Protein AF-0000000080484526 (afdb_homodimer)

Foldseek 3Di:
DADQVLLCVLCVVPDDDDDFDAQELVRVLVVCVVVLEQEDEDEPRHAADLVSLVSHNHQEYEYLAQDDVRHPQVSCVVSNHWYFYDNCLQLLLLLVVQVVLVVCLLVVVVLCVVQVVVVHDDPDSPDDHDQQAAAEEEEEACDSSNLSNLVVCVPSNYAAEYEDPPDDPVSCVVSNYHYDDPLVRLQRHLEYEYADEDDPVQFQCQALVSLQNHALAHEYEYLHEQRNHPVVRVLVSLVVSSYRAYEYQYHPDPPDDPPDSLVVRSRYHYHPSCSRDDPSSNSSSNVLSSVQVVQSSVVHHRPGTDHPPDD/DADQVLLCVLCVVPDDDDDFDAQELVRVLVVCVVVLEQEDEDEPRHAADLVSLVSHNHQEYEYLAQDDVRHPQVSCVVSNHWYFYDNCLQLLLLLVVQVVLVVCLLVVVVLCVVQVVVVHDDPDSPDDHDQQAAAEEEEEACDSSNLSNLVVCVPSNYAAEYEDPPDDPVSCVVSNYHYDDPLVRLQRHLEYEYADEDDPVQFQCQALVSLQNHALAHEYEYLHEQRNHPVVRVLVSLVVSSYRAYEYQYHPDPPDDPPDSLVVRSRYHYHPSCSRDDPSSNSSSNVLSSVQVVQSSVVHHRPGTDHPPDD

Organism: Haloferax mediterranei (strain ATCC 33500 / DSM 1411 / JCM 8866 / NBRC 14739 / NCIMB 2177 / R-4) (NCBI:txid523841)

Nearest PDB structures (foldseek):
  1wwk-assembly1_B  TM=8.571E-01  e=6.656E-30  Pyrococcus horikoshii OT3
  6bii-assembly1_B  TM=9.288E-01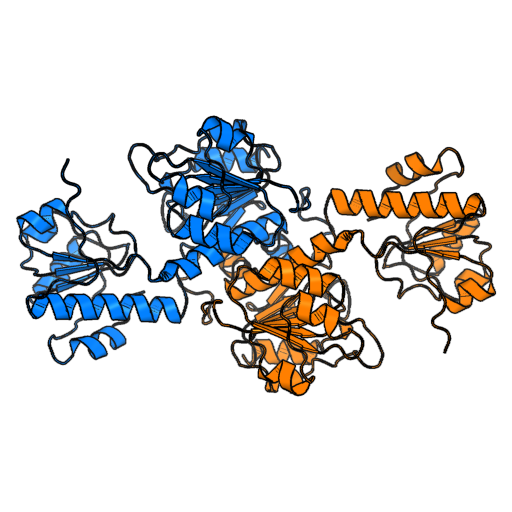  e=1.820E-28  Pyrococcus yayanosii CH1
  2dbq-assembly1_A  TM=9.060E-01  e=2.159E-28  Pyrococcus horikoshii
  2gcg-assembly1_B  TM=8.942E-01  e=5.460E-26  Homo sapiens
  5mh6-assembly1_A  TM=8.252E-01  e=7.643E-23  Haloferax mediterranei ATCC 33500

Sequence (622 aa):
MVDPAHQRRVLGDVAEVTVAELGSEAALVEACRDVDADAVVTDINTPVTADSLAELDLQVVARAAVGFDNIDVDAAAEHGVVVTNVPAYCTDEVATHSVALLLSCIRATPSYDRAVRAGDWPATPGRDLHRMMGRTLGFLSFGAIAQRTAELCSGFGLDFVAYDPYVGDDVLDEYGVERVSLDELYDRADYLSVNAPATPETRGMVDSDAFDALSDDAIVVNTGRGEVIDEDALVDALREGDIAAAGLDVFEKEPLAADSPLRELENAVLSPHAAWCSVEAKAEVNEQTASDIKRVFAGEEPTAKVEPEWDMVDPAHQRRVLGDVAEVTVAELGSEAALVEACRDVDADAVVTDINTPVTADSLAELDLQVVARAAVGFDNIDVDAAAEHGVVVTNVPAYCTDEVATHSVALLLSCIRATPSYDRAVRAGDWPATPGRDLHRMMGRTLGFLSFGAIAQRTAELCSGFGLDFVAYDPYVGDDVLDEYGVERVSLDELYDRADYLSVNAPATPETRGMVDSDAFDALSDDAIVVNTGRGEVIDEDALVDALREGDIAAAGLDVFEKEPLAADSPLRELENAVLSPHAAWCSVEAKAEVNEQTASDIKRVFAGEEPTAKVEPEWD

Structure (mmCIF, N/CA/C/O backbone):
data_AF-0000000080484526-model_v1
#
loop_
_entity.id
_entity.type
_entity.pdbx_description
1 polymer 'C-terminal binding protein'
#
loop_
_atom_site.group_PDB
_atom_site.id
_atom_site.type_symbol
_atom_site.label_atom_id
_atom_site.label_alt_id
_atom_site.label_comp_id
_atom_site.label_asym_id
_atom_site.label_entity_id
_atom_site.label_seq_id
_atom_site.pdbx_PDB_ins_code
_atom_site.Cartn_x
_atom_site.Cartn_y
_atom_site.Cartn_z
_atom_site.occupancy
_atom_site.B_iso_or_equiv
_atom_site.auth_seq_id
_atom_site.auth_comp_id
_atom_site.auth_asym_id
_atom_site.auth_atom_id
_atom_site.pdbx_PDB_model_num
ATOM 1 N N . MET A 1 1 ? -2.548 -24.138 -1.355 1 84.06 1 MET A N 1
ATOM 2 C CA . MET A 1 1 ? -3.057 -23.669 -2.641 1 84.06 1 MET A CA 1
ATOM 3 C C . MET A 1 1 ? -4.046 -24.667 -3.232 1 84.06 1 MET A C 1
ATOM 5 O O . MET A 1 1 ? -5.122 -24.282 -3.693 1 84.06 1 MET A O 1
ATOM 9 N N . VAL A 1 2 ? -3.729 -25.931 -3.155 1 90.98 2 VAL A N 1
ATOM 10 C CA . VAL A 1 2 ? -4.578 -26.974 -3.723 1 90.98 2 VAL A CA 1
ATOM 11 C C . VAL A 1 2 ? -5.705 -27.31 -2.749 1 90.98 2 VAL A C 1
ATOM 13 O O . VAL A 1 2 ? -5.465 -27.511 -1.557 1 90.98 2 VAL A O 1
ATOM 16 N N . ASP A 1 3 ? -6.942 -27.337 -3.23 1 93.4 3 ASP A N 1
ATOM 17 C CA . ASP A 1 3 ? -8.139 -27.621 -2.444 1 93.4 3 ASP A CA 1
ATOM 18 C C . ASP A 1 3 ? -8.761 -28.955 -2.852 1 93.4 3 ASP A C 1
ATOM 20 O O . ASP A 1 3 ? -9.487 -29.028 -3.845 1 93.4 3 ASP A O 1
ATOM 24 N N . PRO A 1 4 ? -8.525 -29.952 -2.035 1 94.85 4 PRO A N 1
ATOM 25 C CA . PRO A 1 4 ? -9.018 -31.282 -2.4 1 94.85 4 PRO A CA 1
ATOM 26 C C . PRO A 1 4 ? -10.534 -31.323 -2.574 1 94.85 4 PRO A C 1
ATOM 28 O O . PRO A 1 4 ? -11.042 -32.051 -3.43 1 94.85 4 PRO A O 1
ATOM 31 N N . ALA A 1 5 ? -11.202 -30.607 -1.734 1 95.39 5 ALA A N 1
ATOM 32 C CA . ALA A 1 5 ? -12.658 -30.591 -1.849 1 95.39 5 ALA A CA 1
ATOM 33 C C . ALA A 1 5 ? -13.095 -30.044 -3.204 1 95.39 5 ALA A C 1
ATOM 35 O O . ALA A 1 5 ? -14.031 -30.562 -3.818 1 95.39 5 ALA A O 1
ATOM 36 N N . HIS A 1 6 ? -12.442 -29.047 -3.586 1 95.39 6 HIS A N 1
ATOM 37 C CA . HIS A 1 6 ? -12.733 -28.485 -4.9 1 95.39 6 HIS A CA 1
ATOM 38 C C . HIS A 1 6 ? -12.399 -29.476 -6.01 1 95.39 6 HIS A C 1
ATOM 40 O O . HIS A 1 6 ? -13.174 -29.642 -6.954 1 95.39 6 HIS A O 1
ATOM 46 N N . GLN A 1 7 ? -11.282 -30.089 -5.909 1 96.31 7 GLN A N 1
ATOM 47 C CA . GLN A 1 7 ? -10.875 -31.087 -6.892 1 96.31 7 GLN A CA 1
ATOM 48 C C . GLN A 1 7 ? -11.903 -32.211 -6.993 1 96.31 7 GLN A C 1
ATOM 50 O O . GLN A 1 7 ? -12.278 -32.619 -8.095 1 96.31 7 GLN A O 1
ATOM 55 N N . ARG A 1 8 ? -12.374 -32.658 -5.889 1 97.02 8 ARG A N 1
ATOM 56 C CA . ARG A 1 8 ? -13.366 -33.727 -5.856 1 97.02 8 ARG A CA 1
ATOM 57 C C . ARG A 1 8 ? -14.673 -33.282 -6.504 1 97.02 8 ARG A C 1
ATOM 59 O O . ARG A 1 8 ? -15.325 -34.063 -7.2 1 97.02 8 ARG A O 1
ATOM 66 N N . ARG A 1 9 ? -15.005 -32.037 -6.209 1 96.32 9 ARG A N 1
ATOM 67 C CA . ARG A 1 9 ? -16.239 -31.501 -6.773 1 96.32 9 ARG A CA 1
ATOM 68 C C . ARG A 1 9 ? -16.185 -31.49 -8.297 1 96.32 9 ARG A C 1
ATOM 70 O O . ARG A 1 9 ? -17.158 -31.853 -8.961 1 96.32 9 ARG A O 1
ATOM 77 N N . VAL A 1 10 ? -15.061 -31.128 -8.849 1 96.04 10 VAL A N 1
ATOM 78 C CA . VAL A 1 10 ? -14.948 -30.951 -10.293 1 96.04 10 VAL A CA 1
ATOM 79 C C . VAL A 1 10 ? -14.634 -32.29 -10.955 1 96.04 10 VAL A C 1
ATOM 81 O O . VAL A 1 10 ? -15.162 -32.6 -12.026 1 96.04 10 VAL A O 1
ATOM 84 N N . LEU A 1 11 ? -13.854 -33.204 -10.323 1 96.68 11 LEU A N 1
ATOM 85 C CA . LEU A 1 11 ? -13.327 -34.407 -10.956 1 96.68 11 LEU A CA 1
ATOM 86 C C . LEU A 1 11 ? -14.13 -35.636 -10.543 1 96.68 11 LEU A C 1
ATOM 88 O O . LEU A 1 11 ? -13.925 -36.726 -11.081 1 96.68 11 LEU A O 1
ATOM 92 N N . GLY A 1 12 ? -15.005 -35.483 -9.6 1 93.1 12 GLY A N 1
ATOM 93 C CA . GLY A 1 12 ? -15.664 -36.606 -8.952 1 93.1 12 GLY A CA 1
ATOM 94 C C . GLY A 1 12 ? -16.355 -37.538 -9.93 1 93.1 12 GLY A C 1
ATOM 95 O O . GLY A 1 12 ? -16.506 -38.731 -9.658 1 93.1 12 GLY A O 1
ATOM 96 N N . ASP A 1 13 ? -16.765 -37.102 -11.022 1 93.64 13 ASP A N 1
ATOM 97 C CA . ASP A 1 13 ? -17.499 -37.933 -11.97 1 93.64 13 ASP A CA 1
ATOM 98 C C . ASP A 1 13 ? -16.546 -38.662 -12.915 1 93.64 13 ASP A C 1
ATOM 100 O O . ASP A 1 13 ? -16.944 -39.605 -13.601 1 93.64 13 ASP A O 1
ATOM 104 N N . VAL A 1 14 ? -15.225 -38.251 -12.871 1 95.67 14 VAL A N 1
ATOM 105 C CA . VAL A 1 14 ? -14.351 -38.825 -13.889 1 95.67 14 VAL A CA 1
ATOM 106 C C . VAL A 1 14 ? -13.116 -39.433 -13.227 1 95.67 14 VAL A C 1
ATOM 108 O O . VAL A 1 14 ? -12.382 -40.2 -13.856 1 95.67 14 VAL A O 1
ATOM 111 N N . ALA A 1 15 ? -12.936 -39.09 -11.97 1 95.66 15 ALA A N 1
ATOM 112 C CA . ALA A 1 15 ? -11.721 -39.581 -11.326 1 95.66 15 ALA A CA 1
ATOM 113 C C . ALA A 1 15 ? -11.906 -39.69 -9.815 1 95.66 15 ALA A C 1
ATOM 115 O O . ALA A 1 15 ? -12.737 -38.989 -9.233 1 95.66 15 ALA A O 1
ATOM 116 N N . GLU A 1 16 ? -11.161 -40.575 -9.231 1 96.83 16 GLU A N 1
ATOM 117 C CA . GLU A 1 16 ? -10.994 -40.609 -7.782 1 96.83 16 GLU A CA 1
ATOM 118 C C . GLU A 1 16 ? -9.851 -39.7 -7.337 1 96.83 16 GLU A C 1
ATOM 120 O O . GLU A 1 16 ? -8.771 -39.717 -7.929 1 96.83 16 GLU A O 1
ATOM 125 N N . VAL A 1 17 ? -10.149 -38.885 -6.343 1 97.18 17 VAL A N 1
ATOM 126 C CA . VAL A 1 17 ? -9.151 -37.927 -5.878 1 97.18 17 VAL A CA 1
ATOM 127 C C . VAL A 1 17 ? -8.575 -38.389 -4.542 1 97.18 17 VAL A C 1
ATOM 129 O O . VAL A 1 17 ? -9.315 -38.592 -3.576 1 97.18 17 VAL A O 1
ATOM 132 N N . THR A 1 18 ? -7.27 -38.604 -4.506 1 96.75 18 THR A N 1
ATOM 133 C CA . THR A 1 18 ? -6.53 -38.931 -3.292 1 96.75 18 THR A CA 1
ATOM 134 C C . THR A 1 18 ? -5.58 -37.798 -2.916 1 96.75 18 THR A C 1
ATOM 136 O O . THR A 1 18 ? -4.964 -37.182 -3.788 1 96.75 18 THR A O 1
ATOM 139 N N . VAL A 1 19 ? -5.514 -37.539 -1.622 1 95.74 19 VAL A N 1
ATOM 140 C CA . VAL A 1 19 ? -4.656 -36.47 -1.122 1 95.74 19 VAL A CA 1
ATOM 141 C C . VAL A 1 19 ? -3.434 -37.069 -0.429 1 95.74 19 VAL A C 1
ATOM 143 O O . VAL A 1 19 ? -3.55 -38.054 0.305 1 95.74 19 VAL A O 1
ATOM 146 N N . ALA A 1 20 ? -2.29 -36.57 -0.743 1 94.28 20 ALA A N 1
ATOM 147 C CA . ALA A 1 20 ? -1.046 -37.007 -0.114 1 94.28 20 ALA A CA 1
ATOM 148 C C . ALA A 1 20 ? -0.089 -35.835 0.081 1 94.28 20 ALA A C 1
ATOM 150 O O . ALA A 1 20 ? -0.192 -34.819 -0.611 1 94.28 20 ALA A O 1
ATOM 151 N N . GLU A 1 21 ? 0.703 -35.912 1.057 1 90.51 21 GLU A N 1
ATOM 152 C CA . GLU A 1 21 ? 1.778 -34.94 1.231 1 90.51 21 GLU A CA 1
ATOM 153 C C . GLU A 1 21 ? 2.899 -35.169 0.221 1 90.51 21 GLU A C 1
ATOM 155 O O . GLU A 1 21 ? 3.518 -36.235 0.204 1 90.51 21 GLU A O 1
ATOM 160 N N . LEU A 1 22 ? 2.882 -34.184 -0.525 1 90.46 22 LEU A N 1
ATOM 161 C CA . LEU A 1 22 ? 3.985 -34.217 -1.479 1 90.46 22 LEU A CA 1
ATOM 162 C C . LEU A 1 22 ? 5.14 -33.34 -1.007 1 90.46 22 LEU A C 1
ATOM 164 O O . LEU A 1 22 ? 5.144 -32.873 0.134 1 90.46 22 LEU A O 1
ATOM 168 N N . GLY A 1 23 ? 6.277 -33.09 -1.709 1 88.13 23 GLY A N 1
ATOM 169 C CA . GLY A 1 23 ? 7.379 -32.229 -1.313 1 88.13 23 GLY A CA 1
ATOM 170 C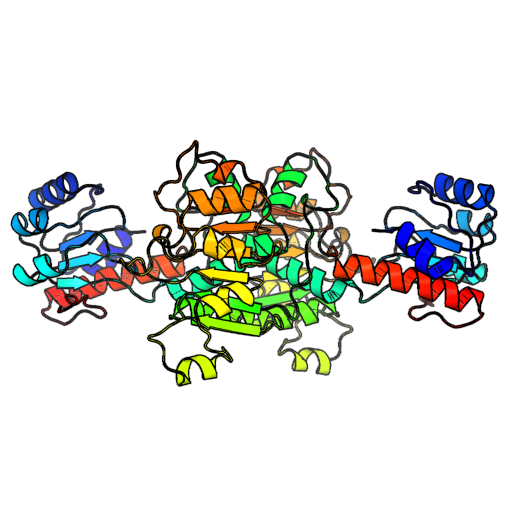 C . GLY A 1 23 ? 8.737 -32.777 -1.709 1 88.13 23 GLY A C 1
ATOM 171 O O . GLY A 1 23 ? 9.762 -32.128 -1.491 1 88.13 23 GLY A O 1
ATOM 172 N N . SER A 1 24 ? 8.581 -33.92 -2.143 1 92.57 24 SER A N 1
ATOM 173 C CA . SER A 1 24 ? 9.801 -34.528 -2.663 1 92.57 24 SER A CA 1
ATOM 174 C C . SER A 1 24 ? 9.496 -35.487 -3.809 1 92.57 24 SER A C 1
ATOM 176 O O . SER A 1 24 ? 8.355 -35.926 -3.97 1 92.57 24 SER A O 1
ATOM 178 N N . GLU A 1 25 ? 10.516 -35.721 -4.501 1 95.16 25 GLU A N 1
ATOM 179 C CA . GLU A 1 25 ? 10.373 -36.676 -5.595 1 95.16 25 GLU A CA 1
ATOM 180 C C . GLU A 1 25 ? 9.952 -38.049 -5.077 1 95.16 25 GLU A C 1
ATOM 182 O O . GLU A 1 25 ? 9.073 -38.693 -5.654 1 95.16 25 GLU A O 1
ATOM 187 N N . ALA A 1 26 ? 10.598 -38.471 -4.037 1 96.24 26 ALA A N 1
ATOM 188 C CA . ALA A 1 26 ? 10.299 -39.774 -3.448 1 96.24 26 ALA A CA 1
ATOM 189 C C . ALA A 1 26 ? 8.848 -39.845 -2.981 1 96.24 26 ALA A C 1
ATOM 191 O O . ALA A 1 26 ? 8.168 -40.85 -3.201 1 96.24 26 ALA A O 1
ATOM 192 N N . ALA A 1 27 ? 8.427 -38.815 -2.34 1 96.42 27 ALA A N 1
ATOM 193 C CA . ALA A 1 27 ? 7.052 -38.773 -1.85 1 96.42 27 ALA A CA 1
ATOM 194 C C . ALA A 1 27 ? 6.056 -38.786 -3.006 1 96.42 27 ALA A C 1
ATOM 196 O O . ALA A 1 27 ? 5 -39.416 -2.917 1 96.42 27 ALA A O 1
ATOM 197 N N . LEU A 1 28 ? 6.399 -38.064 -4.045 1 97.08 28 LEU A N 1
ATOM 198 C CA . LEU A 1 28 ? 5.56 -38.031 -5.238 1 97.08 28 LEU A CA 1
ATOM 199 C C . LEU A 1 28 ? 5.398 -39.428 -5.828 1 97.08 28 LEU A C 1
ATOM 201 O O . LEU A 1 28 ? 4.277 -39.873 -6.083 1 97.08 28 LEU A O 1
ATOM 205 N N . VAL A 1 29 ? 6.491 -40.131 -6.028 1 97.75 29 VAL A N 1
ATOM 206 C CA . VAL A 1 29 ? 6.492 -41.453 -6.646 1 97.75 29 VAL A CA 1
ATOM 207 C C . VAL A 1 29 ? 5.717 -42.434 -5.771 1 97.75 29 VAL A C 1
ATOM 209 O O . VAL A 1 29 ? 4.882 -43.193 -6.268 1 97.75 29 VAL A O 1
ATOM 212 N N . GLU A 1 30 ? 6.028 -42.386 -4.509 1 97.69 30 GLU A N 1
ATOM 213 C CA . GLU A 1 30 ? 5.359 -43.288 -3.576 1 97.69 30 GLU A CA 1
ATOM 214 C C . GLU A 1 30 ? 3.849 -43.066 -3.581 1 97.69 30 GLU A C 1
ATOM 216 O O . GLU A 1 30 ? 3.076 -44.02 -3.688 1 97.69 30 GLU A O 1
ATOM 221 N N . ALA A 1 31 ? 3.43 -41.836 -3.501 1 96.94 31 ALA A N 1
ATOM 222 C CA . ALA A 1 31 ? 2.009 -41.503 -3.45 1 96.94 31 ALA A CA 1
ATOM 223 C C . ALA A 1 31 ? 1.299 -41.93 -4.731 1 96.94 31 ALA A C 1
ATOM 225 O O . ALA A 1 31 ? 0.176 -42.439 -4.686 1 96.94 31 ALA A O 1
ATOM 226 N N . CYS A 1 32 ? 1.87 -41.703 -5.854 1 97.39 32 CYS A N 1
ATOM 227 C CA . CYS A 1 32 ? 1.268 -42.03 -7.142 1 97.39 32 CYS A CA 1
ATOM 228 C C . CYS A 1 32 ? 1.181 -43.539 -7.336 1 97.39 32 CYS A C 1
ATOM 230 O O . CYS A 1 32 ? 0.184 -44.046 -7.854 1 97.39 32 CYS A O 1
ATOM 232 N N . ARG A 1 33 ? 2.181 -44.253 -6.929 1 97.05 33 ARG A N 1
ATOM 233 C CA . ARG A 1 33 ? 2.192 -45.705 -7.069 1 97.05 33 ARG A CA 1
ATOM 234 C C . ARG A 1 33 ? 1.138 -46.349 -6.175 1 97.05 33 ARG A C 1
ATOM 236 O O . ARG A 1 33 ? 0.507 -47.335 -6.562 1 97.05 33 ARG A O 1
ATOM 243 N N . ASP A 1 34 ? 1.03 -45.802 -5.048 1 96.94 34 ASP A N 1
ATOM 244 C CA . ASP A 1 34 ? 0.105 -46.353 -4.062 1 96.94 34 ASP A CA 1
ATOM 245 C C . ASP A 1 34 ? -1.311 -46.437 -4.625 1 96.94 34 ASP A C 1
ATOM 247 O O . ASP A 1 34 ? -2.086 -47.316 -4.242 1 96.94 34 ASP A O 1
ATOM 251 N N . VAL A 1 35 ? -1.651 -45.528 -5.53 1 96.66 35 VAL A N 1
ATOM 252 C CA . VAL A 1 35 ? -3.035 -45.492 -5.992 1 96.66 35 VAL A CA 1
ATOM 253 C C . VAL A 1 35 ? -3.081 -45.688 -7.505 1 96.66 35 VAL A C 1
ATOM 255 O O . VAL A 1 35 ? -4.129 -45.508 -8.129 1 96.66 35 VAL A O 1
ATOM 258 N N . ASP A 1 36 ? -1.918 -46.006 -8.13 1 96.75 36 ASP A N 1
ATOM 259 C CA . ASP A 1 36 ? -1.832 -46.132 -9.582 1 96.75 36 ASP A CA 1
ATOM 260 C C . ASP A 1 36 ? -2.402 -44.897 -10.275 1 96.75 36 ASP A C 1
ATOM 262 O O . ASP A 1 36 ? -3.308 -45.006 -11.104 1 96.75 36 ASP A O 1
ATOM 266 N N . ALA A 1 37 ? -1.843 -43.733 -9.928 1 97.68 37 ALA A N 1
ATOM 267 C CA . ALA A 1 37 ? -2.369 -42.432 -10.333 1 97.68 37 ALA A CA 1
ATOM 268 C C . ALA A 1 37 ? -2.215 -42.222 -11.837 1 97.68 37 ALA A C 1
ATOM 270 O O . ALA A 1 37 ? -1.19 -42.587 -12.419 1 97.68 37 ALA A O 1
ATOM 271 N N . ASP A 1 38 ? -3.183 -41.65 -12.488 1 98.04 38 ASP A N 1
ATOM 272 C CA . ASP A 1 38 ? -3.135 -41.237 -13.887 1 98.04 38 ASP A CA 1
ATOM 273 C C . ASP A 1 38 ? -2.757 -39.763 -14.012 1 98.04 38 ASP A C 1
ATOM 275 O O . ASP A 1 38 ? -2.32 -39.317 -15.074 1 98.04 38 ASP A O 1
ATOM 279 N N . ALA A 1 39 ? -3.043 -39.035 -12.912 1 98.13 39 ALA A N 1
ATOM 280 C CA . ALA A 1 39 ? -2.795 -37.596 -12.881 1 98.13 39 ALA A CA 1
ATOM 281 C C . ALA A 1 39 ? -2.27 -37.159 -11.516 1 98.13 39 ALA A C 1
ATOM 283 O O . ALA A 1 39 ? -2.547 -37.803 -10.502 1 98.13 39 ALA A O 1
ATOM 284 N N . VAL A 1 40 ? -1.546 -36.079 -11.544 1 97.45 40 VAL A N 1
ATOM 285 C CA . VAL A 1 40 ? -1.103 -35.492 -10.283 1 97.45 40 VAL A CA 1
ATOM 286 C C . VAL A 1 40 ? -1.267 -33.975 -10.333 1 97.45 40 VAL A C 1
ATOM 288 O O . VAL A 1 40 ? -1.003 -33.35 -11.363 1 97.45 40 VAL A O 1
ATOM 291 N N . VAL A 1 41 ? -1.828 -33.403 -9.308 1 96.74 41 VAL A N 1
ATOM 292 C CA . VAL A 1 41 ? -1.833 -31.964 -9.064 1 96.74 41 VAL A CA 1
ATOM 293 C C . VAL A 1 41 ? -0.715 -31.601 -8.089 1 96.74 41 VAL A C 1
ATOM 295 O O . VAL A 1 41 ? -0.678 -32.102 -6.963 1 96.74 41 VAL A O 1
ATOM 298 N N . THR A 1 42 ? 0.18 -30.798 -8.564 1 93.11 42 THR A N 1
ATOM 299 C CA . THR A 1 42 ? 1.322 -30.488 -7.711 1 93.11 42 THR A CA 1
ATOM 300 C C . THR A 1 42 ? 1.392 -28.991 -7.424 1 93.11 42 THR A C 1
ATOM 302 O O . THR A 1 42 ? 0.787 -28.188 -8.136 1 93.11 42 THR A O 1
ATOM 305 N N . ASP A 1 43 ? 2.104 -28.693 -6.344 1 85.6 43 ASP A N 1
ATOM 306 C CA . ASP A 1 43 ? 2.413 -27.311 -5.99 1 85.6 43 ASP A CA 1
ATOM 307 C C . ASP A 1 43 ? 3.876 -26.984 -6.277 1 85.6 43 ASP A C 1
ATOM 309 O O . ASP A 1 43 ? 4.552 -27.72 -6.999 1 85.6 43 ASP A O 1
ATOM 313 N N . ILE A 1 44 ? 4.362 -25.841 -5.727 1 79.51 44 ILE A N 1
ATOM 314 C CA . ILE A 1 44 ? 5.683 -25.315 -6.054 1 79.51 44 ILE A CA 1
ATOM 315 C C . ILE A 1 44 ? 6.756 -26.147 -5.355 1 79.51 44 ILE A C 1
ATOM 317 O O . ILE A 1 44 ? 7.902 -26.198 -5.808 1 79.51 44 ILE A O 1
ATOM 321 N N . ASN A 1 45 ? 6.429 -26.935 -4.425 1 81.72 45 ASN A N 1
ATOM 322 C CA . ASN A 1 45 ? 7.414 -27.584 -3.566 1 81.72 45 ASN A CA 1
ATOM 323 C C . ASN A 1 45 ? 7.684 -29.019 -4.008 1 81.72 45 ASN A C 1
ATOM 325 O O . ASN A 1 45 ? 8.54 -29.698 -3.437 1 81.72 45 ASN A O 1
ATOM 329 N N . THR A 1 46 ? 7.026 -29.529 -5.02 1 90.73 46 THR A N 1
ATOM 330 C CA . THR A 1 46 ? 7.144 -30.924 -5.431 1 90.73 46 THR A CA 1
ATOM 331 C C . THR A 1 46 ? 7.886 -31.035 -6.759 1 90.73 46 THR A C 1
ATOM 333 O O . THR A 1 46 ? 7.342 -30.694 -7.811 1 90.73 46 THR A O 1
ATOM 336 N N . PRO A 1 47 ? 9.07 -31.53 -6.707 1 93.72 47 PRO A N 1
ATOM 337 C CA . PRO A 1 47 ? 9.781 -31.729 -7.972 1 93.72 47 PRO A CA 1
ATOM 338 C C . PRO A 1 47 ? 9.197 -32.87 -8.803 1 93.72 47 PRO A C 1
ATOM 340 O O . PRO A 1 47 ? 8.893 -33.938 -8.265 1 93.72 47 PRO A O 1
ATOM 343 N N . VAL A 1 48 ? 8.969 -32.694 -10.037 1 96.86 48 VAL A N 1
ATOM 344 C CA . VAL A 1 48 ? 8.593 -33.701 -11.023 1 96.86 48 VAL A CA 1
ATOM 345 C C . VAL A 1 48 ? 9.709 -33.859 -12.052 1 96.86 48 VAL A C 1
ATOM 347 O O . VAL A 1 48 ? 9.707 -33.188 -13.087 1 96.86 48 VAL A O 1
ATOM 350 N N . THR A 1 49 ? 10.57 -34.808 -11.781 1 96.95 49 THR A N 1
ATOM 351 C CA . THR A 1 49 ? 11.817 -34.946 -12.525 1 96.95 49 THR A CA 1
ATOM 352 C C . THR A 1 49 ? 11.685 -36.011 -13.609 1 96.95 49 THR A C 1
ATOM 354 O O . THR A 1 49 ? 10.683 -36.728 -13.664 1 96.95 49 THR A O 1
ATOM 357 N N . ALA A 1 50 ? 12.718 -36.062 -14.435 1 97.26 50 ALA A N 1
ATOM 358 C CA . ALA A 1 50 ? 12.778 -37.122 -15.438 1 97.26 50 ALA A CA 1
ATOM 359 C C . ALA A 1 50 ? 12.695 -38.5 -14.786 1 97.26 50 ALA A C 1
ATOM 361 O O . ALA A 1 50 ? 12.022 -39.397 -15.3 1 97.26 50 ALA A O 1
ATOM 362 N N . ASP A 1 51 ? 13.326 -38.613 -13.641 1 97.37 51 ASP A N 1
ATOM 363 C CA . ASP A 1 51 ? 13.355 -39.891 -12.936 1 97.37 51 ASP A CA 1
ATOM 364 C C . ASP A 1 51 ? 11.962 -40.282 -12.45 1 97.37 51 ASP A C 1
ATOM 366 O O . ASP A 1 51 ? 11.549 -41.435 -12.595 1 97.37 51 ASP A O 1
ATOM 370 N N . SER A 1 52 ? 11.282 -39.326 -11.861 1 97.43 52 SER A N 1
ATOM 371 C CA . SER A 1 52 ? 9.938 -39.636 -11.383 1 97.43 52 SER A CA 1
ATOM 372 C C . SER A 1 52 ? 8.999 -39.955 -12.542 1 97.43 52 SER A C 1
ATOM 374 O O . SER A 1 52 ? 8.154 -40.846 -12.436 1 97.43 52 SER A O 1
ATOM 376 N N . LEU A 1 53 ? 9.132 -39.269 -13.643 1 97.49 53 LEU A N 1
ATOM 377 C CA . LEU A 1 53 ? 8.281 -39.469 -14.81 1 97.49 53 LEU A CA 1
ATOM 378 C C . LEU A 1 53 ? 8.535 -40.834 -15.441 1 97.49 53 LEU A C 1
ATOM 380 O O . LEU A 1 53 ? 7.62 -41.445 -15.998 1 97.49 53 LEU A O 1
ATOM 384 N N . ALA A 1 54 ? 9.756 -41.298 -15.334 1 96.43 54 ALA A N 1
ATOM 385 C CA . ALA A 1 54 ? 10.12 -42.604 -15.878 1 96.43 54 ALA A CA 1
ATOM 386 C C . ALA A 1 54 ? 9.517 -43.732 -15.047 1 96.43 54 ALA A C 1
ATOM 388 O O . ALA A 1 54 ? 9.278 -44.829 -15.558 1 96.43 54 ALA A O 1
ATOM 389 N N . GLU A 1 55 ? 9.311 -43.423 -13.836 1 96.01 55 GLU A N 1
ATOM 390 C CA . GLU A 1 55 ? 8.824 -44.446 -12.916 1 96.01 55 GLU A CA 1
ATOM 391 C C . GLU A 1 55 ? 7.299 -44.479 -12.883 1 96.01 55 GLU A C 1
ATOM 393 O O . GLU A 1 55 ? 6.703 -45.452 -12.417 1 96.01 55 GLU A O 1
ATOM 398 N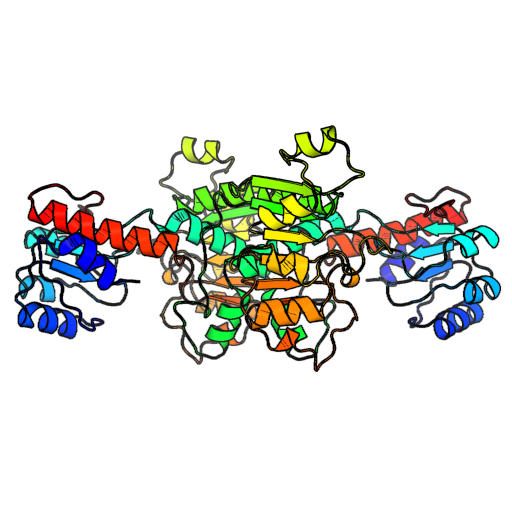 N . LEU A 1 56 ? 6.702 -43.436 -13.347 1 97.09 56 LEU A N 1
ATOM 399 C CA . LEU A 1 56 ? 5.257 -43.289 -13.204 1 97.09 56 LEU A CA 1
ATOM 400 C C . LEU A 1 56 ? 4.569 -43.349 -14.564 1 97.09 56 LEU A C 1
ATOM 402 O O . LEU A 1 56 ? 5.176 -43.027 -15.587 1 97.09 56 LEU A O 1
ATOM 406 N N . ASP A 1 57 ? 3.341 -43.851 -14.59 1 96.38 57 ASP A N 1
ATOM 407 C CA . ASP A 1 57 ? 2.515 -43.881 -15.793 1 96.38 57 ASP A CA 1
ATOM 408 C C . ASP A 1 57 ? 1.407 -42.832 -15.724 1 96.38 57 ASP A C 1
ATOM 410 O O . ASP A 1 57 ? 0.23 -43.173 -15.585 1 96.38 57 ASP A O 1
ATOM 414 N N . LEU A 1 58 ? 1.807 -41.593 -15.819 1 97.86 58 LEU A N 1
ATOM 415 C CA . LEU A 1 58 ? 0.88 -40.472 -15.705 1 97.86 58 LEU A CA 1
ATOM 416 C C . LEU A 1 58 ? 0.419 -40.006 -17.082 1 97.86 58 LEU A C 1
ATOM 418 O O . LEU A 1 58 ? 1.174 -40.083 -18.053 1 97.86 58 LEU A O 1
ATOM 422 N N . GLN A 1 59 ? -0.719 -39.522 -17.146 1 97.99 59 GLN A N 1
ATOM 423 C CA . GLN A 1 59 ? -1.233 -38.871 -18.347 1 97.99 59 GLN A CA 1
ATOM 424 C C . GLN A 1 59 ? -1.059 -37.357 -18.269 1 97.99 59 GLN A C 1
ATOM 426 O O . GLN A 1 59 ? -0.9 -36.692 -19.295 1 97.99 59 GLN A O 1
ATOM 431 N N . VAL A 1 60 ? -1.15 -36.846 -17.053 1 98.24 60 VAL A N 1
ATOM 432 C CA . VAL A 1 60 ? -1.128 -35.393 -16.921 1 98.24 60 VAL A CA 1
ATOM 433 C C . VAL A 1 60 ? -0.508 -35.005 -15.581 1 98.24 60 VAL A C 1
ATOM 435 O O . VAL A 1 60 ? -0.757 -35.655 -14.563 1 98.24 60 VAL A O 1
ATOM 438 N N . VAL A 1 61 ? 0.371 -34.027 -15.594 1 97.93 61 VAL A N 1
ATOM 439 C CA . VAL A 1 61 ? 0.855 -33.287 -14.433 1 97.93 61 VAL A CA 1
ATOM 440 C C . VAL A 1 61 ? 0.299 -31.865 -14.459 1 97.93 61 VAL A C 1
ATOM 442 O O . VAL A 1 61 ? 0.657 -31.068 -15.329 1 97.93 61 VAL A O 1
ATOM 445 N N . ALA A 1 62 ? -0.568 -31.596 -13.514 1 96.91 62 ALA A N 1
ATOM 446 C CA . ALA A 1 62 ? -1.168 -30.267 -13.429 1 96.91 62 ALA A CA 1
ATOM 447 C C . ALA A 1 62 ? -0.511 -29.438 -12.329 1 96.91 62 ALA A C 1
ATOM 449 O O . ALA A 1 62 ? -0.603 -29.779 -11.148 1 96.91 62 ALA A O 1
ATOM 450 N N . ARG A 1 63 ? 0.136 -28.411 -12.747 1 95.12 63 ARG A N 1
ATOM 451 C CA . ARG A 1 63 ? 0.777 -27.481 -11.823 1 95.12 63 ARG A CA 1
ATOM 452 C C . ARG A 1 63 ? -0.193 -26.388 -11.385 1 95.12 63 ARG A C 1
ATOM 454 O O . ARG A 1 63 ? -0.618 -25.565 -12.199 1 95.12 63 ARG A O 1
ATOM 461 N N . ALA A 1 64 ? -0.477 -26.375 -10.096 1 93.64 64 ALA A N 1
ATOM 462 C CA . ALA A 1 64 ? -1.397 -25.376 -9.558 1 93.64 64 ALA A CA 1
ATOM 463 C C . ALA A 1 64 ? -0.678 -24.057 -9.289 1 93.64 64 ALA A C 1
ATOM 465 O O . ALA A 1 64 ? -0.644 -23.582 -8.151 1 93.64 64 ALA A O 1
ATOM 466 N N . ALA A 1 65 ? -0.113 -23.423 -10.298 1 92.34 65 ALA A N 1
ATOM 467 C CA . ALA A 1 65 ? 0.613 -22.158 -10.224 1 92.34 65 ALA A CA 1
ATOM 468 C C . ALA A 1 65 ? 0.882 -21.597 -11.618 1 92.34 65 ALA A C 1
ATOM 470 O O . ALA A 1 65 ? 0.616 -22.261 -12.622 1 92.34 65 ALA A O 1
ATOM 471 N N . VAL A 1 66 ? 1.376 -20.396 -11.595 1 89.4 66 VAL A N 1
ATOM 472 C CA . VAL A 1 66 ? 1.808 -19.787 -12.848 1 89.4 66 VAL A CA 1
ATOM 473 C C . VAL A 1 66 ? 3.098 -20.448 -13.328 1 89.4 66 VAL A C 1
ATOM 475 O O . VAL A 1 66 ? 3.19 -20.881 -14.479 1 89.4 66 VAL A O 1
ATOM 478 N N . GLY A 1 67 ? 4.1 -20.545 -12.452 1 86.88 67 GLY A N 1
ATOM 479 C CA . GLY A 1 67 ? 5.391 -21.123 -12.791 1 86.88 67 GLY A CA 1
ATOM 480 C C . GLY A 1 67 ? 5.39 -22.639 -12.77 1 86.88 67 GLY A C 1
ATOM 481 O O . GLY A 1 67 ? 4.54 -23.256 -12.126 1 86.88 67 GLY A O 1
ATOM 482 N N . PHE A 1 68 ? 6.301 -23.265 -13.434 1 90.29 68 PHE A N 1
ATOM 483 C CA . PHE A 1 68 ? 6.414 -24.717 -13.496 1 90.29 68 PHE A CA 1
ATOM 484 C C . PHE A 1 68 ? 7.875 -25.148 -13.487 1 90.29 68 PHE A C 1
ATOM 486 O O . PHE A 1 68 ? 8.235 -26.157 -14.098 1 90.29 68 PHE A O 1
ATOM 493 N N . ASP A 1 69 ? 8.659 -24.4 -12.772 1 85.57 69 ASP A N 1
ATOM 494 C CA . ASP A 1 69 ? 10.109 -24.569 -12.745 1 85.57 69 ASP A CA 1
ATOM 495 C C . ASP A 1 69 ? 10.493 -25.922 -12.151 1 85.57 69 ASP A C 1
ATOM 497 O O . ASP A 1 69 ? 11.563 -26.457 -12.451 1 85.57 69 ASP A O 1
ATOM 501 N N . ASN A 1 70 ? 9.656 -26.531 -11.434 1 88.56 70 ASN A N 1
ATOM 502 C CA . ASN A 1 70 ? 9.957 -27.779 -10.739 1 88.56 70 ASN A CA 1
ATOM 503 C C . ASN A 1 70 ? 9.585 -28.994 -11.583 1 88.56 70 ASN A C 1
ATOM 505 O O . ASN A 1 70 ? 9.675 -30.131 -11.116 1 88.56 70 ASN A O 1
ATOM 509 N N . ILE A 1 71 ? 9.165 -28.834 -12.833 1 94.78 71 ILE A N 1
ATOM 510 C CA . ILE A 1 71 ? 8.73 -29.925 -13.698 1 94.78 71 ILE A CA 1
ATOM 511 C C . ILE A 1 71 ? 9.664 -30.034 -14.901 1 94.78 71 ILE A C 1
ATOM 513 O O . ILE A 1 71 ? 9.94 -29.037 -15.573 1 94.78 71 ILE A O 1
ATOM 517 N N . ASP A 1 72 ? 10.165 -31.164 -15.149 1 95.53 72 ASP A N 1
ATOM 518 C CA . ASP A 1 72 ? 10.928 -31.431 -16.364 1 95.53 72 ASP A CA 1
ATOM 519 C C . ASP A 1 72 ? 10.002 -31.62 -17.563 1 95.53 72 ASP A C 1
ATOM 521 O O . ASP A 1 72 ? 9.643 -32.748 -17.907 1 95.53 72 ASP A O 1
ATOM 525 N N . VAL A 1 73 ? 9.748 -30.564 -18.171 1 96.42 73 VAL A N 1
ATOM 526 C CA . VAL A 1 73 ? 8.747 -30.53 -19.232 1 96.42 73 VAL A CA 1
ATOM 527 C C . VAL A 1 73 ? 9.218 -31.375 -20.414 1 96.42 73 VAL A C 1
ATOM 529 O O . VAL A 1 73 ? 8.413 -32.042 -21.069 1 96.42 73 VAL A O 1
ATOM 532 N N . ASP A 1 74 ? 10.507 -31.381 -20.766 1 95.73 74 ASP A N 1
ATOM 533 C CA . ASP A 1 74 ? 11.054 -32.191 -21.85 1 95.73 74 ASP A CA 1
ATOM 534 C C . ASP A 1 74 ? 10.851 -33.68 -21.579 1 95.73 74 ASP A C 1
ATOM 536 O O . ASP A 1 74 ? 10.404 -34.421 -22.457 1 95.73 74 ASP A O 1
ATOM 540 N N . ALA A 1 75 ? 11.182 -34.063 -20.406 1 96.62 75 ALA A N 1
ATOM 541 C CA . ALA A 1 75 ? 11.006 -35.463 -20.027 1 96.62 75 ALA A CA 1
ATOM 542 C C . ALA A 1 75 ? 9.534 -35.861 -20.063 1 96.62 75 ALA A C 1
ATOM 544 O O . ALA A 1 75 ? 9.197 -36.984 -20.445 1 96.62 75 ALA A O 1
ATOM 545 N N . ALA A 1 76 ? 8.654 -34.98 -19.651 1 97.57 76 ALA A N 1
ATOM 546 C CA . ALA A 1 76 ? 7.218 -35.243 -19.696 1 97.57 76 ALA A CA 1
ATOM 547 C C . ALA A 1 76 ? 6.757 -35.52 -21.124 1 97.57 76 ALA A C 1
ATOM 549 O O . ALA A 1 76 ? 6.02 -36.478 -21.37 1 97.57 76 ALA A O 1
ATOM 550 N N . ALA A 1 77 ? 7.186 -34.72 -22.013 1 95.86 77 ALA A N 1
ATOM 551 C CA . ALA A 1 77 ? 6.831 -34.883 -23.42 1 95.86 77 ALA A CA 1
ATOM 552 C C . ALA A 1 77 ? 7.317 -36.226 -23.957 1 95.86 77 ALA A C 1
ATOM 554 O O . ALA A 1 77 ? 6.607 -36.893 -24.713 1 95.86 77 ALA A O 1
ATOM 555 N N . GLU A 1 78 ? 8.518 -36.603 -23.578 1 95.78 78 GLU A N 1
ATOM 556 C CA . GLU A 1 78 ? 9.105 -37.866 -24.016 1 95.78 78 GLU A CA 1
ATOM 557 C C . GLU A 1 78 ? 8.277 -39.055 -23.537 1 95.78 78 GLU A C 1
ATOM 559 O O . GLU A 1 78 ? 8.218 -40.088 -24.207 1 95.78 78 GLU A O 1
ATOM 564 N N . HIS A 1 79 ? 7.676 -38.878 -22.429 1 96.48 79 HIS A N 1
ATOM 565 C CA . HIS A 1 79 ? 6.904 -39.972 -21.851 1 96.48 79 HIS A CA 1
ATOM 566 C C . HIS A 1 79 ? 5.424 -39.845 -22.198 1 96.48 79 HIS A C 1
ATOM 568 O O . HIS A 1 79 ? 4.594 -40.597 -21.683 1 96.48 79 HIS A O 1
ATOM 574 N N . GLY A 1 80 ? 5.083 -38.821 -22.999 1 95.75 80 GLY A N 1
ATOM 575 C CA . GLY A 1 80 ? 3.704 -38.622 -23.416 1 95.75 80 GLY A CA 1
ATOM 576 C C . GLY A 1 80 ? 2.826 -38.048 -22.32 1 95.75 80 GLY A C 1
ATOM 577 O O . GLY A 1 80 ? 1.607 -38.228 -22.336 1 95.75 80 GLY A O 1
ATOM 578 N N . VAL A 1 81 ? 3.435 -37.418 -21.353 1 97.68 81 VAL A N 1
ATOM 579 C CA . VAL A 1 81 ? 2.706 -36.818 -20.24 1 97.68 81 VAL A CA 1
ATOM 580 C C . VAL A 1 81 ? 2.399 -35.355 -20.552 1 97.68 81 VAL A C 1
ATOM 582 O O . VAL A 1 81 ? 3.3 -34.584 -20.889 1 97.68 81 VAL A O 1
ATOM 585 N N . VAL A 1 82 ? 1.152 -34.932 -20.446 1 97.82 82 VAL A N 1
ATOM 586 C CA . VAL A 1 82 ? 0.751 -33.544 -20.648 1 97.82 82 VAL A CA 1
ATOM 587 C C . VAL A 1 82 ? 1.052 -32.73 -19.392 1 97.82 82 VAL A C 1
ATOM 589 O O . VAL A 1 82 ? 0.75 -33.164 -18.277 1 97.82 82 VAL A O 1
ATOM 592 N N . VAL A 1 83 ? 1.715 -31.623 -19.533 1 97.93 83 VAL A N 1
ATOM 593 C CA . VAL A 1 83 ? 1.943 -30.7 -18.426 1 97.93 83 VAL A CA 1
ATOM 594 C C . VAL A 1 83 ? 1.07 -29.459 -18.599 1 97.93 83 VAL A C 1
ATOM 596 O O . VAL A 1 83 ? 1.006 -28.885 -19.689 1 97.93 83 VAL A O 1
ATOM 599 N N . THR A 1 84 ? 0.332 -29.144 -17.563 1 97.32 84 THR A N 1
ATOM 600 C CA . THR A 1 84 ? -0.474 -27.928 -17.578 1 97.32 84 THR A CA 1
ATOM 601 C C . THR A 1 84 ? -0.124 -27.032 -16.394 1 97.32 84 THR A C 1
ATOM 603 O O . THR A 1 84 ? 0.403 -27.505 -15.385 1 97.32 84 THR A O 1
ATOM 606 N N . ASN A 1 85 ? -0.278 -25.779 -16.555 1 96.07 85 ASN A N 1
ATOM 607 C CA . ASN A 1 85 ? -0.215 -24.803 -15.473 1 96.07 85 ASN A CA 1
ATOM 608 C C . ASN A 1 85 ? -1.402 -23.845 -15.513 1 96.07 85 ASN A C 1
ATOM 610 O O . ASN A 1 85 ? -2.399 -24.112 -16.186 1 96.07 85 ASN A O 1
ATOM 614 N N . VAL A 1 86 ? -1.416 -22.827 -14.653 1 94.93 86 VAL A N 1
ATOM 615 C CA . VAL A 1 86 ? -2.483 -21.833 -14.606 1 94.93 86 VAL A CA 1
ATOM 616 C C . VAL A 1 86 ? -1.887 -20.43 -14.702 1 94.93 86 VAL A C 1
ATOM 618 O O . VAL A 1 86 ? -1.663 -19.773 -13.682 1 94.93 86 VAL A O 1
ATOM 621 N N . PRO A 1 87 ? -1.689 -19.825 -15.825 1 92.22 87 PRO A N 1
ATOM 622 C CA . PRO A 1 87 ? -0.819 -18.667 -16.039 1 92.22 87 PRO A CA 1
ATOM 623 C C . PRO A 1 87 ? -1.441 -17.362 -15.547 1 92.22 87 PRO A C 1
ATOM 625 O O . PRO A 1 87 ? -0.722 -16.405 -15.247 1 92.22 87 PRO A O 1
ATOM 628 N N . ALA A 1 88 ? -2.785 -17.215 -15.398 1 93.82 88 ALA A N 1
ATOM 629 C CA . ALA A 1 88 ? -3.36 -15.877 -15.281 1 93.82 88 ALA A CA 1
ATOM 630 C C . ALA A 1 88 ? -4.22 -15.757 -14.026 1 93.82 88 ALA A C 1
ATOM 632 O O . ALA A 1 88 ? -4.83 -14.714 -13.782 1 93.82 88 ALA A O 1
ATOM 633 N N . TYR A 1 89 ? -4.198 -16.789 -13.174 1 94.27 89 TYR A N 1
ATOM 634 C CA . TYR A 1 89 ? -5.215 -16.869 -12.131 1 94.27 89 TYR A CA 1
ATOM 635 C C . TYR A 1 89 ? -4.993 -15.798 -11.07 1 94.27 89 TYR A C 1
ATOM 637 O O . TYR A 1 89 ? -5.913 -15.453 -10.325 1 94.27 89 TYR A O 1
ATOM 645 N N . CYS A 1 90 ? -3.747 -15.226 -11.028 1 96.27 90 CYS A N 1
ATOM 646 C CA . CYS A 1 90 ? -3.465 -14.346 -9.9 1 96.27 90 CYS A CA 1
ATOM 647 C C . CYS A 1 90 ? -2.747 -13.082 -10.359 1 96.27 90 CYS A C 1
ATOM 649 O O . CYS A 1 90 ? -2.075 -12.421 -9.566 1 96.27 90 CYS A O 1
ATOM 651 N N . THR A 1 91 ? -2.877 -12.751 -11.631 1 97.14 91 THR A N 1
ATOM 652 C CA . THR A 1 91 ? -2.194 -11.582 -12.173 1 97.14 91 THR A CA 1
ATOM 653 C C . THR A 1 91 ? -2.575 -10.324 -11.398 1 97.14 91 THR A C 1
ATOM 655 O O . THR A 1 91 ? -1.705 -9.55 -10.994 1 97.14 91 THR A O 1
ATOM 658 N N . ASP A 1 92 ? -3.849 -10.156 -11.121 1 97.58 92 ASP A N 1
ATOM 659 C CA . ASP A 1 92 ? -4.318 -8.973 -10.405 1 97.58 92 ASP A CA 1
ATOM 660 C C . ASP A 1 92 ? -3.801 -8.96 -8.968 1 97.58 92 ASP A C 1
ATOM 662 O O . ASP A 1 92 ? -3.403 -7.912 -8.455 1 97.58 92 ASP A O 1
ATOM 666 N N . GLU A 1 93 ? -3.817 -10.158 -8.344 1 97.89 93 GLU A N 1
ATOM 667 C CA . GLU A 1 93 ? -3.352 -10.256 -6.964 1 97.89 93 GLU A CA 1
ATOM 668 C C . GLU A 1 93 ? -1.875 -9.889 -6.851 1 97.89 93 GLU A C 1
ATOM 670 O O . GLU A 1 93 ? -1.491 -9.098 -5.988 1 97.89 93 GLU A O 1
ATOM 675 N N . VAL A 1 94 ? -1.1 -10.415 -7.731 1 98.2 94 VAL A N 1
ATOM 676 C CA . VAL A 1 94 ? 0.34 -10.197 -7.644 1 98.2 94 VAL A CA 1
ATOM 677 C C . VAL A 1 94 ? 0.663 -8.738 -7.956 1 98.2 94 VAL A C 1
ATOM 679 O O . VAL A 1 94 ? 1.518 -8.132 -7.306 1 98.2 94 VAL A O 1
ATOM 682 N N . ALA A 1 95 ? -0.011 -8.135 -8.931 1 98.69 95 ALA A N 1
ATOM 683 C CA . ALA A 1 95 ? 0.19 -6.724 -9.252 1 98.69 95 ALA A CA 1
ATOM 684 C C . ALA A 1 95 ? -0.193 -5.834 -8.074 1 98.69 95 ALA A C 1
ATOM 686 O O . ALA A 1 95 ? 0.55 -4.919 -7.712 1 98.69 95 ALA A O 1
ATOM 687 N N . THR A 1 96 ? -1.332 -6.114 -7.473 1 98.82 96 THR A N 1
ATOM 688 C CA . THR A 1 96 ? -1.785 -5.344 -6.32 1 98.82 96 THR A CA 1
ATOM 689 C C . THR A 1 96 ? -0.802 -5.477 -5.161 1 98.82 96 THR A C 1
ATOM 691 O O . THR A 1 96 ? -0.498 -4.493 -4.482 1 98.82 96 THR A O 1
ATOM 694 N N . HIS A 1 97 ? -0.293 -6.673 -4.996 1 98.8 97 HIS A N 1
ATOM 695 C CA . HIS A 1 97 ? 0.68 -6.914 -3.937 1 98.8 97 HIS A CA 1
ATOM 696 C C . HIS A 1 97 ? 1.988 -6.179 -4.213 1 98.8 97 HIS A C 1
ATOM 698 O O . HIS A 1 97 ? 2.628 -5.674 -3.288 1 98.8 97 HIS A O 1
ATOM 704 N N . SER A 1 98 ? 2.368 -6.095 -5.448 1 98.88 98 SER A N 1
ATOM 705 C CA . SER A 1 98 ? 3.554 -5.332 -5.822 1 98.88 98 SER A CA 1
ATOM 706 C C . SER A 1 98 ? 3.41 -3.863 -5.439 1 98.88 98 SER A C 1
ATOM 708 O O . SER A 1 98 ? 4.324 -3.275 -4.859 1 98.88 98 SER A O 1
ATOM 710 N N . VAL A 1 99 ? 2.263 -3.292 -5.717 1 98.92 99 VAL A N 1
ATOM 711 C CA . VAL A 1 99 ? 2.013 -1.896 -5.374 1 98.92 99 VAL A CA 1
ATOM 712 C C . VAL A 1 99 ? 1.939 -1.741 -3.857 1 98.92 99 VAL A C 1
ATOM 714 O O . VAL A 1 99 ? 2.424 -0.752 -3.303 1 98.92 99 VAL A O 1
ATOM 717 N N . ALA A 1 100 ? 1.347 -2.73 -3.176 1 98.91 100 ALA A N 1
ATOM 718 C CA . ALA A 1 100 ? 1.263 -2.699 -1.718 1 98.91 100 ALA A CA 1
ATOM 719 C C . ALA A 1 100 ? 2.653 -2.673 -1.089 1 98.91 100 ALA A C 1
ATOM 721 O O . ALA A 1 100 ? 2.909 -1.898 -0.165 1 98.91 100 ALA A O 1
ATOM 722 N N . LEU A 1 101 ? 3.517 -3.522 -1.609 1 98.93 101 LEU A N 1
ATOM 723 C CA . LEU A 1 101 ? 4.886 -3.541 -1.106 1 98.93 101 LEU A CA 1
ATOM 724 C C . LEU A 1 101 ? 5.593 -2.222 -1.401 1 98.93 101 LEU A C 1
ATOM 726 O O . LEU A 1 101 ? 6.301 -1.688 -0.545 1 98.93 101 LEU A O 1
ATOM 730 N N . LEU A 1 102 ? 5.422 -1.723 -2.601 1 98.91 102 LEU A N 1
ATOM 731 C CA . LEU A 1 102 ? 6.027 -0.452 -2.984 1 98.91 102 LEU A CA 1
ATOM 732 C C . LEU A 1 102 ? 5.593 0.664 -2.039 1 98.91 102 LEU A C 1
ATOM 734 O O . LEU A 1 102 ? 6.434 1.359 -1.465 1 98.91 102 LEU A O 1
ATOM 738 N N . LEU A 1 103 ? 4.298 0.767 -1.824 1 98.9 103 LEU A N 1
ATOM 739 C CA . LEU A 1 103 ? 3.773 1.837 -0.982 1 98.9 103 LEU A CA 1
ATOM 740 C C . LEU A 1 103 ? 4.138 1.606 0.48 1 98.9 103 LEU A C 1
ATOM 742 O O . LEU A 1 103 ? 4.359 2.562 1.227 1 98.9 103 LEU A O 1
ATOM 746 N N . SER A 1 104 ? 4.206 0.327 0.915 1 98.85 104 SER A N 1
ATOM 747 C CA . SER A 1 104 ? 4.679 0.006 2.257 1 98.85 104 SER A CA 1
ATOM 748 C C . SER A 1 104 ? 6.087 0.543 2.49 1 98.85 104 SER A C 1
ATOM 750 O O . SER A 1 104 ? 6.41 0.998 3.59 1 98.85 104 SER A O 1
ATOM 752 N N . CYS A 1 105 ? 6.898 0.48 1.475 1 98.77 105 CYS A N 1
ATOM 753 C CA . CYS A 1 105 ? 8.261 0.993 1.566 1 98.77 105 CYS A CA 1
ATOM 754 C C . CYS A 1 105 ? 8.275 2.516 1.508 1 98.77 105 CYS A C 1
ATOM 756 O O . CYS A 1 105 ? 8.981 3.164 2.283 1 98.77 105 CYS A O 1
ATOM 758 N N . ILE A 1 106 ? 7.503 3.082 0.605 1 98.62 106 ILE A N 1
ATOM 759 C CA . ILE A 1 106 ? 7.501 4.525 0.388 1 98.62 106 ILE A CA 1
ATOM 760 C C . ILE A 1 106 ? 7.005 5.235 1.645 1 98.62 106 ILE A C 1
ATOM 762 O O . ILE A 1 106 ? 7.574 6.248 2.059 1 98.62 106 ILE A O 1
ATOM 766 N N . ARG A 1 107 ? 5.978 4.595 2.267 1 98.64 107 ARG A N 1
ATOM 767 C CA . ARG A 1 107 ? 5.325 5.275 3.381 1 98.64 107 ARG A CA 1
ATOM 768 C C . ARG A 1 107 ? 5.679 4.614 4.709 1 98.64 107 ARG A C 1
ATOM 770 O O . ARG A 1 107 ? 5.24 5.065 5.769 1 98.64 107 ARG A O 1
ATOM 777 N N . ALA A 1 108 ? 6.42 3.535 4.669 1 98.44 108 ALA A N 1
ATOM 778 C CA . ALA A 1 108 ? 6.999 2.86 5.828 1 98.44 108 ALA A CA 1
ATOM 779 C C . ALA A 1 108 ? 5.909 2.343 6.763 1 98.44 108 ALA A C 1
ATOM 781 O O . ALA A 1 108 ? 6.059 2.389 7.986 1 98.44 108 ALA A O 1
ATOM 782 N N . THR A 1 109 ? 4.807 1.864 6.232 1 98.55 109 THR A N 1
ATOM 783 C CA . THR A 1 109 ? 3.664 1.468 7.047 1 98.55 109 THR A CA 1
ATOM 784 C C . THR A 1 109 ? 4.031 0.304 7.963 1 98.55 109 THR A C 1
ATOM 786 O O . THR A 1 109 ? 3.683 0.304 9.146 1 98.55 109 THR A O 1
ATOM 789 N N . PRO A 1 110 ? 4.791 -0.753 7.489 1 98.55 110 PRO A N 1
ATOM 790 C CA . PRO A 1 110 ? 5.137 -1.825 8.424 1 98.55 110 PRO A CA 1
ATOM 791 C C . PRO A 1 110 ? 6.046 -1.351 9.556 1 98.55 110 PRO A C 1
ATOM 793 O O . PRO A 1 110 ? 5.907 -1.804 10.695 1 98.55 110 PRO A O 1
ATOM 796 N N . SER A 1 111 ? 6.998 -0.458 9.254 1 97.94 111 SER A N 1
ATOM 797 C CA . SER A 1 111 ? 7.885 0.092 10.274 1 97.94 111 SER A CA 1
ATOM 798 C C . SER A 1 111 ? 7.103 0.88 11.32 1 97.94 111 SER A C 1
ATOM 800 O O . SER A 1 111 ? 7.319 0.711 12.521 1 97.94 111 SER A O 1
ATOM 802 N N . TYR A 1 112 ? 6.23 1.756 10.884 1 98.34 112 TYR A N 1
ATOM 803 C CA . TYR A 1 112 ? 5.387 2.522 11.796 1 98.34 112 TYR A CA 1
ATOM 804 C C . TYR A 1 112 ? 4.507 1.599 12.631 1 98.34 112 TYR A C 1
ATOM 806 O O . TYR A 1 112 ? 4.359 1.798 13.839 1 98.34 112 TYR A O 1
ATOM 814 N N . ASP A 1 113 ? 3.934 0.578 11.966 1 98.52 113 ASP A N 1
ATOM 815 C CA . ASP A 1 113 ? 3.056 -0.36 12.659 1 98.52 113 ASP A CA 1
ATOM 816 C C . ASP A 1 113 ? 3.794 -1.066 13.795 1 98.52 113 ASP A C 1
ATOM 818 O O . ASP A 1 113 ? 3.281 -1.159 14.912 1 98.52 113 ASP A O 1
ATOM 822 N N . ARG A 1 114 ? 4.966 -1.528 13.499 1 97.13 114 ARG A N 1
ATOM 823 C CA . ARG A 1 114 ? 5.776 -2.18 14.523 1 97.13 114 ARG A CA 1
ATOM 824 C C . ARG A 1 114 ? 6.078 -1.223 15.672 1 97.13 114 ARG A C 1
ATOM 826 O O . ARG A 1 114 ? 5.984 -1.601 16.842 1 97.13 114 ARG A O 1
ATOM 833 N N . ALA A 1 115 ? 6.443 -0.001 15.36 1 96.92 115 ALA A N 1
ATOM 834 C CA . ALA A 1 115 ? 6.815 0.979 16.377 1 96.92 115 ALA A CA 1
ATOM 835 C C . ALA A 1 115 ? 5.63 1.309 17.281 1 96.92 115 ALA A C 1
ATOM 837 O O . ALA A 1 115 ? 5.755 1.3 18.507 1 96.92 115 ALA A O 1
ATOM 838 N N . VAL A 1 116 ? 4.461 1.583 16.705 1 97.85 116 VAL A N 1
ATOM 839 C CA . VAL A 1 116 ? 3.271 1.947 17.468 1 97.85 116 VAL A CA 1
ATOM 840 C C . VAL A 1 116 ? 2.854 0.782 18.362 1 97.85 116 VAL A C 1
ATOM 842 O O . VAL A 1 116 ? 2.504 0.98 19.528 1 97.85 116 VAL A O 1
ATOM 845 N N . ARG A 1 117 ? 2.888 -0.435 17.832 1 97.24 117 ARG A N 1
ATOM 846 C CA . ARG A 1 117 ? 2.562 -1.621 18.617 1 97.24 117 ARG A CA 1
ATOM 847 C C . ARG A 1 117 ? 3.507 -1.768 19.804 1 97.24 117 ARG A C 1
ATOM 849 O O . ARG A 1 117 ? 3.102 -2.226 20.874 1 97.24 117 ARG A O 1
ATOM 856 N N . ALA A 1 118 ? 4.732 -1.369 19.638 1 95.51 118 ALA A N 1
ATOM 857 C CA . ALA A 1 118 ? 5.751 -1.495 20.676 1 95.51 118 ALA A CA 1
ATOM 858 C C . ALA A 1 118 ? 5.662 -0.344 21.675 1 95.51 118 ALA A C 1
ATOM 860 O O . ALA A 1 118 ? 6.429 -0.29 22.639 1 95.51 118 ALA A O 1
ATOM 861 N N . GLY A 1 119 ? 4.803 0.636 21.439 1 95.67 119 GLY A N 1
ATOM 862 C CA . GLY A 1 119 ? 4.594 1.729 22.376 1 95.67 119 GLY A CA 1
ATOM 863 C C . GLY A 1 119 ? 5.324 2.999 21.982 1 95.67 119 GLY A C 1
ATOM 864 O O . GLY A 1 119 ? 5.352 3.967 22.745 1 95.67 119 GLY A O 1
ATOM 865 N N . ASP A 1 120 ? 5.921 3.003 20.805 1 95.22 120 ASP A N 1
ATOM 866 C CA . ASP A 1 120 ? 6.627 4.18 20.309 1 95.22 120 ASP A CA 1
ATOM 867 C C . ASP A 1 120 ? 5.725 5.025 19.412 1 95.22 120 ASP A C 1
ATOM 869 O O . ASP A 1 120 ? 4.66 4.569 18.988 1 95.22 120 ASP A O 1
ATOM 873 N N . TRP A 1 121 ? 6.152 6.272 19.202 1 95.06 121 TRP A N 1
ATOM 874 C CA . TRP A 1 121 ? 5.429 7.217 18.358 1 95.06 121 TRP A CA 1
ATOM 875 C C . TRP A 1 121 ? 6.395 8.072 17.545 1 95.06 121 TRP A C 1
ATOM 877 O O . TRP A 1 121 ? 6.467 9.288 17.734 1 95.06 121 TRP A O 1
ATOM 887 N N . PRO A 1 122 ? 7.082 7.513 16.611 1 92.94 122 PRO A N 1
ATOM 888 C CA . PRO A 1 122 ? 8.133 8.241 15.896 1 92.94 122 PRO A CA 1
ATOM 889 C C . PRO A 1 122 ? 7.576 9.222 14.867 1 92.94 122 PRO A C 1
ATOM 891 O O . PRO A 1 122 ? 6.571 8.932 14.213 1 92.94 122 PRO A O 1
ATOM 894 N N . ALA A 1 123 ? 8.238 10.308 14.693 1 86.5 123 ALA A N 1
ATOM 895 C CA . ALA A 1 123 ? 7.874 11.276 13.662 1 86.5 123 ALA A CA 1
ATOM 896 C C . ALA A 1 123 ? 8.254 10.768 12.274 1 86.5 123 ALA A C 1
ATOM 898 O O . ALA A 1 123 ? 7.581 11.075 11.288 1 86.5 123 ALA A O 1
ATOM 899 N N . THR A 1 124 ? 9.377 10.04 12.25 1 91.31 124 THR A N 1
ATOM 900 C CA . THR A 1 124 ? 9.874 9.434 11.02 1 91.31 124 THR A CA 1
ATOM 901 C C . THR A 1 124 ? 10.249 7.973 11.25 1 91.31 124 THR A C 1
ATOM 903 O O . THR A 1 124 ? 10.435 7.547 12.392 1 91.31 124 THR A O 1
ATOM 906 N N . PRO A 1 125 ? 10.373 7.189 10.196 1 90.88 125 PRO A N 1
ATOM 907 C CA . PRO A 1 125 ? 10.757 5.784 10.352 1 90.88 125 PRO A CA 1
ATOM 908 C C . PRO A 1 125 ? 12.27 5.589 10.41 1 90.88 125 PRO A C 1
ATOM 910 O O . PRO A 1 125 ? 12.759 4.468 10.245 1 90.88 125 PRO A O 1
ATOM 913 N N . GLY A 1 126 ? 13.069 6.552 10.586 1 90.53 126 GLY A N 1
ATOM 914 C CA . GLY A 1 126 ? 14.516 6.423 10.654 1 90.53 126 GLY A CA 1
ATOM 915 C C . GLY A 1 126 ? 15.203 6.71 9.332 1 90.53 126 GLY A C 1
ATOM 916 O O . GLY A 1 126 ? 16.41 6.498 9.195 1 90.53 126 GLY A O 1
ATOM 917 N N . ARG A 1 127 ? 14.472 7.105 8.348 1 92.71 127 ARG A N 1
ATOM 918 C CA . ARG A 1 127 ? 14.97 7.526 7.042 1 92.71 127 ARG A CA 1
ATOM 919 C C . ARG A 1 127 ? 14.065 8.589 6.428 1 92.71 127 ARG A C 1
ATOM 921 O O . ARG A 1 127 ? 12.941 8.797 6.889 1 92.71 127 ARG A O 1
ATOM 928 N N . ASP A 1 128 ? 14.555 9.172 5.429 1 94.88 128 ASP A N 1
ATOM 929 C CA . ASP A 1 128 ? 13.758 10.168 4.72 1 94.88 128 ASP A CA 1
ATOM 930 C C . ASP A 1 128 ? 12.669 9.505 3.88 1 94.88 128 ASP A C 1
ATOM 932 O O . ASP A 1 128 ? 12.901 8.462 3.265 1 94.88 128 ASP A O 1
ATOM 936 N N . LEU A 1 129 ? 11.508 10.038 3.989 1 97.41 129 LEU A N 1
ATOM 937 C CA . LEU A 1 129 ? 10.426 9.703 3.069 1 97.41 129 LEU A CA 1
ATOM 938 C C . LEU A 1 129 ? 10.264 10.784 2.005 1 97.41 129 LEU A C 1
ATOM 940 O O . LEU A 1 129 ? 10.387 11.975 2.3 1 97.41 129 LEU A O 1
ATOM 944 N N . HIS A 1 130 ? 9.983 10.371 0.8 1 97.84 130 HIS A N 1
ATOM 945 C CA . HIS A 1 130 ? 9.879 11.339 -0.286 1 97.84 130 HIS A CA 1
ATOM 946 C C . HIS A 1 130 ? 8.519 11.253 -0.972 1 97.84 130 HIS A C 1
ATOM 948 O O . HIS A 1 130 ? 7.894 10.191 -0.991 1 97.84 130 HIS A O 1
ATOM 954 N N . ARG A 1 131 ? 8.08 12.412 -1.473 1 97.8 131 ARG A N 1
ATOM 955 C CA . ARG A 1 131 ? 6.869 12.489 -2.284 1 97.8 131 ARG A CA 1
ATOM 956 C C . ARG A 1 131 ? 7.004 11.652 -3.551 1 97.8 131 ARG A C 1
ATOM 958 O O . ARG A 1 131 ? 8.061 11.642 -4.185 1 97.8 131 ARG A O 1
ATOM 965 N N . MET A 1 132 ? 5.968 10.937 -3.922 1 96.56 132 MET A N 1
ATOM 966 C CA . MET A 1 132 ? 5.96 9.976 -5.021 1 96.56 132 MET A CA 1
ATOM 967 C C . MET A 1 132 ? 5.795 10.684 -6.361 1 96.56 132 MET A C 1
ATOM 969 O O . MET A 1 132 ? 6.401 10.286 -7.357 1 96.56 132 MET A O 1
ATOM 973 N N . MET A 1 133 ? 4.963 11.72 -6.379 1 95.6 133 MET A N 1
ATOM 974 C CA . MET A 1 133 ? 4.599 12.398 -7.62 1 95.6 133 MET A CA 1
ATOM 975 C C . MET A 1 133 ? 5.842 12.867 -8.369 1 95.6 133 MET A C 1
ATOM 977 O O . MET A 1 133 ? 6.733 13.481 -7.779 1 95.6 133 MET A O 1
ATOM 981 N N . GLY A 1 134 ? 5.908 12.493 -9.655 1 96.69 134 GLY A N 1
ATOM 982 C CA . GLY A 1 134 ? 6.99 12.95 -10.513 1 96.69 134 GLY A CA 1
ATOM 983 C C . GLY A 1 134 ? 8.177 12.007 -10.53 1 96.69 134 GLY A C 1
ATOM 984 O O . GLY A 1 134 ? 9.126 12.208 -11.291 1 96.69 134 GLY A O 1
ATOM 985 N N . ARG A 1 135 ? 8.139 10.998 -9.749 1 98.23 135 ARG A N 1
ATOM 986 C CA . ARG A 1 135 ? 9.228 10.027 -9.705 1 98.23 135 ARG A CA 1
ATOM 987 C C . ARG A 1 135 ? 9.063 8.971 -10.793 1 98.23 135 ARG A C 1
ATOM 989 O O . ARG A 1 135 ? 8.058 8.958 -11.505 1 98.23 135 ARG A O 1
ATOM 996 N N . THR A 1 136 ? 10.088 8.101 -10.953 1 98.87 136 THR A N 1
ATOM 997 C CA . THR A 1 136 ? 10.119 7.138 -12.048 1 98.87 136 THR A CA 1
ATOM 998 C C . THR A 1 136 ? 10.018 5.711 -11.516 1 98.87 136 THR A C 1
ATOM 1000 O O . THR A 1 136 ? 10.788 5.314 -10.638 1 98.87 136 THR A O 1
ATOM 1003 N N . LEU A 1 137 ? 9.055 5 -12.013 1 98.9 137 LEU A N 1
ATOM 1004 C CA . LEU A 1 137 ? 8.946 3.566 -11.771 1 98.9 137 LEU A CA 1
ATOM 1005 C C . LEU A 1 137 ? 9.509 2.772 -12.946 1 98.9 137 LEU A C 1
ATOM 1007 O O . LEU A 1 137 ? 9.032 2.904 -14.075 1 98.9 137 LEU A O 1
ATOM 1011 N N . GLY A 1 138 ? 10.562 2.014 -12.679 1 98.93 138 GLY A N 1
ATOM 1012 C CA . GLY A 1 138 ? 11.177 1.161 -13.684 1 98.93 138 GLY A CA 1
ATOM 1013 C C . GLY A 1 138 ? 10.779 -0.297 -13.553 1 98.93 138 GLY A C 1
ATOM 1014 O O . GLY A 1 138 ? 10.691 -0.825 -12.442 1 98.93 138 GLY A O 1
ATOM 1015 N N . PHE A 1 139 ? 10.539 -0.934 -14.689 1 98.91 139 PHE A N 1
ATOM 1016 C CA . PHE A 1 139 ? 10.173 -2.345 -14.73 1 98.91 139 PHE A CA 1
ATOM 1017 C C . PHE A 1 139 ? 11.291 -3.176 -15.349 1 98.91 139 PHE A C 1
ATOM 1019 O O . PHE A 1 139 ? 11.686 -2.941 -16.493 1 98.91 139 PHE A O 1
ATOM 1026 N N . LEU A 1 140 ? 11.827 -4.078 -14.584 1 98.79 140 LEU A N 1
ATOM 1027 C CA . LEU A 1 140 ? 12.7 -5.105 -15.143 1 98.79 140 LEU A CA 1
ATOM 1028 C C . LEU A 1 140 ? 11.885 -6.276 -15.683 1 98.79 140 LEU A C 1
ATOM 1030 O O . LEU A 1 140 ? 11.537 -7.193 -14.936 1 98.79 140 LEU A O 1
ATOM 1034 N N . SER A 1 141 ? 11.648 -6.285 -16.973 1 98.02 141 SER A N 1
ATOM 1035 C CA . SER A 1 141 ? 10.698 -7.127 -17.694 1 98.02 141 SER A CA 1
ATOM 1036 C C . SER A 1 141 ? 9.281 -6.574 -17.593 1 98.02 141 SER A C 1
ATOM 1038 O O . SER A 1 141 ? 8.878 -6.072 -16.541 1 98.02 141 SER A O 1
ATOM 1040 N N . PHE A 1 142 ? 8.537 -6.652 -18.704 1 98.24 142 PHE A N 1
ATOM 1041 C CA . PHE A 1 142 ? 7.236 -5.998 -18.785 1 98.24 142 PHE A CA 1
ATOM 1042 C C . PHE A 1 142 ? 6.173 -6.969 -19.285 1 98.24 142 PHE A C 1
ATOM 1044 O O . PHE A 1 142 ? 5.477 -6.686 -20.262 1 98.24 142 PHE A O 1
ATOM 1051 N N . GLY A 1 143 ? 6.078 -8.088 -18.529 1 96.51 143 GLY A N 1
ATOM 1052 C CA . GLY A 1 143 ? 5.043 -9.076 -18.789 1 96.51 143 GLY A CA 1
ATOM 1053 C C . GLY A 1 143 ? 3.7 -8.706 -18.187 1 96.51 143 GLY A C 1
ATOM 1054 O O . GLY A 1 143 ? 3.462 -7.543 -17.856 1 96.51 143 GLY A O 1
ATOM 1055 N N . ALA A 1 144 ? 2.784 -9.618 -18.043 1 95.98 144 ALA A N 1
ATOM 1056 C CA . ALA A 1 144 ? 1.391 -9.413 -17.655 1 95.98 144 ALA A CA 1
ATOM 1057 C C . ALA A 1 144 ? 1.295 -8.729 -16.295 1 95.98 144 ALA A C 1
ATOM 1059 O O . ALA A 1 144 ? 0.506 -7.799 -16.114 1 95.98 144 ALA A O 1
ATOM 1060 N N . ILE A 1 145 ? 2.093 -9.2 -15.339 1 97.23 145 ILE A N 1
ATOM 1061 C CA . ILE A 1 145 ? 2.04 -8.649 -13.989 1 97.23 145 ILE A CA 1
ATOM 1062 C C . ILE A 1 145 ? 2.55 -7.21 -13.999 1 97.23 145 ILE A C 1
ATOM 1064 O O . ILE A 1 145 ? 1.95 -6.328 -13.38 1 97.23 145 ILE A O 1
ATOM 1068 N N . ALA A 1 146 ? 3.664 -6.926 -14.67 1 98.49 146 ALA A N 1
ATOM 1069 C CA . ALA A 1 146 ? 4.205 -5.574 -14.79 1 98.49 146 ALA A CA 1
ATOM 1070 C C . ALA A 1 146 ? 3.212 -4.645 -15.482 1 98.49 146 ALA A C 1
ATOM 1072 O O . ALA A 1 146 ? 3.037 -3.496 -15.07 1 98.49 146 ALA A O 1
ATOM 1073 N N . GLN A 1 147 ? 2.614 -5.119 -16.544 1 98.41 147 GLN A N 1
ATOM 1074 C CA . GLN A 1 147 ? 1.611 -4.339 -17.261 1 98.41 147 GLN A CA 1
ATOM 1075 C C . GLN A 1 147 ? 0.45 -3.962 -16.345 1 98.41 147 GLN A C 1
ATOM 1077 O O . GLN A 1 147 ? 0.039 -2.8 -16.301 1 98.41 147 GLN A O 1
ATOM 1082 N N . ARG A 1 148 ? -0.041 -4.964 -15.618 1 98.2 148 ARG A N 1
ATOM 1083 C CA . ARG A 1 148 ? -1.129 -4.686 -14.685 1 98.2 148 ARG A CA 1
ATOM 1084 C C . ARG A 1 148 ? -0.677 -3.731 -13.585 1 98.2 148 ARG A C 1
ATOM 1086 O O . ARG A 1 148 ? -1.432 -2.848 -13.174 1 98.2 148 ARG A O 1
ATOM 1093 N N . THR A 1 149 ? 0.56 -3.861 -13.122 1 98.74 149 THR A N 1
ATOM 1094 C CA . THR A 1 149 ? 1.11 -2.952 -12.124 1 98.74 149 THR A CA 1
ATOM 1095 C C . THR A 1 149 ? 1.154 -1.523 -12.659 1 98.74 149 THR A C 1
ATOM 1097 O O . THR A 1 149 ? 0.819 -0.576 -11.944 1 98.74 149 THR A O 1
ATOM 1100 N N . ALA A 1 150 ? 1.555 -1.365 -13.914 1 98.72 150 ALA A N 1
ATOM 1101 C CA . ALA A 1 150 ? 1.564 -0.048 -14.544 1 98.72 150 ALA A CA 1
ATOM 1102 C C . ALA A 1 150 ? 0.165 0.561 -14.563 1 98.72 150 ALA A C 1
ATOM 1104 O O . ALA A 1 150 ? -0.005 1.75 -14.284 1 98.72 150 ALA A O 1
ATOM 1105 N N . GLU A 1 151 ? -0.809 -0.235 -14.836 1 98.24 151 GLU A N 1
ATOM 1106 C CA . GLU A 1 151 ? -2.192 0.232 -14.824 1 98.24 151 GLU A CA 1
ATOM 1107 C C . GLU A 1 151 ? -2.601 0.709 -13.433 1 98.24 151 GLU A C 1
ATOM 1109 O O . GLU A 1 151 ? -3.209 1.771 -13.29 1 98.24 151 GLU A O 1
ATOM 1114 N N . LEU A 1 152 ? -2.276 -0.085 -12.491 1 98.53 152 LEU A N 1
ATOM 1115 C CA . LEU A 1 152 ? -2.619 0.254 -11.114 1 98.53 152 LEU A CA 1
ATOM 1116 C C . LEU A 1 152 ? -1.978 1.575 -10.704 1 98.53 152 LEU A C 1
ATOM 1118 O O . LEU A 1 152 ? -2.566 2.346 -9.942 1 98.53 152 LEU A O 1
ATOM 1122 N N . CYS A 1 153 ? -0.804 1.887 -11.216 1 98.31 153 CYS A N 1
ATOM 1123 C CA . CYS A 1 153 ? -0.039 3.054 -10.79 1 98.31 153 CYS A CA 1
ATOM 1124 C C . CYS A 1 153 ? -0.321 4.25 -11.692 1 98.31 153 CYS A C 1
ATOM 1126 O O . CYS A 1 153 ? 0.273 5.316 -11.521 1 98.31 153 CYS A O 1
ATOM 1128 N N . SER A 1 154 ? -1.219 4.116 -12.633 1 97.59 154 SER A N 1
ATOM 1129 C CA . SER A 1 154 ? -1.413 5.135 -13.66 1 97.59 154 SER A CA 1
ATOM 1130 C C . SER A 1 154 ? -1.875 6.454 -13.049 1 97.59 154 SER A C 1
ATOM 1132 O O . SER A 1 154 ? -1.613 7.525 -13.601 1 97.59 154 SER A O 1
ATOM 1134 N N . GLY A 1 155 ? -2.481 6.458 -11.882 1 96.75 155 GLY A N 1
ATOM 1135 C CA . GLY A 1 155 ? -3 7.664 -11.256 1 96.75 155 GLY A CA 1
ATOM 1136 C C . GLY A 1 155 ? -1.999 8.337 -10.337 1 96.75 155 GLY A C 1
ATOM 1137 O O . GLY A 1 155 ? -2.251 9.433 -9.832 1 96.75 155 GLY A O 1
ATOM 1138 N N . PHE A 1 156 ? -0.812 7.792 -10.144 1 97.92 156 PHE A N 1
ATOM 1139 C CA . PHE A 1 156 ? 0.113 8.248 -9.114 1 97.92 156 PHE A CA 1
ATOM 1140 C C . PHE A 1 156 ? 1.008 9.361 -9.646 1 97.92 156 PHE A C 1
ATOM 1142 O O . PHE A 1 156 ? 1.779 9.959 -8.891 1 97.92 156 PHE A O 1
ATOM 1149 N N . GLY A 1 157 ? 0.921 9.683 -10.936 1 97.04 157 GLY A N 1
ATOM 1150 C CA . GLY A 1 157 ? 1.738 10.74 -11.511 1 97.04 157 GLY A CA 1
ATOM 1151 C C . GLY A 1 157 ? 3.195 10.35 -11.668 1 97.04 157 GLY A C 1
ATOM 1152 O O . GLY A 1 157 ? 4.088 11.18 -11.485 1 97.04 157 GLY A O 1
ATOM 1153 N N . LEU A 1 158 ? 3.45 9.089 -11.956 1 98.22 158 LEU A N 1
ATOM 1154 C CA . LEU A 1 158 ? 4.794 8.551 -12.138 1 98.22 158 LEU A CA 1
ATOM 1155 C C . LEU A 1 158 ? 5.165 8.502 -13.616 1 98.22 158 LEU A C 1
ATOM 1157 O O . LEU A 1 158 ? 4.288 8.398 -14.478 1 98.22 158 LEU A O 1
ATOM 1161 N N . ASP A 1 159 ? 6.442 8.602 -13.878 1 98.53 159 ASP A N 1
ATOM 1162 C CA . ASP A 1 159 ? 6.977 8.176 -15.168 1 98.53 159 ASP A CA 1
ATOM 1163 C C . ASP A 1 159 ? 7.288 6.681 -15.167 1 98.53 159 ASP A C 1
ATOM 1165 O O . ASP A 1 159 ? 7.706 6.129 -14.147 1 98.53 159 ASP A O 1
ATOM 1169 N N . PHE A 1 160 ? 7.077 6.062 -16.367 1 98.79 160 PHE A N 1
ATOM 1170 C CA . PHE A 1 160 ? 7.319 4.627 -16.466 1 98.79 160 PHE A CA 1
ATOM 1171 C C . PHE A 1 160 ? 8.42 4.332 -17.478 1 98.79 160 PHE A C 1
ATOM 1173 O O . PHE A 1 160 ? 8.386 4.833 -18.604 1 98.79 160 PHE A O 1
ATOM 1180 N N . VAL A 1 161 ? 9.405 3.553 -17.102 1 98.86 161 VAL A N 1
ATOM 1181 C CA . VAL A 1 161 ? 10.422 3.025 -18.006 1 98.86 161 VAL A CA 1
ATOM 1182 C C . VAL A 1 161 ? 10.53 1.511 -17.834 1 98.86 161 VAL A C 1
ATOM 1184 O O . VAL A 1 161 ? 10.177 0.973 -16.782 1 98.86 161 VAL A O 1
ATOM 1187 N N . ALA A 1 162 ? 10.972 0.819 -18.86 1 98.79 162 ALA A N 1
ATOM 1188 C CA . ALA A 1 162 ? 11.1 -0.632 -18.758 1 98.79 162 ALA A CA 1
ATOM 1189 C C . ALA A 1 162 ? 12.269 -1.14 -19.598 1 98.79 162 ALA A C 1
ATOM 1191 O O . ALA A 1 162 ? 12.58 -0.573 -20.648 1 98.79 162 ALA A O 1
ATOM 1192 N N . TYR A 1 163 ? 12.914 -2.105 -19.113 1 98.53 163 TYR A N 1
ATOM 1193 C CA . TYR A 1 163 ? 13.821 -2.951 -19.88 1 98.53 163 TYR A CA 1
ATOM 1194 C C . TYR A 1 163 ? 13.213 -4.329 -20.117 1 98.53 163 TYR A C 1
ATOM 1196 O O . TYR A 1 163 ? 13.043 -5.109 -19.178 1 98.53 163 TYR A O 1
ATOM 1204 N N . ASP A 1 164 ? 12.879 -4.613 -21.266 1 96.19 164 ASP A N 1
ATOM 1205 C CA . ASP A 1 164 ? 12.394 -5.904 -21.744 1 96.19 164 ASP A CA 1
ATOM 1206 C C . ASP A 1 164 ? 12.715 -6.098 -23.224 1 96.19 164 ASP A C 1
ATOM 1208 O O . ASP A 1 164 ? 12.061 -5.511 -24.088 1 96.19 164 ASP A O 1
ATOM 1212 N N . PRO A 1 165 ? 13.686 -6.922 -23.536 1 92.59 165 PRO A N 1
ATOM 1213 C CA . PRO A 1 165 ? 14.098 -7.096 -24.931 1 92.59 165 PRO A CA 1
ATOM 1214 C C . PRO A 1 165 ? 13.053 -7.833 -25.766 1 92.59 165 PRO A C 1
ATOM 1216 O O . PRO A 1 165 ? 13.149 -7.861 -26.996 1 92.59 165 PRO A O 1
ATOM 1219 N N . TYR A 1 166 ? 12.013 -8.352 -25.197 1 92.72 166 TYR A N 1
ATOM 1220 C CA . TYR A 1 166 ? 11.138 -9.258 -25.932 1 92.72 166 TYR A CA 1
ATOM 1221 C C . TYR A 1 166 ? 9.755 -8.646 -26.122 1 92.72 166 TYR A C 1
ATOM 1223 O O . TYR A 1 166 ? 8.937 -9.168 -26.884 1 92.72 166 TYR A O 1
ATOM 1231 N N . VAL A 1 167 ? 9.448 -7.62 -25.41 1 94.54 167 VAL A N 1
ATOM 1232 C CA . VAL A 1 167 ? 8.131 -7 -25.509 1 94.54 167 VAL A CA 1
ATOM 1233 C C . VAL A 1 167 ? 8.124 -5.978 -26.644 1 94.54 167 VAL A C 1
ATOM 1235 O O . VAL A 1 167 ? 9.099 -5.247 -26.835 1 94.54 167 VAL A O 1
ATOM 1238 N N . GLY A 1 168 ? 7.098 -5.931 -27.397 1 94.4 168 GLY A N 1
ATOM 1239 C CA . GLY A 1 168 ? 6.981 -4.996 -28.504 1 94.4 168 GLY A CA 1
ATOM 1240 C C . GLY A 1 168 ? 6.711 -3.572 -28.056 1 94.4 168 GLY A C 1
ATOM 1241 O O . GLY A 1 168 ? 6.136 -3.35 -26.989 1 94.4 168 GLY A O 1
ATOM 1242 N N . ASP A 1 169 ? 7.056 -2.646 -28.914 1 94.49 169 ASP A N 1
ATOM 1243 C CA . ASP A 1 169 ? 6.867 -1.231 -28.605 1 94.49 169 ASP A CA 1
ATOM 1244 C C . ASP A 1 169 ? 5.383 -0.884 -28.509 1 94.49 169 ASP A C 1
ATOM 1246 O O . ASP A 1 169 ? 4.994 -0.011 -27.73 1 94.49 169 ASP A O 1
ATOM 1250 N N . ASP A 1 170 ? 4.653 -1.556 -29.219 1 96.56 170 ASP A N 1
ATOM 1251 C CA . ASP A 1 170 ? 3.214 -1.31 -29.209 1 96.56 170 ASP A CA 1
ATOM 1252 C C . ASP A 1 170 ? 2.623 -1.566 -27.825 1 96.56 170 ASP A C 1
ATOM 1254 O O . ASP A 1 170 ? 1.749 -0.824 -27.37 1 96.56 170 ASP A O 1
ATOM 1258 N N . VAL A 1 171 ? 3.082 -2.601 -27.216 1 96.5 171 VAL A N 1
ATOM 1259 C CA . VAL A 1 171 ? 2.615 -2.93 -25.873 1 96.5 171 VAL A CA 1
ATOM 1260 C C . VAL A 1 171 ? 3.062 -1.851 -24.891 1 96.5 171 VAL A C 1
ATOM 1262 O O . VAL A 1 171 ? 2.268 -1.379 -24.073 1 96.5 171 VAL A O 1
ATOM 1265 N N . LEU A 1 172 ? 4.286 -1.426 -25.008 1 97.64 172 LEU A N 1
ATOM 1266 C CA . LEU A 1 172 ? 4.814 -0.4 -24.116 1 97.64 172 LEU A CA 1
ATOM 1267 C C . LEU A 1 172 ? 4.059 0.913 -24.291 1 97.64 172 LEU A C 1
ATOM 1269 O O . LEU A 1 172 ? 3.698 1.562 -23.307 1 97.64 172 LEU A O 1
ATOM 1273 N N . ASP A 1 173 ? 3.76 1.294 -25.478 1 97.01 173 ASP A N 1
ATOM 1274 C CA . ASP A 1 173 ? 3.058 2.535 -25.791 1 97.01 173 ASP A CA 1
ATOM 1275 C C . ASP A 1 173 ? 1.661 2.545 -25.174 1 97.01 173 ASP A C 1
ATOM 1277 O O . ASP A 1 173 ? 1.176 3.593 -24.74 1 97.01 173 ASP A O 1
ATOM 1281 N N . GLU A 1 174 ? 1.1 1.418 -25.198 1 97.06 174 GLU A N 1
ATOM 1282 C CA . GLU A 1 174 ? -0.243 1.293 -24.64 1 97.06 174 GLU A CA 1
ATOM 1283 C C . GLU A 1 174 ? -0.27 1.696 -23.168 1 97.06 174 GLU A C 1
ATOM 1285 O O . GLU A 1 174 ? -1.276 2.213 -22.679 1 97.06 174 GLU A O 1
ATOM 1290 N N . TYR A 1 175 ? 0.842 1.522 -22.517 1 97.14 175 TYR A N 1
ATOM 1291 C CA . TYR A 1 175 ? 0.897 1.796 -21.085 1 97.14 175 TYR A CA 1
ATOM 1292 C C . TYR A 1 175 ? 1.678 3.074 -20.804 1 97.14 175 TYR A C 1
ATOM 1294 O O . TYR A 1 175 ? 1.925 3.416 -19.645 1 97.14 175 TYR A O 1
ATOM 1302 N N . GLY A 1 176 ? 2.126 3.728 -21.836 1 97.51 176 GLY A N 1
ATOM 1303 C CA . GLY A 1 176 ? 2.928 4.928 -21.657 1 97.51 176 GLY A CA 1
ATOM 1304 C C . GLY A 1 176 ? 4.288 4.65 -21.045 1 97.51 176 GLY A C 1
ATOM 1305 O O . GLY A 1 176 ? 4.789 5.443 -20.245 1 97.51 176 GLY A O 1
ATOM 1306 N N . VAL A 1 177 ? 4.853 3.528 -21.373 1 98.56 177 VAL A N 1
ATOM 1307 C CA . VAL A 1 177 ? 6.132 3.104 -20.811 1 98.56 177 VAL A CA 1
ATOM 1308 C C . VAL A 1 177 ? 7.239 3.292 -21.846 1 98.56 177 VAL A C 1
ATOM 1310 O O . VAL A 1 177 ? 7.081 2.912 -23.009 1 98.56 177 VAL A O 1
ATOM 1313 N N . GLU A 1 178 ? 8.301 3.886 -21.508 1 98.4 178 GLU A N 1
ATOM 1314 C CA . GLU A 1 178 ? 9.45 4.081 -22.387 1 98.4 178 GLU A CA 1
ATOM 1315 C C . GLU A 1 178 ? 10.432 2.918 -22.277 1 98.4 178 GLU A C 1
ATOM 1317 O O . GLU A 1 178 ? 10.813 2.522 -21.174 1 98.4 178 GLU A O 1
ATOM 1322 N N . ARG A 1 179 ? 10.797 2.333 -23.392 1 98.2 179 ARG A N 1
ATOM 1323 C CA . ARG A 1 179 ? 11.857 1.33 -23.389 1 98.2 179 ARG A CA 1
ATOM 1324 C C . ARG A 1 179 ? 13.213 1.966 -23.105 1 98.2 179 ARG A C 1
ATOM 1326 O O . ARG A 1 179 ? 13.554 2.999 -23.685 1 98.2 179 ARG A O 1
ATOM 1333 N N . VAL A 1 180 ? 13.922 1.331 -22.29 1 98.43 180 VAL A N 1
ATOM 1334 C CA . VAL A 1 180 ? 15.267 1.813 -21.994 1 98.43 180 VAL A CA 1
ATOM 1335 C C . VAL A 1 180 ? 16.236 0.635 -21.931 1 98.43 180 VAL A C 1
ATOM 1337 O O . VAL A 1 180 ? 15.815 -0.523 -21.909 1 98.43 180 VAL A O 1
ATOM 1340 N N . SER A 1 181 ? 17.573 0.902 -21.972 1 98.23 181 SER A N 1
ATOM 1341 C CA . SER A 1 181 ? 18.582 -0.122 -21.72 1 98.23 181 SER A CA 1
ATOM 1342 C C . SER A 1 181 ? 18.628 -0.5 -20.243 1 98.23 181 SER A C 1
ATOM 1344 O O . SER A 1 181 ? 18.052 0.191 -19.401 1 98.23 181 SER A O 1
ATOM 1346 N N . LEU A 1 182 ? 19.255 -1.545 -19.976 1 98.05 182 LEU A N 1
ATOM 1347 C CA . LEU A 1 182 ? 19.379 -1.988 -18.592 1 98.05 182 LEU A CA 1
ATOM 1348 C C . LEU A 1 182 ? 20.094 -0.939 -17.748 1 98.05 182 LEU A C 1
ATOM 1350 O O . LEU A 1 182 ? 19.663 -0.632 -16.634 1 98.05 182 LEU A O 1
ATOM 1354 N N . ASP A 1 183 ? 21.15 -0.361 -18.266 1 98.07 183 ASP A N 1
ATOM 1355 C CA . ASP A 1 183 ? 21.898 0.674 -17.559 1 98.07 183 ASP A CA 1
ATOM 1356 C C . ASP A 1 183 ? 21.027 1.9 -17.297 1 98.07 183 ASP A C 1
ATOM 1358 O O . ASP A 1 183 ? 21.059 2.469 -16.203 1 98.07 183 ASP A O 1
ATOM 1362 N N . GLU A 1 184 ? 20.306 2.271 -18.27 1 98.52 184 GLU A N 1
ATOM 1363 C CA . GLU A 1 184 ? 19.425 3.426 -18.127 1 98.52 184 GLU A CA 1
ATOM 1364 C C . GLU A 1 184 ? 18.322 3.156 -17.109 1 98.52 184 GLU A C 1
ATOM 1366 O O . GLU A 1 184 ? 17.902 4.061 -16.385 1 98.52 184 GLU A O 1
ATOM 1371 N N . LEU A 1 185 ? 17.835 1.935 -17.092 1 98.78 185 LEU A N 1
ATOM 1372 C CA . LEU A 1 185 ? 16.819 1.557 -16.116 1 98.78 185 LEU A CA 1
ATOM 1373 C C . LEU A 1 185 ? 17.305 1.823 -14.695 1 98.78 185 LEU A C 1
ATOM 1375 O O . LEU A 1 185 ? 16.609 2.467 -13.907 1 98.78 185 LEU A O 1
ATOM 1379 N N . TYR A 1 186 ? 18.503 1.359 -14.385 1 98.63 186 TYR A N 1
ATOM 1380 C CA . TYR A 1 186 ? 19.051 1.526 -13.044 1 98.63 186 TYR A CA 1
ATOM 1381 C C . TYR A 1 186 ? 19.337 2.994 -12.75 1 98.63 186 TYR A C 1
ATOM 1383 O O . TYR A 1 186 ? 19.142 3.458 -11.624 1 98.63 186 TYR A O 1
ATOM 1391 N N . ASP A 1 187 ? 19.699 3.744 -13.741 1 98.18 187 ASP A N 1
ATOM 1392 C CA . ASP A 1 187 ? 20.067 5.147 -13.576 1 98.18 187 ASP A CA 1
ATOM 1393 C C . ASP A 1 187 ? 18.834 6.014 -13.334 1 98.18 187 ASP A C 1
ATOM 1395 O O . ASP A 1 187 ? 18.896 6.999 -12.596 1 98.18 187 ASP A O 1
ATOM 1399 N N . ARG A 1 188 ? 17.726 5.679 -13.883 1 98.35 188 ARG A N 1
ATOM 1400 C CA . ARG A 1 188 ? 16.57 6.569 -13.906 1 98.35 188 ARG A CA 1
ATOM 1401 C C . ARG A 1 188 ? 15.534 6.147 -12.87 1 98.35 188 ARG A C 1
ATOM 1403 O O . ARG A 1 188 ? 14.707 6.957 -12.446 1 98.35 188 ARG A O 1
ATOM 1410 N N . ALA A 1 189 ? 15.555 4.917 -12.495 1 98.77 189 ALA A N 1
ATOM 1411 C CA . ALA A 1 189 ? 14.487 4.399 -11.645 1 98.77 189 ALA A CA 1
ATOM 1412 C C . ALA A 1 189 ? 14.626 4.911 -10.214 1 98.77 189 ALA A C 1
ATOM 1414 O O . ALA A 1 189 ? 15.659 4.705 -9.573 1 98.77 189 ALA A O 1
ATOM 1415 N N . ASP A 1 190 ? 13.62 5.597 -9.712 1 98.84 190 ASP A N 1
ATOM 1416 C CA . ASP A 1 190 ? 13.473 5.845 -8.281 1 98.84 190 ASP A CA 1
ATOM 1417 C C . ASP A 1 190 ? 12.895 4.624 -7.569 1 98.84 190 ASP A C 1
ATOM 1419 O O . ASP A 1 190 ? 13.189 4.386 -6.396 1 98.84 190 ASP A O 1
ATOM 1423 N N . TYR A 1 191 ? 12.042 3.919 -8.273 1 98.92 191 TYR A N 1
ATOM 1424 C CA . TYR A 1 191 ? 11.44 2.652 -7.871 1 98.92 191 TYR A CA 1
ATOM 1425 C C . TYR A 1 191 ? 11.692 1.573 -8.917 1 98.92 191 TYR A C 1
ATOM 1427 O O . TYR A 1 191 ? 11.462 1.79 -10.109 1 98.92 191 TYR A O 1
ATOM 1435 N N . LEU A 1 192 ? 12.186 0.43 -8.526 1 98.95 192 LEU A N 1
ATOM 1436 C CA . LEU A 1 192 ? 12.458 -0.675 -9.44 1 98.95 192 LEU A CA 1
ATOM 1437 C C . LEU A 1 192 ? 11.564 -1.871 -9.127 1 98.95 192 LEU A C 1
ATOM 1439 O O . LEU A 1 192 ? 11.619 -2.42 -8.024 1 98.95 192 LEU A O 1
ATOM 1443 N N . SER A 1 193 ? 10.728 -2.229 -10.005 1 98.92 193 SER A N 1
ATOM 1444 C CA . SER A 1 193 ? 9.921 -3.442 -9.918 1 98.92 193 SER A CA 1
ATOM 1445 C C . SER A 1 193 ? 10.57 -4.594 -10.679 1 98.92 193 SER A C 1
ATOM 1447 O O . SER A 1 193 ? 10.718 -4.531 -11.902 1 98.92 193 SER A O 1
ATOM 1449 N N . VAL A 1 194 ? 10.901 -5.648 -10.003 1 98.82 194 VAL A N 1
ATOM 1450 C CA . VAL A 1 194 ? 11.558 -6.81 -10.592 1 98.82 194 VAL A CA 1
ATOM 1451 C C . VAL A 1 194 ? 10.517 -7.868 -10.947 1 98.82 194 VAL A C 1
ATOM 1453 O O . VAL A 1 194 ? 9.879 -8.443 -10.062 1 98.82 194 VAL A O 1
ATOM 1456 N N . ASN A 1 195 ? 10.357 -8.151 -12.206 1 97.32 195 ASN A N 1
ATOM 1457 C CA . ASN A 1 195 ? 9.329 -9.055 -12.712 1 97.32 195 ASN A CA 1
ATOM 1458 C C . ASN A 1 195 ? 9.913 -10.086 -13.673 1 97.32 195 ASN A C 1
ATOM 1460 O O . ASN A 1 195 ? 9.172 -10.849 -14.296 1 97.32 195 ASN A O 1
ATOM 1464 N N . ALA A 1 196 ? 11.18 -10.153 -13.76 1 95.44 196 ALA A N 1
ATOM 1465 C CA . ALA A 1 196 ? 11.846 -11.029 -14.72 1 95.44 196 ALA A CA 1
ATOM 1466 C C . ALA A 1 196 ? 11.795 -12.484 -14.263 1 95.44 196 ALA A C 1
ATOM 1468 O O . ALA A 1 196 ? 11.898 -12.769 -13.067 1 95.44 196 ALA A O 1
ATOM 1469 N N . PRO A 1 197 ? 11.667 -13.396 -15.187 1 91.12 197 PRO A N 1
ATOM 1470 C CA . PRO A 1 197 ? 11.832 -14.809 -14.838 1 91.12 197 PRO A CA 1
ATOM 1471 C C . PRO A 1 197 ? 13.271 -15.16 -14.464 1 91.12 197 PRO A C 1
ATOM 1473 O O . PRO A 1 197 ? 14.195 -14.403 -14.774 1 91.12 197 PRO A O 1
ATOM 1476 N N . ALA A 1 198 ? 13.381 -16.241 -13.813 1 90.68 198 ALA A N 1
ATOM 1477 C CA . ALA A 1 198 ? 14.72 -16.726 -13.492 1 90.68 198 ALA A CA 1
ATOM 1478 C C . ALA A 1 198 ? 15.291 -17.56 -14.636 1 90.68 198 ALA A C 1
ATOM 1480 O O . ALA A 1 198 ? 14.838 -18.68 -14.882 1 90.68 198 ALA A O 1
ATOM 1481 N N . THR A 1 199 ? 16.178 -17.047 -15.36 1 90.28 199 THR A N 1
ATOM 1482 C CA . THR A 1 199 ? 16.923 -17.69 -16.437 1 90.28 199 THR A CA 1
ATOM 1483 C C . THR A 1 199 ? 18.426 -17.529 -16.226 1 90.28 199 THR A C 1
ATOM 1485 O O . THR A 1 199 ? 18.858 -16.773 -15.353 1 90.28 199 THR A O 1
ATOM 1488 N N . PRO A 1 200 ? 19.17 -18.249 -16.907 1 91.06 200 PRO A N 1
ATOM 1489 C CA . PRO A 1 200 ? 20.613 -18.036 -16.775 1 91.06 200 PRO A CA 1
ATOM 1490 C C . PRO A 1 200 ? 21.019 -16.584 -17.02 1 91.06 200 PRO A C 1
ATOM 1492 O O . PRO A 1 200 ? 21.989 -16.103 -16.428 1 91.06 200 PRO A O 1
ATOM 1495 N N . GLU A 1 201 ? 20.266 -15.874 -17.796 1 92.9 201 GLU A N 1
ATOM 1496 C CA . GLU A 1 201 ? 20.582 -14.497 -18.163 1 92.9 201 GLU A CA 1
ATOM 1497 C C . GLU A 1 201 ? 20.105 -13.518 -17.094 1 92.9 201 GLU A C 1
ATOM 1499 O O . GLU A 1 201 ? 20.635 -12.411 -16.977 1 92.9 201 GLU A O 1
ATOM 1504 N N . THR A 1 202 ? 19.145 -13.895 -16.293 1 95.61 202 THR A N 1
ATOM 1505 C CA . THR A 1 202 ? 18.544 -12.92 -15.39 1 95.61 202 THR A CA 1
ATOM 1506 C C . THR A 1 202 ? 18.96 -13.191 -13.947 1 95.61 202 THR A C 1
ATOM 1508 O O . THR A 1 202 ? 18.796 -12.333 -13.077 1 95.61 202 THR A O 1
ATOM 1511 N N . ARG A 1 203 ? 19.483 -14.396 -13.707 1 96.46 203 ARG A N 1
ATOM 1512 C CA . ARG A 1 203 ? 19.898 -14.737 -12.35 1 96.46 203 ARG A CA 1
ATOM 1513 C C . ARG A 1 203 ? 21 -13.802 -11.864 1 96.46 203 ARG A C 1
ATOM 1515 O O . ARG A 1 203 ? 22.039 -13.668 -12.514 1 96.46 203 ARG A O 1
ATOM 1522 N N . GLY A 1 204 ? 20.717 -13.102 -10.775 1 97.53 204 GLY A N 1
ATOM 1523 C CA . GLY A 1 204 ? 21.699 -12.239 -10.139 1 97.53 204 GLY A CA 1
ATOM 1524 C C . GLY A 1 204 ? 21.939 -10.948 -10.899 1 97.53 204 GLY A C 1
ATOM 1525 O O . GLY A 1 204 ? 22.951 -10.276 -10.687 1 97.53 204 GLY A O 1
ATOM 1526 N N . MET A 1 205 ? 21.078 -10.632 -11.748 1 96.99 205 MET A N 1
ATOM 1527 C CA . MET A 1 205 ? 21.345 -9.47 -12.592 1 96.99 205 MET A CA 1
ATOM 1528 C C . MET A 1 205 ? 21.178 -8.175 -11.804 1 96.99 205 MET A C 1
ATOM 1530 O O . MET A 1 205 ? 21.721 -7.137 -12.186 1 96.99 205 MET A O 1
ATOM 1534 N N . VAL A 1 206 ? 20.39 -8.167 -10.784 1 98.7 206 VAL A N 1
ATOM 1535 C CA . VAL A 1 206 ? 20.359 -7.044 -9.852 1 98.7 206 VAL A CA 1
ATOM 1536 C C . VAL A 1 206 ? 21.392 -7.26 -8.748 1 98.7 206 VAL A C 1
ATOM 1538 O O . VAL A 1 206 ? 21.077 -7.818 -7.695 1 98.7 206 VAL A O 1
ATOM 1541 N N . ASP A 1 207 ? 22.545 -6.876 -9.032 1 98.42 207 ASP A N 1
ATOM 1542 C CA . ASP A 1 207 ? 23.701 -7.136 -8.179 1 98.42 207 ASP A CA 1
ATOM 1543 C C . ASP A 1 207 ? 24.27 -5.836 -7.615 1 98.42 207 ASP A C 1
ATOM 1545 O O . ASP A 1 207 ? 23.59 -4.808 -7.602 1 98.42 207 ASP A O 1
ATOM 1549 N N . SER A 1 208 ? 25.465 -5.89 -7.096 1 98.48 208 SER A N 1
ATOM 1550 C CA . SER A 1 208 ? 26.1 -4.736 -6.468 1 98.48 208 SER A CA 1
ATOM 1551 C C . SER A 1 208 ? 26.229 -3.575 -7.448 1 98.48 208 SER A C 1
ATOM 1553 O O . SER A 1 208 ? 26.062 -2.414 -7.068 1 98.48 208 SER A O 1
ATOM 1555 N N . ASP A 1 209 ? 26.534 -3.888 -8.705 1 98.34 209 ASP A N 1
ATOM 1556 C CA . ASP A 1 209 ? 26.647 -2.841 -9.715 1 98.34 209 ASP A CA 1
ATOM 1557 C C . ASP A 1 209 ? 25.308 -2.139 -9.93 1 98.34 209 ASP A C 1
ATOM 1559 O O . ASP A 1 209 ? 25.261 -0.918 -10.092 1 98.34 209 ASP A O 1
ATOM 1563 N N . ALA A 1 210 ? 24.28 -2.926 -9.985 1 98.63 210 ALA A N 1
ATOM 1564 C CA . ALA A 1 210 ? 22.941 -2.356 -10.11 1 98.63 210 ALA A CA 1
ATOM 1565 C C . ALA A 1 210 ? 22.627 -1.429 -8.94 1 98.63 210 ALA A C 1
ATOM 1567 O O . ALA A 1 210 ? 22.153 -0.308 -9.138 1 98.63 210 ALA A O 1
ATOM 1568 N N . PHE A 1 211 ? 22.92 -1.831 -7.697 1 98.69 211 PHE A N 1
ATOM 1569 C CA . PHE A 1 211 ? 22.615 -1.055 -6.5 1 98.69 211 PHE A CA 1
ATOM 1570 C C . PHE A 1 211 ? 23.465 0.208 -6.442 1 98.69 211 PHE A C 1
ATOM 1572 O O . PHE A 1 211 ? 23.017 1.242 -5.941 1 98.69 211 PHE A O 1
ATOM 1579 N N . ASP A 1 212 ? 24.647 0.141 -7.003 1 98.03 212 ASP A N 1
ATOM 1580 C CA . ASP A 1 212 ? 25.515 1.312 -7.068 1 98.03 212 ASP A CA 1
ATOM 1581 C C . ASP A 1 212 ? 24.975 2.342 -8.058 1 98.03 212 ASP A C 1
ATOM 1583 O O . ASP A 1 212 ? 25.21 3.542 -7.903 1 98.03 212 ASP A O 1
ATOM 1587 N N . ALA A 1 213 ? 24.326 1.85 -9.049 1 98.5 213 ALA A N 1
ATOM 1588 C CA . ALA A 1 213 ? 23.8 2.73 -10.09 1 98.5 213 ALA A CA 1
ATOM 1589 C C . ALA A 1 213 ? 22.495 3.385 -9.647 1 98.5 213 ALA A C 1
ATOM 1591 O O . ALA A 1 213 ? 22.175 4.496 -10.074 1 98.5 213 ALA A O 1
ATOM 1592 N N . LEU A 1 214 ? 21.713 2.788 -8.783 1 98.52 214 LEU A N 1
ATOM 1593 C CA . LEU A 1 214 ? 20.478 3.35 -8.248 1 98.52 214 LEU A CA 1
ATOM 1594 C C . LEU A 1 214 ? 20.774 4.5 -7.291 1 98.52 214 LEU A C 1
ATOM 1596 O O . LEU A 1 214 ? 21.874 4.587 -6.74 1 98.52 214 LEU A O 1
ATOM 1600 N N . SER A 1 215 ? 19.85 5.362 -7.158 1 97.67 215 SER A N 1
ATOM 1601 C CA . SER A 1 215 ? 20.005 6.427 -6.172 1 97.67 215 SER A CA 1
ATOM 1602 C C . SER A 1 215 ? 19.901 5.884 -4.751 1 97.67 215 SER A C 1
ATOM 1604 O O . SER A 1 215 ? 19.288 4.84 -4.523 1 97.67 215 SER A O 1
ATOM 1606 N N . ASP A 1 216 ? 20.4 6.603 -3.821 1 97.29 216 ASP A N 1
ATOM 1607 C CA . ASP A 1 216 ? 20.353 6.21 -2.416 1 97.29 216 ASP A CA 1
ATOM 1608 C C . ASP A 1 216 ? 18.918 6.201 -1.895 1 97.29 216 ASP A C 1
ATOM 1610 O O . ASP A 1 216 ? 18.622 5.56 -0.884 1 97.29 216 ASP A O 1
ATOM 1614 N N . ASP A 1 217 ? 18.026 6.86 -2.601 1 96.81 217 ASP A N 1
ATOM 1615 C CA . ASP A 1 217 ? 16.636 6.911 -2.157 1 96.81 217 ASP A CA 1
ATOM 1616 C C . ASP A 1 217 ? 15.781 5.897 -2.913 1 96.81 217 ASP A C 1
ATOM 1618 O O . ASP A 1 217 ? 14.558 5.87 -2.757 1 96.81 217 ASP A O 1
ATOM 1622 N N . ALA A 1 218 ? 16.369 5.077 -3.723 1 98.65 218 ALA A N 1
ATOM 1623 C CA . ALA A 1 218 ? 15.631 4.129 -4.554 1 98.65 218 ALA A CA 1
ATOM 1624 C C . ALA A 1 218 ? 14.996 3.033 -3.704 1 98.65 218 ALA A C 1
ATOM 1626 O O . ALA A 1 218 ? 15.497 2.706 -2.626 1 98.65 218 ALA A O 1
ATOM 1627 N N . ILE A 1 219 ? 13.905 2.512 -4.18 1 98.9 219 ILE A N 1
ATOM 1628 C CA . ILE A 1 219 ? 13.2 1.389 -3.572 1 98.9 219 ILE A CA 1
ATOM 1629 C C . ILE A 1 219 ? 13.074 0.251 -4.583 1 98.9 219 ILE A C 1
ATOM 1631 O O . ILE A 1 219 ? 12.747 0.481 -5.749 1 98.9 219 ILE A O 1
ATOM 1635 N N . VAL A 1 220 ? 13.362 -0.962 -4.145 1 98.93 220 VAL A N 1
ATOM 1636 C CA . VAL A 1 220 ? 13.302 -2.132 -5.014 1 98.93 220 VAL A CA 1
ATOM 1637 C C . VAL A 1 220 ? 12.216 -3.086 -4.523 1 98.93 220 VAL A C 1
ATOM 1639 O O . VAL A 1 220 ? 12.152 -3.405 -3.334 1 98.93 220 VAL A O 1
ATOM 1642 N N . VAL A 1 221 ? 11.341 -3.502 -5.408 1 98.94 221 VAL A N 1
ATOM 1643 C CA . VAL A 1 221 ? 10.284 -4.458 -5.097 1 98.94 221 VAL A CA 1
ATOM 1644 C C . VAL A 1 221 ? 10.444 -5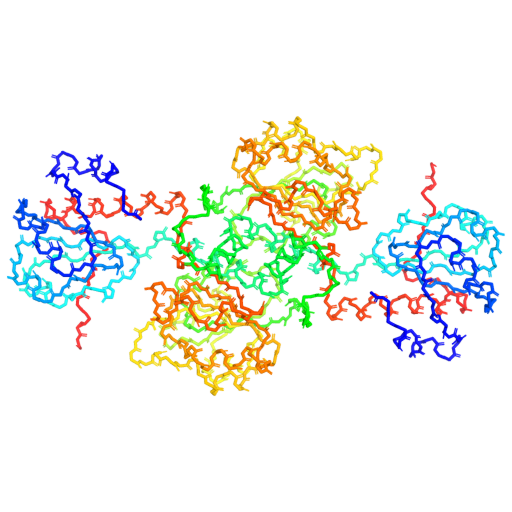.706 -5.962 1 98.94 221 VAL A C 1
ATOM 1646 O O . VAL A 1 221 ? 10.642 -5.606 -7.175 1 98.94 221 VAL A O 1
ATOM 1649 N N . ASN A 1 222 ? 10.362 -6.876 -5.338 1 98.85 222 ASN A N 1
ATOM 1650 C CA . ASN A 1 222 ? 10.477 -8.125 -6.084 1 98.85 222 ASN A CA 1
ATOM 1651 C C . ASN A 1 222 ? 9.311 -9.064 -5.789 1 98.85 222 ASN A C 1
ATOM 1653 O O . ASN A 1 222 ? 9.199 -9.594 -4.683 1 98.85 222 ASN A O 1
ATOM 1657 N N . THR A 1 223 ? 8.462 -9.259 -6.745 1 97.95 223 THR A N 1
ATOM 1658 C CA . THR A 1 223 ? 7.386 -10.241 -6.687 1 97.95 223 THR A CA 1
ATOM 1659 C C . THR A 1 223 ? 7.536 -11.274 -7.8 1 97.95 223 THR A C 1
ATOM 1661 O O . THR A 1 223 ? 6.582 -11.981 -8.131 1 97.95 223 THR A O 1
ATOM 1664 N N . GLY A 1 224 ? 8.657 -11.226 -8.463 1 95.41 224 GLY A N 1
ATOM 1665 C CA . GLY A 1 224 ? 8.976 -12.202 -9.493 1 95.41 224 GLY A CA 1
ATOM 1666 C C . GLY A 1 224 ? 9.655 -13.444 -8.948 1 95.41 224 GLY A C 1
ATOM 1667 O O . GLY A 1 224 ? 9.028 -14.247 -8.253 1 95.41 224 GLY A O 1
ATOM 1668 N N . ARG A 1 225 ? 10.993 -13.503 -9.192 1 95.05 225 ARG A N 1
ATOM 1669 C CA . ARG A 1 225 ? 11.803 -14.613 -8.7 1 95.05 225 ARG A CA 1
ATOM 1670 C C . ARG A 1 225 ? 12.947 -14.112 -7.825 1 95.05 225 ARG A C 1
ATOM 1672 O O . ARG A 1 225 ? 13.63 -13.149 -8.18 1 95.05 225 ARG A O 1
ATOM 1679 N N . GLY A 1 226 ? 13.146 -14.801 -6.702 1 96.8 226 GLY A N 1
ATOM 1680 C CA . GLY A 1 226 ? 14.17 -14.371 -5.763 1 96.8 226 GLY A CA 1
ATOM 1681 C C . GLY A 1 226 ? 15.566 -14.375 -6.358 1 96.8 226 GLY A C 1
ATOM 1682 O O . GLY A 1 226 ? 16.392 -13.525 -6.022 1 96.8 226 GLY A O 1
ATOM 1683 N N . GLU A 1 227 ? 15.799 -15.246 -7.359 1 95.87 227 GLU A N 1
ATOM 1684 C CA . GLU A 1 227 ? 17.127 -15.481 -7.916 1 95.87 227 GLU A CA 1
ATOM 1685 C C . GLU A 1 227 ? 17.559 -14.33 -8.82 1 95.87 227 GLU A C 1
ATOM 1687 O O . GLU A 1 227 ? 18.736 -14.214 -9.167 1 95.87 227 GLU A O 1
ATOM 1692 N N . VAL A 1 228 ? 16.684 -13.496 -9.136 1 98.07 228 VAL A N 1
ATOM 1693 C CA . VAL A 1 228 ? 17.007 -12.39 -10.03 1 98.07 228 VAL A CA 1
ATOM 1694 C C . VAL A 1 228 ? 17.828 -11.342 -9.281 1 98.07 228 VAL A C 1
ATOM 1696 O O . VAL A 1 228 ? 18.649 -10.643 -9.88 1 98.07 228 VAL A O 1
ATOM 1699 N N . ILE A 1 229 ? 17.656 -11.246 -7.996 1 98.78 229 ILE A N 1
ATOM 1700 C CA . ILE A 1 229 ? 18.409 -10.326 -7.151 1 98.78 229 ILE A CA 1
ATOM 1701 C C . ILE A 1 229 ? 19.519 -11.083 -6.425 1 98.78 229 ILE A C 1
ATOM 1703 O O . ILE A 1 229 ? 19.284 -12.158 -5.868 1 98.78 229 ILE A O 1
ATOM 1707 N N . ASP A 1 230 ? 20.704 -10.607 -6.495 1 98.67 230 ASP A N 1
ATOM 1708 C CA . ASP A 1 230 ? 21.75 -11.075 -5.591 1 98.67 230 ASP A CA 1
ATOM 1709 C C . ASP A 1 230 ? 21.452 -10.669 -4.149 1 98.67 230 ASP A C 1
ATOM 1711 O O . ASP A 1 230 ? 21.638 -9.509 -3.775 1 98.67 230 ASP A O 1
ATOM 1715 N N . GLU A 1 231 ? 21.052 -11.633 -3.411 1 98.35 231 GLU A N 1
ATOM 1716 C CA . GLU A 1 231 ? 20.505 -11.341 -2.089 1 98.35 231 GLU A CA 1
ATOM 1717 C C . GLU A 1 231 ? 21.574 -10.769 -1.163 1 98.35 231 GLU A C 1
ATOM 1719 O O . GLU A 1 231 ? 21.293 -9.88 -0.357 1 98.35 231 GLU A O 1
ATOM 1724 N N . ASP A 1 232 ? 22.78 -11.304 -1.236 1 98.33 232 ASP A N 1
ATOM 1725 C CA . ASP A 1 232 ? 23.863 -10.754 -0.426 1 98.33 232 ASP A CA 1
ATOM 1726 C C . ASP A 1 232 ? 24.126 -9.292 -0.78 1 98.33 232 ASP A C 1
ATOM 1728 O O . ASP A 1 232 ? 24.335 -8.462 0.107 1 98.33 232 ASP A O 1
ATOM 1732 N N . ALA A 1 233 ? 24.173 -8.984 -2.023 1 98.75 233 ALA A N 1
ATOM 1733 C CA . ALA A 1 233 ? 24.351 -7.606 -2.471 1 98.75 233 ALA A CA 1
ATOM 1734 C C . ALA A 1 233 ? 23.21 -6.718 -1.98 1 98.75 233 ALA A C 1
ATOM 1736 O O . ALA A 1 233 ? 23.43 -5.562 -1.613 1 98.75 233 ALA A O 1
ATOM 1737 N N . LEU A 1 234 ? 22.057 -7.228 -2.036 1 98.83 234 LEU A N 1
ATOM 1738 C CA . LEU A 1 234 ? 20.896 -6.49 -1.552 1 98.83 234 LEU A CA 1
ATOM 1739 C C . LEU A 1 234 ? 21.044 -6.154 -0.072 1 98.83 234 LEU A C 1
ATOM 1741 O O . LEU A 1 234 ? 20.786 -5.021 0.341 1 98.83 234 LEU A O 1
ATOM 1745 N N . VAL A 1 235 ? 21.402 -7.154 0.723 1 98.75 235 VAL A N 1
ATOM 1746 C CA . VAL A 1 235 ? 21.595 -6.961 2.157 1 98.75 235 VAL A CA 1
ATOM 1747 C C . VAL A 1 235 ? 22.611 -5.846 2.396 1 98.75 235 VAL A C 1
ATOM 1749 O O . VAL A 1 235 ? 22.374 -4.944 3.203 1 98.75 235 VAL A O 1
ATOM 1752 N N . ASP A 1 236 ? 23.687 -5.904 1.7 1 98.73 236 ASP A N 1
ATOM 1753 C CA . ASP A 1 236 ? 24.719 -4.881 1.839 1 98.73 236 ASP A CA 1
ATOM 1754 C C . ASP A 1 236 ? 24.18 -3.502 1.463 1 98.73 236 ASP A C 1
ATOM 1756 O O . ASP A 1 236 ? 24.424 -2.521 2.167 1 98.73 236 ASP A O 1
ATOM 1760 N N . ALA A 1 237 ? 23.479 -3.402 0.373 1 98.76 237 ALA A N 1
ATOM 1761 C CA . ALA A 1 237 ? 22.932 -2.138 -0.111 1 98.76 237 ALA A CA 1
ATOM 1762 C C . ALA A 1 237 ? 21.967 -1.533 0.905 1 98.76 237 ALA A C 1
ATOM 1764 O O . ALA A 1 237 ? 21.97 -0.32 1.127 1 98.76 237 ALA A O 1
ATOM 1765 N N . LEU A 1 238 ? 21.158 -2.34 1.522 1 98.51 238 LEU A N 1
ATOM 1766 C CA . LEU A 1 238 ? 20.204 -1.887 2.528 1 98.51 238 LEU A CA 1
ATOM 1767 C C . LEU A 1 238 ? 20.924 -1.429 3.792 1 98.51 238 LEU A C 1
ATOM 1769 O O . LEU A 1 238 ? 20.559 -0.412 4.386 1 98.51 238 LEU A O 1
ATOM 1773 N N . ARG A 1 239 ? 21.923 -2.158 4.19 1 97.76 239 ARG A N 1
ATOM 1774 C CA . ARG A 1 239 ? 22.678 -1.849 5.4 1 97.76 239 ARG A CA 1
ATOM 1775 C C . ARG A 1 239 ? 23.441 -0.537 5.249 1 97.76 239 ARG A C 1
ATOM 1777 O O . ARG A 1 239 ? 23.496 0.266 6.183 1 97.76 239 ARG A O 1
ATOM 1784 N N . GLU A 1 240 ? 23.985 -0.342 4.075 1 97.28 240 GLU A N 1
ATOM 1785 C CA . GLU A 1 240 ? 24.871 0.795 3.847 1 97.28 240 GLU A CA 1
ATOM 1786 C C . GLU A 1 240 ? 24.087 2.024 3.395 1 97.28 240 GLU A C 1
ATOM 1788 O O . GLU A 1 240 ? 24.633 3.127 3.334 1 97.28 240 GLU A O 1
ATOM 1793 N N . GLY A 1 241 ? 22.892 1.796 3.052 1 96.92 241 GLY A N 1
ATOM 1794 C CA . GLY A 1 241 ? 22.069 2.916 2.627 1 96.92 241 GLY A CA 1
ATOM 1795 C C . GLY A 1 241 ? 22.267 3.283 1.168 1 96.92 241 GLY A C 1
ATOM 1796 O O . GLY A 1 241 ? 22.12 4.446 0.79 1 96.92 241 GLY A O 1
ATOM 1797 N N . ASP A 1 242 ? 22.691 2.311 0.387 1 97.57 242 ASP A N 1
ATOM 1798 C CA . ASP A 1 242 ? 22.843 2.529 -1.048 1 97.57 242 ASP A CA 1
ATOM 1799 C C . ASP A 1 242 ? 21.485 2.579 -1.743 1 97.57 242 ASP A C 1
ATOM 1801 O O . ASP A 1 242 ? 21.371 3.091 -2.859 1 97.57 242 ASP A O 1
ATOM 1805 N N . ILE A 1 243 ? 20.484 2.022 -1.136 1 98.48 243 ILE A N 1
ATOM 1806 C CA . ILE A 1 243 ? 19.077 2.197 -1.483 1 98.48 243 ILE A CA 1
ATOM 1807 C C . ILE A 1 243 ? 18.261 2.443 -0.216 1 98.48 243 ILE A C 1
ATOM 1809 O O . ILE A 1 243 ? 18.725 2.169 0.893 1 98.48 243 ILE A O 1
ATOM 1813 N N . ALA A 1 244 ? 17.108 2.932 -0.394 1 98.44 244 ALA A N 1
ATOM 1814 C CA . ALA A 1 244 ? 16.319 3.365 0.756 1 98.44 244 ALA A CA 1
ATOM 1815 C C . ALA A 1 244 ? 15.594 2.187 1.399 1 98.44 244 ALA A C 1
ATOM 1817 O O . ALA A 1 244 ? 15.464 2.123 2.624 1 98.44 244 ALA A O 1
ATOM 1818 N N . ALA A 1 245 ? 15.068 1.275 0.568 1 98.81 245 ALA A N 1
ATOM 1819 C CA . ALA A 1 245 ? 14.249 0.183 1.089 1 98.81 245 ALA A CA 1
ATOM 1820 C C . ALA A 1 245 ? 14.027 -0.891 0.028 1 98.81 245 ALA A C 1
ATOM 1822 O O . ALA A 1 245 ? 14.323 -0.679 -1.15 1 98.81 245 ALA A O 1
ATOM 1823 N N . ALA A 1 246 ? 13.516 -2.032 0.446 1 98.92 246 ALA A N 1
ATOM 1824 C CA . ALA A 1 246 ? 13.135 -3.114 -0.458 1 98.92 246 ALA A CA 1
ATOM 1825 C C . ALA A 1 246 ? 11.868 -3.813 0.026 1 98.92 246 ALA A C 1
ATOM 1827 O O . ALA A 1 246 ? 11.685 -4.018 1.229 1 98.92 246 ALA A O 1
ATOM 1828 N N . GLY A 1 247 ? 10.933 -4.079 -0.819 1 98.92 247 GLY A N 1
ATOM 1829 C CA . GLY A 1 247 ? 9.782 -4.94 -0.598 1 98.92 247 GLY A CA 1
ATOM 1830 C C . GLY A 1 247 ? 9.891 -6.276 -1.309 1 98.92 247 GLY A C 1
ATOM 1831 O O . GLY A 1 247 ? 9.931 -6.328 -2.54 1 98.92 247 GLY A O 1
ATOM 1832 N N . LEU A 1 248 ? 9.856 -7.363 -0.554 1 98.89 248 LEU A N 1
ATOM 1833 C CA . LEU A 1 248 ? 10.196 -8.666 -1.116 1 98.89 248 LEU A CA 1
ATOM 1834 C C . LEU A 1 248 ? 9.113 -9.693 -0.801 1 98.89 248 LEU A C 1
ATOM 1836 O O . LEU A 1 248 ? 8.753 -9.884 0.362 1 98.89 248 LEU A O 1
ATOM 1840 N N . ASP A 1 249 ? 8.686 -10.364 -1.823 1 98.42 249 ASP A N 1
ATOM 1841 C CA . ASP A 1 249 ? 7.752 -11.474 -1.657 1 98.42 249 ASP A CA 1
ATOM 1842 C C . ASP A 1 249 ? 8.426 -12.809 -1.964 1 98.42 249 ASP A C 1
ATOM 1844 O O . ASP A 1 249 ? 7.889 -13.871 -1.641 1 98.42 249 ASP A O 1
ATOM 1848 N N . VAL A 1 250 ? 9.572 -12.737 -2.619 1 97.04 250 VAL A N 1
ATOM 1849 C CA . VAL A 1 250 ? 10.306 -13.93 -3.028 1 97.04 250 VAL A CA 1
ATOM 1850 C C . VAL A 1 250 ? 11.773 -13.798 -2.625 1 97.04 250 VAL A C 1
ATOM 1852 O O . VAL A 1 250 ? 12.275 -12.687 -2.441 1 97.04 250 VAL A O 1
ATOM 1855 N N . PHE A 1 251 ? 12.423 -14.933 -2.504 1 97.12 251 PHE A N 1
ATOM 1856 C CA . PHE A 1 251 ? 13.788 -15.004 -1.995 1 97.12 251 PHE A CA 1
ATOM 1857 C C . PHE A 1 251 ? 14.576 -16.095 -2.71 1 97.12 251 PHE A C 1
ATOM 1859 O O . PHE A 1 251 ? 13.995 -16.946 -3.386 1 97.12 251 PHE A O 1
ATOM 1866 N N . GLU A 1 252 ? 15.836 -16.075 -2.56 1 95.6 252 GLU A N 1
ATOM 1867 C CA . GLU A 1 252 ? 16.675 -17.089 -3.191 1 95.6 252 GLU A CA 1
ATOM 1868 C C . GLU A 1 252 ? 16.333 -18.485 -2.68 1 95.6 252 GLU A C 1
ATOM 1870 O O . GLU A 1 252 ? 16.318 -19.448 -3.45 1 95.6 252 GLU A O 1
ATOM 1875 N N . LYS A 1 253 ? 16.152 -18.54 -1.409 1 92.97 253 LYS A N 1
ATOM 1876 C CA . LYS A 1 253 ? 15.724 -19.774 -0.756 1 92.97 253 LYS A CA 1
ATOM 1877 C C . LYS A 1 253 ? 14.486 -19.54 0.105 1 92.97 253 LYS A C 1
ATOM 1879 O O . LYS A 1 253 ? 14.444 -18.597 0.899 1 92.97 253 LYS A O 1
ATOM 1884 N N . GLU A 1 254 ? 13.507 -20.406 -0.12 1 92.25 254 GLU A N 1
ATOM 1885 C CA . GLU A 1 254 ? 12.262 -20.276 0.63 1 92.25 254 GLU A CA 1
ATOM 1886 C C . GLU A 1 254 ? 11.908 -21.578 1.344 1 92.25 254 GLU A C 1
ATOM 1888 O O . GLU A 1 254 ? 12.117 -22.665 0.802 1 92.25 254 GLU A O 1
ATOM 1893 N N . PRO A 1 255 ? 11.479 -21.552 2.514 1 93.71 255 PRO A N 1
ATOM 1894 C CA . PRO A 1 255 ? 11.213 -20.361 3.323 1 93.71 255 PRO A CA 1
ATOM 1895 C C . PRO A 1 255 ? 12.487 -19.609 3.703 1 93.71 255 PRO A C 1
ATOM 1897 O O . PRO A 1 255 ? 13.566 -20.205 3.762 1 93.71 255 PRO A O 1
ATOM 1900 N N . LEU A 1 256 ? 12.339 -18.287 3.998 1 96.56 256 LEU A N 1
ATOM 1901 C CA . LEU A 1 256 ? 13.476 -17.465 4.398 1 96.56 256 LEU A CA 1
ATOM 1902 C C . LEU A 1 256 ? 14.081 -17.972 5.702 1 96.56 256 LEU A C 1
ATOM 1904 O O . LEU A 1 256 ? 13.365 -18.176 6.685 1 96.56 256 LEU A O 1
ATOM 1908 N N . ALA A 1 257 ? 15.333 -18.117 5.671 1 95.13 257 ALA A N 1
ATOM 1909 C CA . ALA A 1 257 ? 16.012 -18.682 6.834 1 95.13 257 ALA A CA 1
ATOM 1910 C C . ALA A 1 257 ? 15.822 -17.798 8.064 1 95.13 257 ALA A C 1
ATOM 1912 O O . ALA A 1 257 ? 15.805 -16.57 7.956 1 95.13 257 ALA A O 1
ATOM 1913 N N . ALA A 1 258 ? 15.744 -18.42 9.175 1 91 258 ALA A N 1
ATOM 1914 C CA . ALA A 1 258 ? 15.503 -17.72 10.434 1 91 258 ALA A CA 1
ATOM 1915 C C . ALA A 1 258 ? 16.644 -16.759 10.753 1 91 258 ALA A C 1
ATOM 1917 O O . ALA A 1 258 ? 16.441 -15.747 11.429 1 91 258 ALA A O 1
ATOM 1918 N N . ASP A 1 259 ? 17.812 -17.099 10.258 1 95.01 259 ASP A N 1
ATOM 1919 C CA . ASP A 1 259 ? 18.973 -16.272 10.572 1 95.01 259 ASP A CA 1
ATOM 1920 C C . ASP A 1 259 ? 19.29 -15.313 9.426 1 95.01 259 ASP A C 1
ATOM 1922 O O . ASP A 1 259 ? 20.361 -14.705 9.397 1 95.01 259 ASP A O 1
ATOM 1926 N N . SER A 1 260 ? 18.431 -15.268 8.502 1 97.5 260 SER A N 1
ATOM 1927 C CA . SER A 1 260 ? 18.655 -14.332 7.406 1 97.5 260 SER A CA 1
ATOM 1928 C C . SER A 1 260 ? 18.786 -12.901 7.918 1 97.5 260 SER A C 1
ATOM 1930 O O . SER A 1 260 ? 17.953 -12.437 8.699 1 97.5 260 SER A O 1
ATOM 1932 N N . PRO A 1 261 ? 19.76 -12.145 7.442 1 97.97 261 PRO A N 1
ATOM 1933 C CA . PRO A 1 261 ? 19.909 -10.744 7.842 1 97.97 261 PRO A CA 1
ATOM 1934 C C . PRO A 1 261 ? 18.718 -9.882 7.429 1 97.97 261 PRO A C 1
ATOM 1936 O O . PRO A 1 261 ? 18.468 -8.837 8.035 1 97.97 261 PRO A O 1
ATOM 1939 N N . LEU A 1 262 ? 17.993 -10.267 6.452 1 98.21 262 LEU A N 1
ATOM 1940 C CA . LEU A 1 262 ? 16.858 -9.493 5.961 1 98.21 262 LEU A CA 1
ATOM 1941 C C . LEU A 1 262 ? 15.809 -9.314 7.053 1 98.21 262 LEU A C 1
ATOM 1943 O O . LEU A 1 262 ? 15.054 -8.339 7.041 1 98.21 262 LEU A O 1
ATOM 1947 N N . ARG A 1 263 ? 15.732 -10.22 7.964 1 97.43 263 ARG A N 1
ATOM 1948 C CA . ARG A 1 263 ? 14.726 -10.192 9.021 1 97.43 263 ARG A CA 1
ATOM 1949 C C . ARG A 1 263 ? 14.992 -9.054 10 1 97.43 263 ARG A C 1
ATOM 1951 O O . ARG A 1 263 ? 14.099 -8.648 10.747 1 97.43 263 ARG A O 1
ATOM 1958 N N . GLU A 1 264 ? 16.225 -8.517 9.988 1 96.37 264 GLU A N 1
ATOM 1959 C CA . GLU A 1 264 ? 16.608 -7.518 10.981 1 96.37 264 GLU A CA 1
ATOM 1960 C C . GLU A 1 264 ? 16.696 -6.127 10.359 1 96.37 264 GLU A C 1
ATOM 1962 O O . GLU A 1 264 ? 16.839 -5.131 11.071 1 96.37 264 GLU A O 1
ATOM 1967 N N . LEU A 1 265 ? 16.718 -6.07 9.086 1 97.31 265 LEU A N 1
ATOM 1968 C CA . LEU A 1 265 ? 16.827 -4.785 8.405 1 97.31 265 LEU A CA 1
ATOM 1969 C C . LEU A 1 265 ? 15.497 -4.039 8.434 1 97.31 265 LEU A C 1
ATOM 1971 O O . LEU A 1 265 ? 14.516 -4.487 7.837 1 97.31 265 LEU A O 1
ATOM 1975 N N . GLU A 1 266 ? 15.421 -2.903 8.952 1 95.57 266 GLU A N 1
ATOM 1976 C CA . GLU A 1 266 ? 14.195 -2.144 9.179 1 95.57 266 GLU A CA 1
ATOM 1977 C C . GLU A 1 266 ? 13.631 -1.602 7.868 1 95.57 266 GLU A C 1
ATOM 1979 O O . GLU A 1 266 ? 12.436 -1.314 7.772 1 95.57 266 GLU A O 1
ATOM 1984 N N . ASN A 1 267 ? 14.509 -1.445 6.912 1 97.87 267 ASN A N 1
ATOM 1985 C CA . ASN A 1 267 ? 14.078 -0.885 5.635 1 97.87 267 ASN A CA 1
ATOM 1986 C C . ASN A 1 267 ? 13.787 -1.979 4.612 1 97.87 267 ASN A C 1
ATOM 1988 O O . ASN A 1 267 ? 13.745 -1.715 3.409 1 97.87 267 ASN A O 1
ATOM 1992 N N . ALA A 1 268 ? 13.563 -3.229 5.079 1 98.56 268 ALA A N 1
ATOM 1993 C CA . ALA A 1 268 ? 13.039 -4.32 4.262 1 98.56 268 ALA A CA 1
ATOM 1994 C C . ALA A 1 268 ? 11.628 -4.703 4.698 1 98.56 268 ALA A C 1
ATOM 1996 O O . ALA A 1 268 ? 11.344 -4.791 5.895 1 98.56 268 ALA A O 1
ATOM 1997 N N . VAL A 1 269 ? 10.755 -4.834 3.779 1 98.83 269 VAL A N 1
ATOM 1998 C CA . VAL A 1 269 ? 9.412 -5.357 4.005 1 98.83 269 VAL A CA 1
ATOM 1999 C C . VAL A 1 269 ? 9.293 -6.755 3.402 1 98.83 269 VAL A C 1
ATOM 2001 O O . VAL A 1 269 ? 9.573 -6.953 2.217 1 98.83 269 VAL A O 1
ATOM 2004 N N . LEU A 1 270 ? 8.852 -7.726 4.206 1 98.76 270 LEU A N 1
ATOM 2005 C CA . LEU A 1 270 ? 8.953 -9.129 3.821 1 98.76 270 LEU A CA 1
ATOM 2006 C C . LEU A 1 270 ? 7.576 -9.785 3.791 1 98.76 270 LEU A C 1
ATOM 2008 O O . LEU A 1 270 ? 6.794 -9.639 4.733 1 98.76 270 LEU A O 1
ATOM 2012 N N . SER A 1 271 ? 7.239 -10.435 2.736 1 98.39 271 SER A N 1
ATOM 2013 C CA . SER A 1 271 ? 6.064 -11.298 2.663 1 98.39 271 SER A CA 1
ATOM 2014 C C . SER A 1 271 ? 6.432 -12.69 2.158 1 98.39 271 SER A C 1
ATOM 2016 O O . SER A 1 271 ? 7.441 -12.86 1.472 1 98.39 271 SER A O 1
ATOM 2018 N N . PRO A 1 272 ? 5.76 -13.719 2.526 1 97.35 272 PRO A N 1
ATOM 2019 C CA . PRO A 1 272 ? 6.148 -15.117 2.327 1 97.35 272 PRO A CA 1
ATOM 2020 C C . PRO A 1 272 ? 5.581 -15.71 1.04 1 97.35 272 PRO A C 1
ATOM 2022 O O . PRO A 1 272 ? 4.905 -16.741 1.076 1 97.35 272 PRO A O 1
ATOM 2025 N N . HIS A 1 273 ? 5.97 -15.139 -0.086 1 95.57 273 HIS A N 1
ATOM 2026 C CA . HIS A 1 273 ? 5.49 -15.63 -1.372 1 95.57 273 HIS A CA 1
ATOM 2027 C C . HIS A 1 273 ? 3.97 -15.761 -1.38 1 95.57 273 HIS A C 1
ATOM 2029 O O . HIS A 1 273 ? 3.435 -16.809 -1.746 1 95.57 273 HIS A O 1
ATOM 2035 N N . ALA A 1 274 ? 3.316 -14.706 -0.914 1 96.07 274 ALA A N 1
ATOM 2036 C CA . ALA A 1 274 ? 1.874 -14.718 -0.681 1 96.07 274 ALA A CA 1
ATOM 2037 C C . ALA A 1 274 ? 1.151 -13.813 -1.674 1 96.07 274 ALA A C 1
ATOM 2039 O O . ALA A 1 274 ? -0.073 -13.668 -1.615 1 96.07 274 ALA A O 1
ATOM 2040 N N . ALA A 1 275 ? 1.844 -13.251 -2.627 1 96.95 275 ALA A N 1
ATOM 2041 C CA . ALA A 1 275 ? 1.287 -12.265 -3.55 1 96.95 275 ALA A CA 1
ATOM 2042 C C . ALA A 1 275 ? 0.122 -12.852 -4.341 1 96.95 275 ALA A C 1
ATOM 2044 O O . ALA A 1 275 ? -0.809 -12.133 -4.713 1 96.95 275 ALA A O 1
ATOM 2045 N N . TRP A 1 276 ? 0.096 -14.12 -4.535 1 95.18 276 TRP A N 1
ATOM 2046 C CA . TRP A 1 276 ? -0.904 -14.774 -5.372 1 95.18 276 TRP A CA 1
ATOM 2047 C C . TRP A 1 276 ? -2.237 -14.889 -4.64 1 95.18 276 TRP A C 1
ATOM 2049 O O . TRP A 1 276 ? -3.284 -15.062 -5.268 1 95.18 276 TRP A O 1
ATOM 2059 N N . CYS A 1 277 ? -2.259 -14.757 -3.407 1 95.43 277 CYS A N 1
ATOM 2060 C CA . CYS A 1 277 ? -3.281 -15.349 -2.551 1 95.43 277 CYS A CA 1
ATOM 2061 C C . CYS A 1 277 ? -4.513 -14.455 -2.476 1 95.43 277 CYS A C 1
ATOM 2063 O O . CYS A 1 277 ? -4.406 -13.268 -2.163 1 95.43 277 CYS A O 1
ATOM 2065 N N . SER A 1 278 ? -5.642 -14.892 -2.73 1 96.88 278 SER A N 1
ATOM 2066 C CA . SER A 1 278 ? -6.993 -14.396 -2.488 1 96.88 278 SER A CA 1
ATOM 2067 C C . SER A 1 278 ? -8.02 -15.519 -2.588 1 96.88 278 SER A C 1
ATOM 2069 O O . SER A 1 278 ? -7.725 -16.591 -3.12 1 96.88 278 SER A O 1
ATOM 2071 N N . VAL A 1 279 ? -9.139 -15.308 -2.021 1 96.77 279 VAL A N 1
ATOM 2072 C CA . VAL A 1 279 ? -10.233 -16.268 -2.128 1 96.77 279 VAL A CA 1
ATOM 2073 C C . VAL A 1 279 ? -10.527 -16.554 -3.599 1 96.77 279 VAL A C 1
ATOM 2075 O O . VAL A 1 279 ? -10.679 -17.712 -3.995 1 96.77 279 VAL A O 1
ATOM 2078 N N . GLU A 1 280 ? -10.529 -15.557 -4.408 1 97.52 280 GLU A N 1
ATOM 2079 C CA . GLU A 1 280 ? -10.846 -15.664 -5.829 1 97.52 280 GLU A CA 1
ATOM 2080 C C . GLU A 1 280 ? -9.747 -16.404 -6.586 1 97.52 280 GLU A C 1
ATOM 2082 O O . GLU A 1 280 ? -10.032 -17.274 -7.412 1 97.52 280 GLU A O 1
ATOM 2087 N N . ALA A 1 281 ? -8.499 -16.064 -6.331 1 96.71 281 ALA A N 1
ATOM 2088 C CA . ALA A 1 281 ? -7.382 -16.72 -7.006 1 96.71 281 ALA A CA 1
ATOM 2089 C C . ALA A 1 281 ? -7.327 -18.205 -6.658 1 96.71 281 ALA A C 1
ATOM 2091 O O . ALA A 1 281 ? -7.091 -19.045 -7.53 1 96.71 281 ALA A O 1
ATOM 2092 N N . LYS A 1 282 ? -7.526 -18.499 -5.377 1 95.42 282 LYS A N 1
ATOM 2093 C CA . LYS A 1 282 ? -7.545 -19.895 -4.949 1 95.42 282 LYS A CA 1
ATOM 2094 C C . LYS A 1 282 ? -8.628 -20.68 -5.684 1 95.42 282 LYS A C 1
ATOM 2096 O O . LYS A 1 282 ? -8.386 -21.797 -6.147 1 95.42 282 LYS A O 1
ATOM 2101 N N . ALA A 1 283 ? -9.766 -20.114 -5.762 1 96.37 283 ALA A N 1
ATOM 2102 C CA . ALA A 1 283 ? -10.862 -20.767 -6.474 1 96.37 283 ALA A CA 1
ATOM 2103 C C . ALA A 1 283 ? -10.512 -20.977 -7.945 1 96.37 283 ALA A C 1
ATOM 2105 O O . ALA A 1 283 ? -10.754 -22.052 -8.499 1 96.37 283 ALA A O 1
ATOM 2106 N N . GLU A 1 284 ? -9.899 -20.01 -8.56 1 96.83 284 GLU A N 1
ATOM 2107 C CA . GLU A 1 284 ? -9.596 -20.044 -9.987 1 96.83 284 GLU A CA 1
ATOM 2108 C C . GLU A 1 284 ? -8.522 -21.081 -10.3 1 96.83 284 GLU A C 1
ATOM 2110 O O . GLU A 1 284 ? -8.641 -21.832 -11.27 1 96.83 284 GLU A O 1
ATOM 2115 N N . VAL A 1 285 ? -7.464 -21.116 -9.501 1 96.42 285 VAL A N 1
ATOM 2116 C CA . VAL A 1 285 ? -6.372 -22.043 -9.778 1 96.42 285 VAL A CA 1
ATOM 2117 C C . VAL A 1 285 ? -6.859 -23.481 -9.614 1 96.42 285 VAL A C 1
ATOM 2119 O O . VAL A 1 285 ? -6.514 -24.355 -10.412 1 96.42 285 VAL A O 1
ATOM 2122 N N . ASN A 1 286 ? -7.716 -23.728 -8.64 1 96.7 286 ASN A N 1
ATOM 2123 C CA . ASN A 1 286 ? -8.229 -25.076 -8.419 1 96.7 286 ASN A CA 1
ATOM 2124 C C . ASN A 1 286 ? -9.235 -25.476 -9.495 1 96.7 286 ASN A C 1
ATOM 2126 O O . ASN A 1 286 ? -9.243 -26.621 -9.948 1 96.7 286 ASN A O 1
ATOM 2130 N N . GLU A 1 287 ? -10.038 -24.527 -9.913 1 97.03 287 GLU A N 1
ATOM 2131 C CA . GLU A 1 287 ? -10.983 -24.801 -10.992 1 97.03 287 GLU A CA 1
ATOM 2132 C C . GLU A 1 287 ? -10.256 -25.146 -12.288 1 97.03 287 GLU A C 1
ATOM 2134 O O . GLU A 1 287 ? -10.585 -26.135 -12.946 1 97.03 287 GLU A O 1
ATOM 2139 N N . GLN A 1 288 ? -9.312 -24.35 -12.654 1 96.91 288 GLN A N 1
ATOM 2140 C CA . GLN A 1 288 ? -8.628 -24.554 -13.927 1 96.91 288 GLN A CA 1
ATOM 2141 C C . GLN A 1 288 ? -7.798 -25.835 -13.907 1 96.91 288 GLN A C 1
ATOM 2143 O O . GLN A 1 288 ? -7.755 -26.568 -14.896 1 96.91 288 GLN A O 1
ATOM 2148 N N . THR A 1 289 ? -7.114 -26.105 -12.811 1 96.77 289 THR A N 1
ATOM 2149 C CA . THR A 1 289 ? -6.32 -27.323 -12.697 1 96.77 289 THR A CA 1
ATOM 2150 C C . THR A 1 289 ? -7.196 -28.559 -12.871 1 96.77 289 THR A C 1
ATOM 2152 O O . THR A 1 289 ? -6.87 -29.453 -13.655 1 96.77 289 THR A O 1
ATOM 2155 N N . ALA A 1 290 ? -8.329 -28.582 -12.225 1 97.33 290 ALA A N 1
ATOM 2156 C CA . ALA A 1 290 ? -9.248 -29.715 -12.302 1 97.33 290 ALA A CA 1
ATOM 2157 C C . ALA A 1 290 ? -9.857 -29.833 -13.696 1 97.33 290 ALA A C 1
ATOM 2159 O O . ALA A 1 290 ? -9.943 -30.931 -14.252 1 97.33 290 ALA A O 1
ATOM 2160 N N . SER A 1 291 ? -10.254 -28.721 -14.24 1 97.43 291 SER A N 1
ATOM 2161 C CA . SER A 1 291 ? -10.891 -28.721 -15.553 1 97.43 291 SER A CA 1
ATOM 2162 C C . SER A 1 291 ? -9.923 -29.182 -16.637 1 97.43 291 SER A C 1
ATOM 2164 O O . SER A 1 291 ? -10.322 -29.867 -17.582 1 97.43 291 SER A O 1
ATOM 2166 N N . ASP A 1 292 ? -8.686 -28.783 -16.53 1 97.9 292 ASP A N 1
ATOM 2167 C CA . ASP A 1 292 ? -7.687 -29.185 -17.516 1 97.9 292 ASP A CA 1
ATOM 2168 C C . ASP A 1 292 ? -7.418 -30.687 -17.444 1 97.9 292 ASP A C 1
ATOM 2170 O O . ASP A 1 292 ? -7.217 -31.337 -18.472 1 97.9 292 ASP A O 1
ATOM 2174 N N . ILE A 1 293 ? -7.43 -31.249 -16.244 1 97.88 293 ILE A N 1
ATOM 2175 C CA . ILE A 1 293 ? -7.29 -32.693 -16.089 1 97.88 293 ILE A CA 1
ATOM 2176 C C . ILE A 1 293 ? -8.462 -33.401 -16.766 1 97.88 293 ILE A C 1
ATOM 2178 O O . ILE A 1 293 ? -8.267 -34.366 -17.508 1 97.88 293 ILE A O 1
ATOM 2182 N N . LYS A 1 294 ? -9.65 -32.861 -16.528 1 97.6 294 LYS A N 1
ATOM 2183 C CA . LYS A 1 294 ? -10.845 -33.421 -17.152 1 97.6 294 LYS A CA 1
ATOM 2184 C C . LYS A 1 294 ? -10.725 -33.413 -18.673 1 97.6 294 LYS A C 1
ATOM 2186 O O . LYS A 1 294 ? -11.079 -34.391 -19.335 1 97.6 294 LYS A O 1
ATOM 2191 N N . ARG A 1 295 ? -10.274 -32.353 -19.201 1 97.66 295 ARG A N 1
ATOM 2192 C CA . ARG A 1 295 ? -10.106 -32.24 -20.646 1 97.66 295 ARG A CA 1
ATOM 2193 C C . ARG A 1 295 ? -9.118 -33.28 -21.165 1 97.66 295 ARG A C 1
ATOM 2195 O O . ARG A 1 295 ? -9.384 -33.951 -22.164 1 97.66 295 ARG A O 1
ATOM 2202 N N . VAL A 1 296 ? -7.996 -33.446 -20.473 1 97.88 296 VAL A N 1
ATOM 2203 C CA . VAL A 1 296 ? -6.972 -34.396 -20.895 1 97.88 296 VAL A CA 1
ATOM 2204 C C . VAL A 1 296 ? -7.535 -35.815 -20.856 1 97.88 296 VAL A C 1
ATOM 2206 O O . VAL A 1 296 ? -7.305 -36.606 -21.773 1 97.88 296 VAL A O 1
ATOM 2209 N N . PHE A 1 297 ? -8.299 -36.142 -19.822 1 97.46 297 PHE A N 1
ATOM 2210 C CA . PHE A 1 297 ? -8.911 -37.458 -19.688 1 97.46 297 PHE A CA 1
ATOM 2211 C C . PHE A 1 297 ? -9.894 -37.717 -20.823 1 97.46 297 PHE A C 1
ATOM 2213 O O . PHE A 1 297 ? -10.089 -38.863 -21.233 1 97.46 297 PHE A O 1
ATOM 2220 N N . ALA A 1 298 ? -10.429 -36.681 -21.337 1 96.94 298 ALA A N 1
ATOM 2221 C CA . ALA A 1 298 ? -11.402 -36.796 -22.42 1 96.94 298 ALA A CA 1
ATOM 2222 C C . ALA A 1 298 ? -10.714 -36.755 -23.782 1 96.94 298 ALA A C 1
ATOM 2224 O O . ALA A 1 298 ? -11.377 -36.797 -24.82 1 96.94 298 ALA A O 1
ATOM 2225 N N . GLY A 1 299 ? -9.421 -36.572 -23.749 1 96.6 299 GLY A N 1
ATOM 2226 C CA . GLY A 1 299 ? -8.682 -36.5 -24.999 1 96.6 299 GLY A CA 1
ATOM 2227 C C . GLY A 1 299 ? -8.729 -35.126 -25.641 1 96.6 299 GLY A C 1
ATOM 2228 O O . GLY A 1 299 ? -8.483 -34.987 -26.841 1 96.6 299 GLY A O 1
ATOM 2229 N N . GLU A 1 300 ? -9.032 -34.117 -24.813 1 97.22 300 GLU A N 1
ATOM 2230 C CA . GLU A 1 300 ? -9.107 -32.736 -25.28 1 97.22 300 GLU A CA 1
ATOM 2231 C C . GLU A 1 300 ? -7.875 -31.942 -24.857 1 97.22 300 GLU A C 1
ATOM 2233 O O . GLU A 1 300 ? -7.147 -32.352 -23.95 1 97.22 300 GLU A O 1
ATOM 2238 N N . GLU A 1 301 ? -7.642 -30.872 -25.567 1 96.41 301 GLU A N 1
ATOM 2239 C CA . GLU A 1 301 ? -6.529 -29.997 -25.213 1 96.41 301 GLU A CA 1
ATOM 2240 C C . GLU A 1 301 ? -6.849 -29.174 -23.969 1 96.41 301 GLU A C 1
ATOM 2242 O O . GLU A 1 301 ? -7.918 -28.566 -23.878 1 96.41 301 GLU A O 1
ATOM 2247 N N . PRO A 1 302 ? -5.946 -29.193 -23.042 1 97.52 302 PRO A N 1
ATOM 2248 C CA . PRO A 1 302 ? -6.18 -28.316 -21.892 1 97.52 302 PRO A CA 1
ATOM 2249 C C . PRO A 1 302 ? -6.104 -26.834 -22.254 1 97.52 302 PRO A C 1
ATOM 2251 O O . PRO A 1 302 ? -5.723 -26.488 -23.376 1 97.52 302 PRO A O 1
ATOM 2254 N N . THR A 1 303 ? -6.555 -25.974 -21.346 1 95.35 303 THR A N 1
ATOM 2255 C CA . THR A 1 303 ? -6.598 -24.536 -21.59 1 95.35 303 THR A CA 1
ATOM 2256 C C . THR A 1 303 ? -5.19 -23.949 -21.614 1 95.35 303 THR A C 1
ATOM 2258 O O . THR A 1 303 ? -4.93 -22.974 -22.322 1 95.35 303 THR A O 1
ATOM 2261 N N . ALA A 1 304 ? -4.26 -24.547 -20.813 1 94.84 304 ALA A N 1
ATOM 2262 C CA . ALA A 1 304 ? -2.886 -24.055 -20.762 1 94.84 304 ALA A CA 1
ATOM 2263 C C . ALA A 1 304 ? -1.89 -25.211 -20.749 1 94.84 304 ALA A C 1
ATOM 2265 O O . ALA A 1 304 ? -1.485 -25.678 -19.681 1 94.84 304 ALA A O 1
ATOM 2266 N N . LYS A 1 305 ? -1.472 -25.658 -21.861 1 96.65 305 LYS A N 1
ATOM 2267 C CA . LYS A 1 305 ? -0.456 -26.697 -22.006 1 96.65 305 LYS A CA 1
ATOM 2268 C C . LYS A 1 305 ? 0.946 -26.095 -22.038 1 96.65 305 LYS A C 1
ATOM 2270 O O . LYS A 1 305 ? 1.185 -25.104 -22.732 1 96.65 305 LYS A O 1
ATOM 2275 N N . VAL A 1 306 ? 1.766 -26.597 -21.178 1 95.38 306 VAL A N 1
ATOM 2276 C CA . VAL A 1 306 ? 3.162 -26.169 -21.181 1 95.38 306 VAL A CA 1
ATOM 2277 C C . VAL A 1 306 ? 3.942 -26.962 -22.227 1 95.38 306 VAL A C 1
ATOM 2279 O O . VAL A 1 306 ? 3.948 -28.195 -22.205 1 95.38 306 VAL A O 1
ATOM 2282 N N . GLU A 1 307 ? 4.534 -26.321 -23.165 1 91.36 307 GLU A N 1
ATOM 2283 C CA . GLU A 1 307 ? 5.293 -26.975 -24.226 1 91.36 307 GLU A CA 1
ATOM 2284 C C . GLU A 1 307 ? 6.792 -26.929 -23.942 1 91.36 307 GLU A C 1
ATOM 2286 O O . GLU A 1 307 ? 7.283 -25.98 -23.326 1 91.36 307 GLU A O 1
ATOM 2291 N N . PRO A 1 308 ? 7.468 -28.037 -24.303 1 83.51 308 PRO A N 1
ATOM 2292 C CA . PRO A 1 308 ? 8.926 -27.998 -24.168 1 83.51 308 PRO A CA 1
ATOM 2293 C C . PRO A 1 308 ? 9.553 -26.803 -24.883 1 83.51 308 PRO A C 1
ATOM 2295 O O . PRO A 1 308 ? 9.005 -26.315 -25.875 1 83.51 308 PRO A O 1
ATOM 2298 N N . GLU A 1 309 ? 10.445 -26.036 -24.088 1 67.83 309 GLU A N 1
ATOM 2299 C CA . GLU A 1 309 ? 11.158 -24.957 -24.765 1 67.83 309 GLU A CA 1
ATOM 2300 C C . GLU A 1 309 ? 12.101 -25.504 -25.833 1 67.83 309 GLU A C 1
ATOM 2302 O O . GLU A 1 309 ? 12.89 -26.412 -25.567 1 67.83 309 GLU A O 1
ATOM 2307 N N . TRP A 1 310 ? 11.572 -25.922 -27.068 1 49.43 310 TRP A N 1
ATOM 2308 C CA . TRP A 1 310 ? 12.467 -26.422 -28.106 1 49.43 310 TRP A CA 1
ATOM 2309 C C . TRP A 1 310 ? 13.649 -25.48 -28.306 1 49.43 310 TRP A C 1
ATOM 2311 O O . TRP A 1 310 ? 13.512 -24.262 -28.165 1 49.43 310 TRP A O 1
ATOM 2321 N N . ASP A 1 311 ? 14.959 -26.002 -27.782 1 39.13 311 ASP A N 1
ATOM 2322 C CA . ASP A 1 311 ? 16.178 -25.302 -28.175 1 39.13 311 ASP A CA 1
ATOM 2323 C C . ASP A 1 311 ? 16.07 -24.768 -29.601 1 39.13 311 ASP A C 1
ATOM 2325 O O . ASP A 1 311 ? 15.502 -25.427 -30.475 1 39.13 311 ASP A O 1
ATOM 2329 N N . MET B 1 1 ? 8.136 18.829 12.968 1 83.91 1 MET B N 1
ATOM 2330 C CA . MET B 1 1 ? 7.579 19.449 11.769 1 83.91 1 MET B CA 1
ATOM 2331 C C . MET B 1 1 ? 8.209 20.816 11.521 1 83.91 1 MET B C 1
ATOM 2333 O O . MET B 1 1 ? 8.61 21.125 10.398 1 83.91 1 MET B O 1
ATOM 2337 N N . VAL B 1 2 ? 8.347 21.596 12.566 1 90.85 2 VAL B N 1
ATOM 2338 C CA . VAL B 1 2 ? 8.902 22.939 12.445 1 90.85 2 VAL B CA 1
ATOM 2339 C C . VAL B 1 2 ? 10.426 22.867 12.404 1 90.85 2 VAL B C 1
ATOM 2341 O O . VAL B 1 2 ? 11.044 22.188 13.227 1 90.85 2 VAL B O 1
ATOM 2344 N N . ASP B 1 3 ? 11.048 23.519 11.434 1 93.22 3 ASP B N 1
ATOM 2345 C CA . ASP B 1 3 ? 12.493 23.548 11.233 1 93.22 3 ASP B CA 1
ATOM 2346 C C . ASP B 1 3 ? 13.06 24.938 11.513 1 93.22 3 ASP B C 1
ATOM 2348 O O . ASP B 1 3 ? 13.006 25.821 10.654 1 93.22 3 ASP B O 1
ATOM 2352 N N . PRO B 1 4 ? 13.668 25.073 12.67 1 94.79 4 PRO B N 1
ATOM 2353 C CA . PRO B 1 4 ? 14.165 26.398 13.047 1 94.79 4 PRO B CA 1
ATOM 2354 C C . PRO B 1 4 ? 15.182 26.952 12.052 1 94.79 4 PRO B C 1
ATOM 2356 O O . PRO B 1 4 ? 15.223 28.162 11.814 1 94.79 4 PRO B O 1
ATOM 2359 N N . ALA B 1 5 ? 15.991 26.08 11.555 1 95.31 5 ALA B N 1
ATOM 2360 C CA . ALA B 1 5 ? 16.986 26.539 10.588 1 95.31 5 ALA B CA 1
ATOM 2361 C C . ALA B 1 5 ? 16.316 27.13 9.352 1 95.31 5 ALA B C 1
ATOM 2363 O O . ALA B 1 5 ? 16.763 28.151 8.824 1 95.31 5 ALA B O 1
ATOM 2364 N N . HIS B 1 6 ? 15.328 26.48 8.943 1 95.3 6 HIS B N 1
ATOM 2365 C CA . HIS B 1 6 ? 14.572 26.994 7.806 1 95.3 6 HIS B CA 1
ATOM 2366 C C . HIS B 1 6 ? 13.907 28.324 8.143 1 95.3 6 HIS B C 1
ATOM 2368 O O . HIS B 1 6 ? 13.935 29.258 7.339 1 95.3 6 HIS B O 1
ATOM 2374 N N . GLN B 1 7 ? 13.32 28.391 9.265 1 96.24 7 GLN B N 1
ATOM 2375 C CA . GLN B 1 7 ? 12.682 29.626 9.709 1 96.24 7 GLN B CA 1
ATOM 2376 C C . GLN B 1 7 ? 13.68 30.779 9.746 1 96.24 7 GLN B C 1
ATOM 2378 O O . GLN B 1 7 ? 13.384 31.879 9.276 1 96.24 7 GLN B O 1
ATOM 2383 N N . ARG B 1 8 ? 14.839 30.526 10.242 1 96.95 8 ARG B N 1
ATOM 2384 C CA . ARG B 1 8 ? 15.881 31.545 10.326 1 96.95 8 ARG B CA 1
ATOM 2385 C C . ARG B 1 8 ? 16.319 31.996 8.937 1 96.95 8 ARG B C 1
ATOM 2387 O O . ARG B 1 8 ? 16.58 33.18 8.717 1 96.95 8 ARG B O 1
ATOM 2394 N N . ARG B 1 9 ? 16.394 31.006 8.07 1 96.29 9 ARG B N 1
ATOM 2395 C CA . ARG B 1 9 ? 16.808 31.317 6.706 1 96.29 9 ARG B CA 1
ATOM 2396 C C . ARG B 1 9 ? 15.819 32.267 6.037 1 96.29 9 ARG B C 1
ATOM 2398 O O . ARG B 1 9 ? 16.222 33.215 5.36 1 96.29 9 ARG B O 1
ATOM 2405 N N . VAL B 1 10 ? 14.557 32.046 6.251 1 96 10 VAL B N 1
ATOM 2406 C CA . VAL B 1 10 ? 13.53 32.808 5.548 1 96 10 VAL B CA 1
ATOM 2407 C C . VAL B 1 10 ? 13.249 34.11 6.296 1 96 10 VAL B C 1
ATOM 2409 O O . VAL B 1 10 ? 13.056 35.159 5.677 1 96 10 VAL B O 1
ATOM 2412 N N . LEU B 1 11 ? 13.315 34.141 7.652 1 96.64 11 LEU B N 1
ATOM 2413 C CA . LEU B 1 11 ? 12.858 35.267 8.458 1 96.64 11 LEU B CA 1
ATOM 2414 C C . LEU B 1 11 ? 14.037 36.11 8.932 1 96.64 11 LEU B C 1
ATOM 2416 O O . LEU B 1 11 ? 13.846 37.186 9.504 1 96.64 11 LEU B O 1
ATOM 2420 N N . GLY B 1 12 ? 15.224 35.639 8.723 1 92.97 12 GLY B N 1
ATOM 2421 C CA . GLY B 1 12 ? 16.413 36.215 9.332 1 92.97 12 GLY B CA 1
ATOM 2422 C C . GLY B 1 12 ? 16.574 37.696 9.043 1 92.97 12 GLY B C 1
ATOM 2423 O O . GLY B 1 12 ? 17.175 38.426 9.833 1 92.97 12 GLY B O 1
ATOM 2424 N N . ASP B 1 13 ? 16.081 38.18 8.008 1 93.66 13 ASP B N 1
ATOM 2425 C CA . ASP B 1 13 ? 16.262 39.581 7.643 1 93.66 13 ASP B CA 1
ATOM 2426 C C . ASP B 1 13 ? 15.177 40.456 8.267 1 93.66 13 ASP B C 1
ATOM 2428 O O . ASP B 1 13 ? 15.305 41.681 8.305 1 93.66 13 ASP B O 1
ATOM 2432 N N . VAL B 1 14 ? 14.129 39.782 8.85 1 95.66 14 VAL B N 1
ATOM 2433 C CA . VAL B 1 14 ? 13.014 40.613 9.294 1 95.66 14 VAL B CA 1
ATOM 2434 C C . VAL B 1 14 ? 12.683 40.299 10.751 1 95.66 14 VAL B C 1
ATOM 2436 O O . VAL B 1 14 ? 11.971 41.059 11.41 1 95.66 14 VAL B O 1
ATOM 2439 N N . ALA B 1 15 ? 13.225 39.198 11.214 1 95.7 15 ALA B N 1
ATOM 2440 C CA . ALA B 1 15 ? 12.865 38.814 12.577 1 95.7 15 ALA B CA 1
ATOM 2441 C C . ALA B 1 15 ? 13.969 37.981 13.221 1 95.7 15 ALA B C 1
ATOM 2443 O O . ALA B 1 15 ? 14.746 37.323 12.524 1 95.7 15 ALA B O 1
ATOM 2444 N N . GLU B 1 16 ? 14.031 38.048 14.507 1 96.81 16 GLU B N 1
ATOM 2445 C CA . GLU B 1 16 ? 14.817 37.102 15.294 1 96.81 16 GLU B CA 1
ATOM 2446 C C . GLU B 1 16 ? 14.007 35.853 15.627 1 96.81 16 GLU B C 1
ATOM 2448 O O . GLU B 1 16 ? 12.848 35.949 16.037 1 96.81 16 GLU B O 1
ATOM 2453 N N . VAL B 1 17 ? 14.618 34.713 15.38 1 97.11 17 VAL B N 1
ATOM 2454 C CA . VAL B 1 17 ? 13.913 33.455 15.602 1 97.11 17 VAL B CA 1
ATOM 2455 C C . VAL B 1 17 ? 14.449 32.778 16.861 1 97.11 17 VAL B C 1
ATOM 2457 O O . VAL B 1 17 ? 15.647 32.507 16.966 1 97.11 17 VAL B O 1
ATOM 2460 N N . THR B 1 18 ? 13.575 32.556 17.817 1 96.73 18 THR B N 1
ATOM 2461 C CA . THR B 1 18 ? 13.877 31.815 19.037 1 96.73 18 THR B CA 1
ATOM 2462 C C . THR B 1 18 ? 13.1 30.503 19.079 1 96.73 18 THR B C 1
ATOM 2464 O O . THR B 1 18 ? 11.938 30.45 18.671 1 96.73 18 THR B O 1
ATOM 2467 N N . VAL B 1 19 ? 13.786 29.463 19.559 1 95.72 19 VAL B N 1
ATOM 2468 C CA . VAL B 1 19 ? 13.172 28.142 19.642 1 95.72 19 VAL B CA 1
ATOM 2469 C C . VAL B 1 19 ? 12.869 27.804 21.1 1 95.72 19 VAL B C 1
ATOM 2471 O O . VAL B 1 19 ? 13.677 28.081 21.989 1 95.72 19 VAL B O 1
ATOM 2474 N N . ALA B 1 20 ? 11.695 27.336 21.343 1 94.26 20 ALA B N 1
ATOM 2475 C CA . ALA B 1 20 ? 11.292 26.912 22.682 1 94.26 20 ALA B CA 1
ATOM 2476 C C . ALA B 1 20 ? 10.395 25.679 22.619 1 94.26 20 ALA B C 1
ATOM 2478 O O . ALA B 1 20 ? 9.763 25.415 21.594 1 94.26 20 ALA B O 1
ATOM 2479 N N . GLU B 1 21 ? 10.45 24.898 23.604 1 90.49 21 GLU B N 1
ATOM 2480 C CA . GLU B 1 21 ? 9.508 23.791 23.735 1 90.49 21 GLU B CA 1
ATOM 2481 C C . GLU B 1 21 ? 8.118 24.291 24.12 1 90.49 21 GLU B C 1
ATOM 2483 O O . GLU B 1 21 ? 7.941 24.891 25.182 1 90.49 21 GLU B O 1
ATOM 2488 N N . LEU B 1 22 ? 7.399 24.065 23.137 1 90.49 22 LEU B N 1
ATOM 2489 C CA . LEU B 1 22 ? 6.005 24.394 23.411 1 90.49 22 LEU B CA 1
ATOM 2490 C C . LEU B 1 22 ? 5.215 23.144 23.785 1 90.49 22 LEU B C 1
ATOM 2492 O O . LEU B 1 22 ? 5.797 22.08 24.007 1 90.49 22 LEU B O 1
ATOM 2496 N N . GLY B 1 23 ? 3.857 23.102 24.006 1 88.12 23 GLY B N 1
ATOM 2497 C CA . GLY B 1 23 ? 3.061 21.928 24.326 1 88.12 23 GLY B CA 1
ATOM 2498 C C . GLY B 1 23 ? 1.964 22.207 25.336 1 88.12 23 GLY B C 1
ATOM 2499 O O . GLY B 1 23 ? 1.173 21.32 25.662 1 88.12 23 GLY B O 1
ATOM 2500 N N . SER B 1 24 ? 2.121 23.351 25.767 1 92.61 24 SER B N 1
ATOM 2501 C CA . SER B 1 24 ? 1.066 23.791 26.673 1 92.61 24 SER B CA 1
ATOM 2502 C C . SER B 1 24 ? 0.838 25.296 26.569 1 92.61 24 SER B C 1
ATOM 2504 O O . SER B 1 24 ? 1.696 26.025 26.065 1 92.61 24 SER B O 1
ATOM 2506 N N . GLU B 1 25 ? -0.281 25.63 27.033 1 95.13 25 GLU B N 1
ATOM 2507 C CA . GLU B 1 25 ? -0.596 27.056 27.053 1 95.13 25 GLU B CA 1
ATOM 2508 C C . GLU B 1 25 ? 0.407 27.83 27.902 1 95.13 25 GLU B C 1
ATOM 2510 O O . GLU B 1 25 ? 0.87 28.901 27.504 1 95.13 25 GLU B O 1
ATOM 2515 N N . ALA B 1 26 ? 0.694 27.295 29.05 1 96.25 26 ALA B N 1
ATOM 2516 C CA . ALA B 1 26 ? 1.632 27.941 29.964 1 96.25 26 ALA B CA 1
ATOM 2517 C C . ALA B 1 26 ? 3.009 28.091 29.323 1 96.25 26 ALA B C 1
ATOM 2519 O O . ALA B 1 26 ? 3.645 29.141 29.442 1 96.25 26 ALA B O 1
ATOM 2520 N N . ALA B 1 27 ? 3.439 27.059 28.692 1 96.46 27 ALA B N 1
ATOM 2521 C CA . ALA B 1 27 ? 4.743 27.091 28.035 1 96.46 27 ALA B CA 1
ATOM 2522 C C . ALA B 1 27 ? 4.76 28.107 26.897 1 96.46 27 ALA B C 1
ATOM 2524 O O . ALA B 1 27 ? 5.762 28.794 26.685 1 96.46 27 ALA B O 1
ATOM 2525 N N . LEU B 1 28 ? 3.674 28.145 26.18 1 97.1 28 LEU B N 1
ATOM 2526 C CA . LEU B 1 28 ? 3.538 29.109 25.094 1 97.1 28 LEU B CA 1
ATOM 2527 C C . LEU B 1 28 ? 3.67 30.536 25.614 1 97.1 28 LEU B C 1
ATOM 2529 O O . LEU B 1 28 ? 4.454 31.326 25.082 1 97.1 28 LEU B O 1
ATOM 2533 N N . VAL B 1 29 ? 2.94 30.878 26.651 1 97.74 29 VAL B N 1
ATOM 2534 C CA . VAL B 1 29 ? 2.912 32.225 27.213 1 97.74 29 VAL B CA 1
ATOM 2535 C C . VAL B 1 29 ? 4.292 32.587 27.757 1 97.74 29 VAL B C 1
ATOM 2537 O O . VAL B 1 29 ? 4.801 33.679 27.495 1 97.74 29 VAL B O 1
ATOM 2540 N N . GLU B 1 30 ? 4.837 31.663 28.494 1 97.68 30 GLU B N 1
ATOM 2541 C CA . GLU B 1 30 ? 6.153 31.902 29.078 1 97.68 30 GLU B CA 1
ATOM 2542 C C . GLU B 1 30 ? 7.199 32.155 27.996 1 97.68 30 GLU B C 1
ATOM 2544 O O . GLU B 1 30 ? 7.96 33.122 28.074 1 97.68 30 GLU B O 1
ATOM 2549 N N . ALA B 1 31 ? 7.214 31.326 26.995 1 96.93 31 ALA B N 1
ATOM 2550 C CA . ALA B 1 31 ? 8.199 31.439 25.922 1 96.93 31 ALA B CA 1
ATOM 2551 C C . ALA B 1 31 ? 8.042 32.756 25.168 1 96.93 31 ALA B C 1
ATOM 2553 O O . ALA B 1 31 ? 9.033 33.398 24.815 1 96.93 31 ALA B O 1
ATOM 2554 N N . CYS B 1 32 ? 6.863 33.155 24.868 1 97.39 32 CYS B N 1
ATOM 2555 C CA . CYS B 1 32 ? 6.592 34.374 24.115 1 97.39 32 CYS B CA 1
ATOM 2556 C C . CYS B 1 32 ? 6.948 35.61 24.933 1 97.39 32 CYS B C 1
ATOM 2558 O O . CYS B 1 32 ? 7.496 36.576 24.4 1 97.39 32 CYS B O 1
ATOM 2560 N N . ARG B 1 33 ? 6.667 35.594 26.194 1 97.02 33 ARG B N 1
ATOM 2561 C CA . ARG B 1 33 ? 6.969 36.727 27.063 1 97.02 33 ARG B CA 1
ATOM 2562 C C . ARG B 1 33 ? 8.475 36.908 27.222 1 97.02 33 ARG B C 1
ATOM 2564 O O . ARG B 1 33 ? 8.966 38.037 27.28 1 97.02 33 ARG B O 1
ATOM 2571 N N . ASP B 1 34 ? 9.099 35.829 27.322 1 96.91 34 ASP B N 1
ATOM 2572 C CA . ASP B 1 34 ? 10.542 35.848 27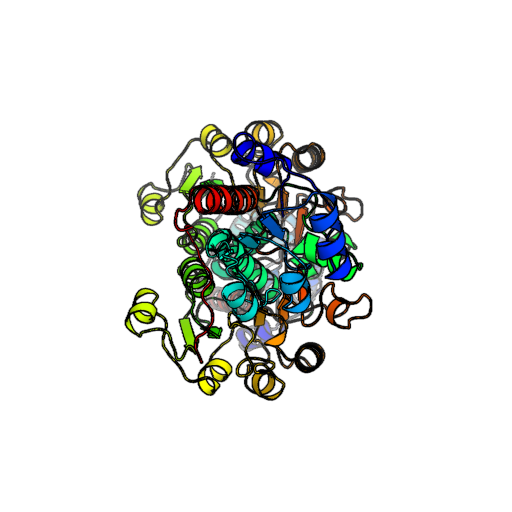.547 1 96.91 34 ASP B CA 1
ATOM 2573 C C . ASP B 1 34 ? 11.256 36.652 26.463 1 96.91 34 ASP B C 1
ATOM 2575 O O . ASP B 1 34 ? 12.302 37.253 26.717 1 96.91 34 ASP B O 1
ATOM 2579 N N . VAL B 1 35 ? 10.685 36.667 25.258 1 96.63 35 VAL B N 1
ATOM 2580 C CA . VAL B 1 35 ? 11.406 37.31 24.164 1 96.63 35 VAL B CA 1
ATOM 2581 C C . VAL B 1 35 ? 10.554 38.43 23.572 1 96.63 35 VAL B C 1
ATOM 2583 O O . VAL B 1 35 ? 10.893 38.991 22.527 1 96.63 35 VAL B O 1
ATOM 2586 N N . ASP B 1 36 ? 9.397 38.734 24.213 1 96.75 36 ASP B N 1
ATOM 2587 C CA . ASP B 1 36 ? 8.467 39.729 23.685 1 96.75 36 ASP B CA 1
ATOM 2588 C C . ASP B 1 36 ? 8.117 39.434 22.228 1 96.75 36 ASP B C 1
ATOM 2590 O O . ASP B 1 36 ? 8.298 40.287 21.357 1 96.75 36 ASP B O 1
ATOM 2594 N N . ALA B 1 37 ? 7.612 38.235 21.998 1 97.62 37 ALA B N 1
ATOM 2595 C CA . ALA B 1 37 ? 7.392 37.697 20.658 1 97.62 37 ALA B CA 1
ATOM 2596 C C . ALA B 1 37 ? 6.288 38.462 19.934 1 97.62 37 ALA B C 1
ATOM 2598 O O . ALA B 1 37 ? 5.273 38.819 20.538 1 97.62 37 ALA B O 1
ATOM 2599 N N . ASP B 1 38 ? 6.444 38.72 18.656 1 98.04 38 ASP B N 1
ATOM 2600 C CA . ASP B 1 38 ? 5.427 39.3 17.785 1 98.04 38 ASP B CA 1
ATOM 2601 C C . ASP B 1 38 ? 4.67 38.213 17.024 1 98.04 38 ASP B C 1
ATOM 2603 O O . ASP B 1 38 ? 3.568 38.45 16.525 1 98.04 38 ASP B O 1
ATOM 2607 N N . ALA B 1 39 ? 5.362 37.052 16.879 1 98.13 39 ALA B N 1
ATOM 2608 C CA . ALA B 1 39 ? 4.806 35.927 16.131 1 98.13 39 ALA B CA 1
ATOM 2609 C C . ALA B 1 39 ? 5.147 34.6 16.802 1 98.13 39 ALA B C 1
ATOM 2611 O O . ALA B 1 39 ? 6.157 34.492 17.501 1 98.13 39 ALA B O 1
ATOM 2612 N N . VAL B 1 40 ? 4.308 33.651 16.553 1 97.44 40 VAL B N 1
ATOM 2613 C CA . VAL B 1 40 ? 4.605 32.304 17.029 1 97.44 40 VAL B CA 1
ATOM 2614 C C . VAL B 1 40 ? 4.282 31.287 15.936 1 97.44 40 VAL B C 1
ATOM 2616 O O . VAL B 1 40 ? 3.279 31.421 15.232 1 97.44 40 VAL B O 1
ATOM 2619 N N . VAL B 1 41 ? 5.172 30.38 15.691 1 96.71 41 VAL B N 1
ATOM 2620 C CA . VAL B 1 41 ? 4.935 29.188 14.884 1 96.71 41 VAL B CA 1
ATOM 2621 C C . VAL B 1 41 ? 4.62 28.002 15.794 1 96.71 41 VAL B C 1
ATOM 2623 O O . VAL B 1 41 ? 5.428 27.637 16.65 1 96.71 41 VAL B O 1
ATOM 2626 N N . THR B 1 42 ? 3.457 27.469 15.62 1 92.94 42 THR B N 1
ATOM 2627 C CA . THR B 1 42 ? 3.067 26.397 16.529 1 92.94 42 THR B CA 1
ATOM 2628 C C . THR B 1 42 ? 2.77 25.115 15.757 1 92.94 42 THR B C 1
ATOM 2630 O O . THR B 1 42 ? 2.573 25.148 14.54 1 92.94 42 THR B O 1
ATOM 2633 N N . ASP B 1 43 ? 2.803 24.031 16.514 1 85.61 43 ASP B N 1
ATOM 2634 C CA . ASP B 1 43 ? 2.416 22.725 15.99 1 85.61 43 ASP B CA 1
ATOM 2635 C C . ASP B 1 43 ? 1.083 22.27 16.58 1 85.61 43 ASP B C 1
ATOM 2637 O O . ASP B 1 43 ? 0.345 23.074 17.153 1 85.61 43 ASP B O 1
ATOM 2641 N N . ILE B 1 44 ? 0.756 20.963 16.381 1 79.37 44 ILE B N 1
ATOM 2642 C CA . ILE B 1 44 ? -0.556 20.432 16.735 1 79.37 44 ILE B CA 1
ATOM 2643 C C . ILE B 1 44 ? -0.666 20.296 18.252 1 79.37 44 ILE B C 1
ATOM 2645 O O . ILE B 1 44 ? -1.768 20.312 18.805 1 79.37 44 ILE B O 1
ATOM 2649 N N . ASN B 1 45 ? 0.37 20.347 18.962 1 81.86 45 ASN B N 1
ATOM 2650 C CA . ASN B 1 45 ? 0.377 20.008 20.381 1 81.86 45 ASN B CA 1
ATOM 2651 C C . ASN B 1 45 ? 0.3 21.256 21.256 1 81.86 45 ASN B C 1
ATOM 2653 O O . ASN B 1 45 ? 0.227 21.156 22.482 1 81.86 45 ASN B O 1
ATOM 2657 N N . THR B 1 46 ? 0.283 22.45 20.713 1 90.8 46 THR B N 1
ATOM 2658 C CA . THR B 1 46 ? 0.323 23.692 21.478 1 90.8 46 THR B CA 1
ATOM 2659 C C . THR B 1 46 ? -1.016 24.419 21.399 1 90.8 46 THR B C 1
ATOM 2661 O O . THR B 1 46 ? -1.354 24.999 20.365 1 90.8 46 THR B O 1
ATOM 2664 N N . PRO B 1 47 ? -1.723 24.417 22.468 1 93.7 47 PRO B N 1
ATOM 2665 C CA . PRO B 1 47 ? -2.977 25.174 22.455 1 93.7 47 PRO B CA 1
ATOM 2666 C C . PRO B 1 47 ? -2.754 26.684 22.443 1 93.7 47 PRO B C 1
ATOM 2668 O O . PRO B 1 47 ? -1.905 27.193 23.18 1 93.7 47 PRO B O 1
ATOM 2671 N N . VAL B 1 48 ? -3.404 27.412 21.629 1 96.85 48 VAL B N 1
ATOM 2672 C CA . VAL B 1 48 ? -3.466 28.869 21.591 1 96.85 48 VAL B CA 1
ATOM 2673 C C . VAL B 1 48 ? -4.884 29.335 21.914 1 96.85 48 VAL B C 1
ATOM 2675 O O . VAL B 1 48 ? -5.705 29.518 21.012 1 96.85 48 VAL B O 1
ATOM 2678 N N . THR B 1 49 ? -5.097 29.607 23.169 1 96.93 49 THR B N 1
ATOM 2679 C CA . THR B 1 49 ? -6.439 29.84 23.69 1 96.93 49 THR B CA 1
ATOM 2680 C C . THR B 1 49 ? -6.726 31.335 23.794 1 96.93 49 THR B C 1
ATOM 2682 O O . THR B 1 49 ? -5.831 32.16 23.598 1 96.93 49 THR B O 1
ATOM 2685 N N . ALA B 1 50 ? -7.983 31.616 24.109 1 97.27 50 ALA B N 1
ATOM 2686 C CA . ALA B 1 50 ? -8.364 33.002 24.366 1 97.27 50 ALA B CA 1
ATOM 2687 C C . ALA B 1 50 ? -7.523 33.602 25.489 1 97.27 50 ALA B C 1
ATOM 2689 O O . ALA B 1 50 ? -7.108 34.761 25.411 1 97.27 50 ALA B O 1
ATOM 2690 N N . ASP B 1 51 ? -7.235 32.781 26.468 1 97.37 51 ASP B N 1
ATOM 2691 C CA . ASP B 1 51 ? -6.471 33.244 27.623 1 97.37 51 ASP B CA 1
ATOM 2692 C C . ASP B 1 51 ? -5.038 33.595 27.229 1 97.37 51 ASP B C 1
ATOM 2694 O O . ASP B 1 51 ? -4.509 34.628 27.645 1 97.37 51 ASP B O 1
ATOM 2698 N N . SER B 1 52 ? -4.434 32.721 26.46 1 97.41 52 SER B N 1
ATOM 2699 C CA . SER B 1 52 ? -3.065 33.006 26.04 1 97.41 52 SER B CA 1
ATOM 2700 C C . SER B 1 52 ? -3.009 34.232 25.135 1 97.41 52 SER B C 1
ATOM 2702 O O . SER B 1 52 ? -2.08 35.037 25.228 1 97.41 52 SER B O 1
ATOM 2704 N N . LEU B 1 53 ? -3.98 34.406 24.283 1 97.49 53 LEU B N 1
ATOM 2705 C CA . LEU B 1 53 ? -4.025 35.526 23.351 1 97.49 53 LEU B CA 1
ATOM 2706 C C . LEU B 1 53 ? -4.235 36.842 24.093 1 97.49 53 LEU B C 1
ATOM 2708 O O . LEU B 1 53 ? -3.744 37.888 23.661 1 97.49 53 LEU B O 1
ATOM 2712 N N . ALA B 1 54 ? -4.94 36.772 25.201 1 96.43 54 ALA B N 1
ATOM 2713 C CA . ALA B 1 54 ? -5.191 37.96 26.014 1 96.43 54 ALA B CA 1
ATOM 2714 C C . ALA B 1 54 ? -3.924 38.408 26.737 1 96.43 54 ALA B C 1
ATOM 2716 O O . ALA B 1 54 ? -3.771 39.588 27.061 1 96.43 54 ALA B O 1
ATOM 2717 N N . GLU B 1 55 ? -3.094 37.483 26.951 1 96 55 GLU B N 1
ATOM 2718 C CA . GLU B 1 55 ? -1.885 37.765 27.72 1 96 55 GLU B CA 1
ATOM 2719 C C . GLU B 1 55 ? -0.736 38.183 26.807 1 96 55 GLU B C 1
ATOM 2721 O O . GLU B 1 55 ? 0.257 38.749 27.269 1 96 55 GLU B O 1
ATOM 2726 N N . LEU B 1 56 ? -0.868 37.885 25.557 1 97.1 56 LEU B N 1
ATOM 2727 C CA . LEU B 1 56 ? 0.244 38.079 24.632 1 97.1 56 LEU B CA 1
ATOM 2728 C C . LEU B 1 56 ? -0.075 39.177 23.623 1 97.1 56 LEU B C 1
ATOM 2730 O O . LEU B 1 56 ? -1.244 39.44 23.334 1 97.1 56 LEU B O 1
ATOM 2734 N N . ASP B 1 57 ? 0.951 39.875 23.169 1 96.39 57 ASP B N 1
ATOM 2735 C CA . ASP B 1 57 ? 0.824 40.889 22.126 1 96.39 57 ASP B CA 1
ATOM 2736 C C . ASP B 1 57 ? 1.391 40.387 20.8 1 96.39 57 ASP B C 1
ATOM 2738 O O . ASP B 1 57 ? 2.429 40.869 20.341 1 96.39 57 ASP B O 1
ATOM 2742 N N . LEU B 1 58 ? 0.699 39.45 20.213 1 97.82 58 LEU B N 1
ATOM 2743 C CA . LEU B 1 58 ? 1.139 38.819 18.974 1 97.82 58 LEU B CA 1
ATOM 2744 C C . LEU B 1 58 ? 0.494 39.488 17.765 1 97.82 58 LEU B C 1
ATOM 2746 O O . LEU B 1 58 ? -0.643 39.958 17.843 1 97.82 58 LEU B O 1
ATOM 2750 N N . GLN B 1 59 ? 1.159 39.485 16.72 1 97.99 59 GLN B N 1
ATOM 2751 C CA . GLN B 1 59 ? 0.61 39.924 15.442 1 97.99 59 GLN B CA 1
ATOM 2752 C C . GLN B 1 59 ? 0.115 38.737 14.62 1 97.99 59 GLN B C 1
ATOM 2754 O O . GLN B 1 59 ? -0.817 38.871 13.824 1 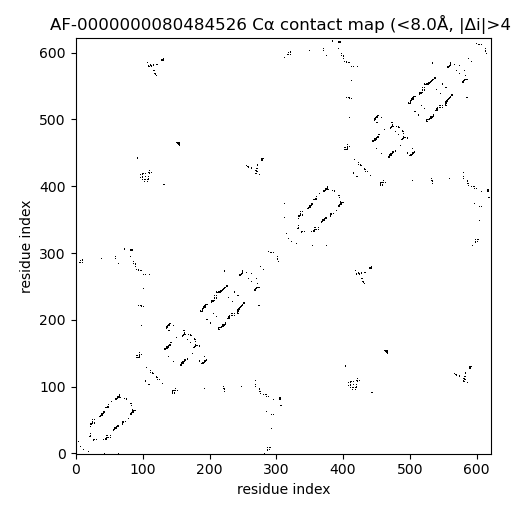97.99 59 GLN B O 1
ATOM 2759 N N . VAL B 1 60 ? 0.803 37.608 14.786 1 98.25 60 VAL B N 1
ATOM 2760 C CA . VAL B 1 60 ? 0.47 36.471 13.934 1 98.25 60 VAL B CA 1
ATOM 2761 C C . VAL B 1 60 ? 0.742 35.167 14.682 1 98.25 60 VAL B C 1
ATOM 2763 O O . VAL B 1 60 ? 1.735 35.055 15.405 1 98.25 60 VAL B O 1
ATOM 2766 N N . VAL B 1 61 ? -0.18 34.235 14.595 1 97.92 61 VAL B N 1
ATOM 2767 C CA . VAL B 1 61 ? -0.017 32.829 14.952 1 97.92 61 VAL B CA 1
ATOM 2768 C C . VAL B 1 61 ? -0.013 31.972 13.688 1 97.92 61 VAL B C 1
ATOM 2770 O O . VAL B 1 61 ? -1.032 31.862 13.002 1 97.92 61 VAL B O 1
ATOM 2773 N N . ALA B 1 62 ? 1.134 31.404 13.414 1 96.93 62 ALA B N 1
ATOM 2774 C CA . ALA B 1 62 ? 1.266 30.556 12.233 1 96.93 62 ALA B CA 1
ATOM 2775 C C . ALA B 1 62 ? 1.242 29.078 12.613 1 96.93 62 ALA B C 1
ATOM 2777 O O . ALA B 1 62 ? 2.137 28.596 13.311 1 96.93 62 ALA B O 1
ATOM 2778 N N . ARG B 1 63 ? 0.223 28.427 12.171 1 95.09 63 ARG B N 1
ATOM 2779 C CA . ARG B 1 63 ? 0.075 26.993 12.397 1 95.09 63 ARG B CA 1
ATOM 2780 C C . ARG B 1 63 ? 0.764 26.192 11.297 1 95.09 63 ARG B C 1
ATOM 2782 O O . ARG B 1 63 ? 0.349 26.235 10.137 1 95.09 63 ARG B O 1
ATOM 2789 N N . ALA B 1 64 ? 1.766 25.434 11.7 1 93.58 64 ALA B N 1
ATOM 2790 C CA . ALA B 1 64 ? 2.506 24.623 10.737 1 93.58 64 ALA B CA 1
ATOM 2791 C C . ALA B 1 64 ? 1.785 23.306 10.461 1 93.58 64 ALA B C 1
ATOM 2793 O O . ALA B 1 64 ? 2.338 22.228 10.692 1 93.58 64 ALA B O 1
ATOM 2794 N N . ALA B 1 65 ? 0.579 23.34 9.952 1 92.14 65 ALA B N 1
ATOM 2795 C CA . ALA B 1 65 ? -0.253 22.186 9.622 1 92.14 65 ALA B CA 1
ATOM 2796 C C . ALA B 1 65 ? -1.466 22.603 8.796 1 92.14 65 ALA B C 1
ATOM 2798 O O . ALA B 1 65 ? -1.709 23.795 8.595 1 92.14 65 ALA B O 1
ATOM 2799 N N . VAL B 1 66 ? -2.152 21.592 8.353 1 89.17 66 VAL B N 1
ATOM 2800 C CA . VAL B 1 66 ? -3.414 21.84 7.663 1 89.17 66 VAL B CA 1
ATOM 2801 C C . VAL B 1 66 ? -4.478 22.269 8.671 1 89.17 66 VAL B C 1
ATOM 2803 O O . VAL B 1 66 ? -5.142 23.292 8.484 1 89.17 66 VAL B O 1
ATOM 2806 N N . GLY B 1 67 ? -4.642 21.511 9.75 1 86.74 67 GLY B N 1
ATOM 2807 C CA . GLY B 1 67 ? -5.642 21.789 10.769 1 86.74 67 GLY B CA 1
ATOM 2808 C C . GLY B 1 67 ? -5.214 22.867 11.747 1 86.74 67 GLY B C 1
ATOM 2809 O O . GLY B 1 67 ? -4.02 23.128 11.907 1 86.74 67 GLY B O 1
ATOM 2810 N N . PHE B 1 68 ? -6.126 23.498 12.417 1 90.36 68 PHE B N 1
ATOM 2811 C CA . PHE B 1 68 ? -5.848 24.555 13.383 1 90.36 68 PHE B CA 1
ATOM 2812 C C . PHE B 1 68 ? -6.802 24.468 14.569 1 90.36 68 PHE B C 1
ATOM 2814 O O . PHE B 1 68 ? -7.171 25.49 15.151 1 90.36 68 PHE B O 1
ATOM 2821 N N . ASP B 1 69 ? -7.144 23.262 14.904 1 85.35 69 ASP B N 1
ATOM 2822 C CA . ASP B 1 69 ? -8.144 22.979 15.929 1 85.35 69 ASP B CA 1
ATOM 2823 C C . ASP B 1 69 ? -7.68 23.469 17.299 1 85.35 69 ASP B C 1
ATOM 2825 O O . ASP B 1 69 ? -8.502 23.758 18.172 1 85.35 69 ASP B O 1
ATOM 2829 N N . ASN B 1 70 ? -6.457 23.672 17.489 1 88.57 70 ASN B N 1
ATOM 2830 C CA . ASN B 1 70 ? -5.898 24.047 18.784 1 88.57 70 ASN B CA 1
ATOM 2831 C C . ASN B 1 70 ? -5.82 25.563 18.943 1 88.57 70 ASN B C 1
ATOM 2833 O O . ASN B 1 70 ? -5.286 26.06 19.936 1 88.57 70 ASN B O 1
ATOM 2837 N N . ILE B 1 71 ? -6.334 26.358 18.011 1 94.76 71 ILE B N 1
ATOM 2838 C CA . ILE B 1 71 ? -6.255 27.814 18.041 1 94.76 71 ILE B CA 1
ATOM 2839 C C . ILE B 1 71 ? -7.66 28.405 18.139 1 94.76 71 ILE B C 1
ATOM 2841 O O . ILE B 1 71 ? -8.551 28.035 17.371 1 94.76 71 ILE B O 1
ATOM 2845 N N . ASP B 1 72 ? -7.878 29.241 19.068 1 95.48 72 ASP B N 1
ATOM 2846 C CA . ASP B 1 72 ? -9.121 30.001 19.156 1 95.48 72 ASP B CA 1
ATOM 2847 C C . ASP B 1 72 ? -9.132 31.154 18.156 1 95.48 72 ASP B C 1
ATOM 2849 O O . ASP B 1 72 ? -8.773 32.283 18.497 1 95.48 72 ASP B O 1
ATOM 2853 N N . VAL B 1 73 ? -9.615 30.847 17.049 1 96.42 73 VAL B N 1
ATOM 2854 C CA . VAL B 1 73 ? -9.547 31.772 15.923 1 96.42 73 VAL B CA 1
ATOM 2855 C C . VAL B 1 73 ? -10.396 33.007 16.216 1 96.42 73 VAL B C 1
ATOM 2857 O O . VAL B 1 73 ? -10.028 34.124 15.845 1 96.42 73 VAL B O 1
ATOM 2860 N N . ASP B 1 74 ? -11.56 32.899 16.856 1 95.69 74 ASP B N 1
ATOM 2861 C CA . ASP B 1 74 ? -12.414 34.026 17.218 1 95.69 74 ASP B CA 1
ATOM 2862 C C . ASP B 1 74 ? -11.692 34.979 18.169 1 95.69 74 ASP B C 1
ATOM 2864 O O . ASP B 1 74 ? -11.707 36.195 17.967 1 95.69 74 ASP B O 1
ATOM 2868 N N . ALA B 1 75 ? -11.1 34.413 19.151 1 96.56 75 ALA B N 1
ATOM 2869 C CA . ALA B 1 75 ? -10.355 35.225 20.11 1 96.56 75 ALA B CA 1
ATOM 2870 C C . ALA B 1 75 ? -9.186 35.936 19.435 1 96.56 75 ALA B C 1
ATOM 2872 O O . ALA B 1 75 ? -8.868 37.079 19.772 1 96.56 75 ALA B O 1
ATOM 2873 N N . ALA B 1 76 ? -8.525 35.269 18.508 1 97.54 76 ALA B N 1
ATOM 2874 C CA . ALA B 1 76 ? -7.425 35.879 17.766 1 97.54 76 ALA B CA 1
ATOM 2875 C C . ALA B 1 76 ? -7.895 37.117 17.008 1 97.54 76 ALA B C 1
ATOM 2877 O O . ALA B 1 76 ? -7.242 38.163 17.049 1 97.54 76 ALA B O 1
ATOM 28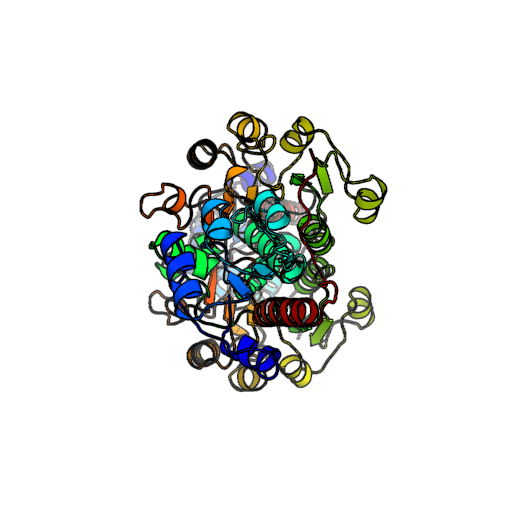78 N N . ALA B 1 77 ? -8.983 36.991 16.368 1 95.88 77 ALA B N 1
ATOM 2879 C CA . ALA B 1 77 ? -9.551 38.105 15.613 1 95.88 77 ALA B CA 1
ATOM 2880 C C . ALA B 1 77 ? -9.873 39.282 16.53 1 95.88 77 ALA B C 1
ATOM 2882 O O . ALA B 1 77 ? -9.64 40.438 16.171 1 95.88 77 ALA B O 1
ATOM 2883 N N . GLU B 1 78 ? -10.418 39 17.68 1 95.79 78 GLU B N 1
ATOM 2884 C CA . GLU B 1 78 ? -10.774 40.028 18.653 1 95.79 78 GLU B CA 1
ATOM 2885 C C . GLU B 1 78 ? -9.542 40.8 19.117 1 95.79 78 GLU B C 1
ATOM 2887 O O . GLU B 1 78 ? -9.631 41.987 19.436 1 95.79 78 GLU B O 1
ATOM 2892 N N . HIS B 1 79 ? -8.461 40.13 19.135 1 96.46 79 HIS B N 1
ATOM 2893 C CA . HIS B 1 79 ? -7.234 40.754 19.617 1 96.46 79 HIS B CA 1
ATOM 2894 C C . HIS B 1 79 ? -6.394 41.283 18.459 1 96.46 79 HIS B C 1
ATOM 2896 O O . HIS B 1 79 ? -5.257 41.717 18.659 1 96.46 79 HIS B O 1
ATOM 2902 N N . GLY B 1 80 ? -6.925 41.153 17.232 1 95.79 80 GLY B N 1
ATOM 2903 C CA . GLY B 1 80 ? -6.223 41.651 16.059 1 95.79 80 GLY B CA 1
ATOM 2904 C C . GLY B 1 80 ? -5.056 40.774 15.646 1 95.79 80 GLY B C 1
ATOM 2905 O O . GLY B 1 80 ? -4.118 41.244 14.999 1 95.79 80 GLY B O 1
ATOM 2906 N N . VAL B 1 81 ? -5.077 39.53 16.056 1 97.67 81 VAL B N 1
ATOM 2907 C CA . VAL B 1 81 ? -4.016 38.584 15.724 1 97.67 81 VAL B CA 1
ATOM 2908 C C . VAL B 1 81 ? -4.388 37.814 14.459 1 97.67 81 VAL B C 1
ATOM 2910 O O . VAL B 1 81 ? -5.468 37.225 14.378 1 97.67 81 VAL B O 1
ATOM 2913 N N . VAL B 1 82 ? -3.514 37.783 13.461 1 97.82 82 VAL B N 1
ATOM 2914 C CA . VAL B 1 82 ? -3.727 37.022 12.234 1 97.82 82 VAL B CA 1
ATOM 2915 C C . VAL B 1 82 ? -3.394 35.552 12.473 1 97.82 82 VAL B C 1
ATOM 2917 O O . VAL B 1 82 ? -2.365 35.232 13.073 1 97.82 82 VAL B O 1
ATOM 2920 N N . VAL B 1 83 ? -4.265 34.658 12.114 1 97.9 83 VAL B N 1
ATOM 2921 C CA . VAL B 1 83 ? -3.999 33.224 12.169 1 97.9 83 VAL B CA 1
ATOM 2922 C C . VAL B 1 83 ? -3.803 32.68 10.756 1 97.9 83 VAL B C 1
ATOM 2924 O O . VAL B 1 83 ? -4.589 32.979 9.854 1 97.9 83 VAL B O 1
ATOM 2927 N N . THR B 1 84 ? -2.705 31.987 10.567 1 97.3 84 THR B N 1
ATOM 2928 C CA . THR B 1 84 ? -2.451 31.34 9.284 1 97.3 84 THR B CA 1
ATOM 2929 C C . THR B 1 84 ? -2.209 29.845 9.47 1 97.3 84 THR B C 1
ATOM 2931 O O . THR B 1 84 ? -1.834 29.403 10.558 1 97.3 84 THR B O 1
ATOM 2934 N N . ASN B 1 85 ? -2.529 29.088 8.5 1 96.08 85 ASN B N 1
ATOM 2935 C CA . ASN B 1 85 ? -2.167 27.677 8.411 1 96.08 85 ASN B CA 1
ATOM 2936 C C . ASN B 1 85 ? -1.581 27.334 7.045 1 96.08 85 ASN B C 1
ATOM 2938 O O . ASN B 1 85 ? -1.181 28.226 6.294 1 96.08 85 ASN B O 1
ATOM 2942 N N . VAL B 1 86 ? -1.328 26.059 6.773 1 94.9 86 VAL B N 1
ATOM 2943 C CA . VAL B 1 86 ? -0.785 25.602 5.497 1 94.9 86 VAL B CA 1
ATOM 2944 C C . VAL B 1 86 ? -1.667 24.493 4.928 1 94.9 86 VAL B C 1
ATOM 2946 O O . VAL B 1 86 ? -1.378 23.308 5.107 1 94.9 86 VAL B O 1
ATOM 2949 N N . PRO B 1 87 ? -2.676 24.719 4.148 1 92.12 87 PRO B N 1
ATOM 2950 C CA . PRO B 1 87 ? -3.765 23.787 3.85 1 92.12 87 PRO B CA 1
ATOM 2951 C C . PRO B 1 87 ? -3.358 22.702 2.856 1 92.12 87 PRO B C 1
ATOM 2953 O O . PRO B 1 87 ? -3.963 21.627 2.827 1 92.12 87 PRO B O 1
ATOM 2956 N N . ALA B 1 88 ? -2.313 22.864 1.992 1 93.63 88 ALA B N 1
ATOM 2957 C CA . ALA B 1 88 ? -2.183 21.981 0.835 1 93.63 88 ALA B CA 1
ATOM 2958 C C . ALA B 1 88 ? -0.806 21.324 0.799 1 93.63 88 ALA B C 1
ATOM 2960 O O . ALA B 1 88 ? -0.492 20.576 -0.13 1 93.63 88 ALA B O 1
ATOM 2961 N N . TYR B 1 89 ? -0.016 21.512 1.857 1 94.16 89 TYR B N 1
ATOM 2962 C CA . TYR B 1 89 ? 1.4 21.178 1.753 1 94.16 89 TYR B CA 1
ATOM 2963 C C . TYR B 1 89 ? 1.602 19.669 1.69 1 94.16 89 TYR B C 1
ATOM 2965 O O . TYR B 1 89 ? 2.647 19.194 1.241 1 94.16 89 TYR B O 1
ATOM 2973 N N . CYS B 1 90 ? 0.554 18.89 2.115 1 96.16 90 CYS B N 1
ATOM 2974 C CA . CYS B 1 90 ? 0.806 17.459 2.244 1 96.16 90 CYS B CA 1
ATOM 2975 C C . CYS B 1 90 ? -0.348 16.648 1.668 1 96.16 90 CYS B C 1
ATOM 2977 O O . CYS B 1 90 ? -0.528 15.48 2.019 1 96.16 90 CYS B O 1
ATOM 2979 N N . THR B 1 91 ? -1.132 17.259 0.799 1 97.07 91 THR B N 1
ATOM 2980 C CA . THR B 1 91 ? -2.287 16.577 0.225 1 97.07 91 THR B CA 1
ATOM 2981 C C . THR B 1 91 ? -1.864 15.281 -0.46 1 97.07 91 THR B C 1
ATOM 2983 O O . THR B 1 91 ? -2.465 14.229 -0.233 1 97.07 91 THR B O 1
ATOM 2986 N N . ASP B 1 92 ? -0.799 15.333 -1.228 1 97.52 92 ASP B N 1
ATOM 2987 C CA . ASP B 1 92 ? -0.329 14.152 -1.945 1 97.52 92 ASP B CA 1
ATOM 2988 C C . ASP B 1 92 ? 0.176 13.086 -0.976 1 97.52 92 ASP B C 1
ATOM 2990 O O . ASP B 1 92 ? -0.083 11.895 -1.164 1 97.52 92 ASP B O 1
ATOM 2994 N N . GLU B 1 93 ? 0.9 13.556 0.064 1 97.84 93 GLU B N 1
ATOM 2995 C CA . GLU B 1 93 ? 1.439 12.62 1.045 1 97.84 93 GLU B CA 1
ATOM 2996 C C . GLU B 1 93 ? 0.321 11.879 1.774 1 97.84 93 GLU B C 1
ATOM 2998 O O . GLU B 1 93 ? 0.359 10.653 1.897 1 97.84 93 GLU B O 1
ATOM 3003 N N . VAL B 1 94 ? -0.654 12.604 2.186 1 98.17 94 VAL B N 1
ATOM 3004 C CA . VAL B 1 94 ? -1.718 11.998 2.979 1 98.17 94 VAL B CA 1
ATOM 3005 C C . VAL B 1 94 ? -2.545 11.059 2.103 1 98.17 94 VAL B C 1
ATOM 3007 O O . VAL B 1 94 ? -2.935 9.974 2.542 1 98.17 94 VAL B O 1
ATOM 3010 N N . ALA B 1 95 ? -2.818 11.433 0.854 1 98.68 95 ALA B N 1
ATOM 3011 C CA . ALA B 1 95 ? -3.547 10.566 -0.068 1 98.68 95 ALA B CA 1
ATOM 3012 C C . ALA B 1 95 ? -2.775 9.277 -0.336 1 98.68 95 ALA B C 1
ATOM 3014 O O . ALA B 1 95 ? -3.345 8.184 -0.292 1 98.68 95 ALA B O 1
ATOM 3015 N N . THR B 1 96 ? -1.489 9.409 -0.587 1 98.82 96 THR B N 1
ATOM 3016 C CA . THR B 1 96 ? -0.651 8.241 -0.835 1 98.82 96 THR B CA 1
ATOM 3017 C C . THR B 1 96 ? -0.619 7.329 0.388 1 98.82 96 THR B C 1
ATOM 3019 O O . THR B 1 96 ? -0.689 6.105 0.258 1 98.82 96 THR B O 1
ATOM 3022 N N . HIS B 1 97 ? -0.563 7.948 1.543 1 98.79 97 HIS B N 1
ATOM 3023 C CA . HIS B 1 97 ? -0.558 7.178 2.782 1 98.79 97 HIS B CA 1
ATOM 3024 C C . HIS B 1 97 ? -1.891 6.467 2.995 1 98.79 97 HIS B C 1
ATOM 3026 O O . HIS B 1 97 ? -1.924 5.337 3.486 1 98.79 97 HIS B O 1
ATOM 3032 N N . SER B 1 98 ? -2.965 7.098 2.616 1 98.88 98 SER B N 1
ATOM 3033 C CA . SER B 1 98 ? -4.277 6.462 2.691 1 98.88 98 SER B CA 1
ATOM 3034 C C . SER B 1 98 ? -4.329 5.201 1.836 1 98.88 98 SER B C 1
ATOM 3036 O O . SER B 1 98 ? -4.801 4.156 2.29 1 98.88 98 SER B O 1
ATOM 3038 N N . VAL B 1 99 ? -3.812 5.279 0.638 1 98.92 99 VAL B N 1
ATOM 3039 C CA . VAL B 1 99 ? -3.795 4.123 -0.253 1 98.92 99 VAL B CA 1
ATOM 3040 C C . VAL B 1 99 ? -2.841 3.063 0.293 1 98.92 99 VAL B C 1
ATOM 3042 O O . VAL B 1 99 ? -3.124 1.865 0.213 1 98.92 99 VAL B O 1
ATOM 3045 N N . ALA B 1 100 ? -1.711 3.504 0.864 1 98.91 100 ALA B N 1
ATOM 3046 C CA . ALA B 1 100 ? -0.756 2.571 1.456 1 98.91 100 ALA B CA 1
ATOM 3047 C C . ALA B 1 100 ? -1.398 1.772 2.586 1 98.91 100 ALA B C 1
ATOM 3049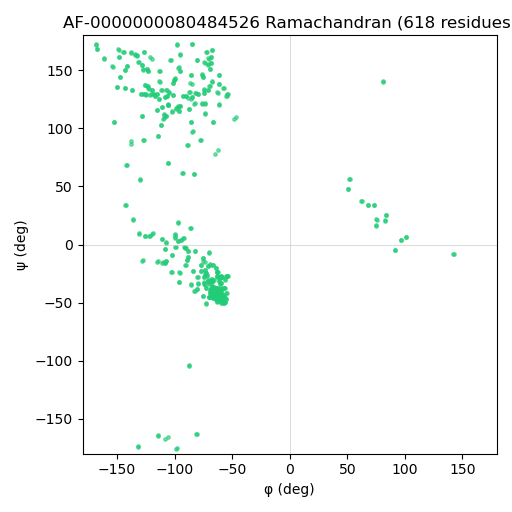 O O . ALA B 1 100 ? -1.225 0.553 2.669 1 98.91 100 ALA B O 1
ATOM 3050 N N . LEU B 1 101 ? -2.127 2.481 3.429 1 98.93 101 LEU B N 1
ATOM 3051 C CA . LEU B 1 101 ? -2.818 1.799 4.518 1 98.93 101 LEU B CA 1
ATOM 3052 C C . LEU B 1 101 ? -3.879 0.846 3.976 1 98.93 101 LEU B C 1
ATOM 3054 O O . LEU B 1 101 ? -4.014 -0.279 4.462 1 98.93 101 LEU B O 1
ATOM 3058 N N . LEU B 1 102 ? -4.634 1.3 3.005 1 98.91 102 LEU B N 1
ATOM 3059 C CA . LEU B 1 102 ? -5.663 0.466 2.394 1 98.91 102 LEU B CA 1
ATOM 3060 C C . LEU B 1 102 ? -5.061 -0.822 1.842 1 98.91 102 LEU B C 1
ATOM 3062 O O . LEU B 1 102 ? -5.512 -1.919 2.182 1 98.91 102 LEU B O 1
ATOM 3066 N N . LEU B 1 103 ? -4.006 -0.683 1.071 1 98.9 103 LEU B N 1
ATOM 3067 C CA . LEU B 1 103 ? -3.391 -1.848 0.447 1 98.9 103 LEU B CA 1
ATOM 3068 C C . LEU B 1 103 ? -2.692 -2.717 1.487 1 98.9 103 LEU B C 1
ATOM 3070 O O . LEU B 1 103 ? -2.654 -3.942 1.355 1 98.9 103 LEU B O 1
ATOM 3074 N N . SER B 1 104 ? -2.119 -2.087 2.539 1 98.86 104 SER B N 1
ATOM 3075 C CA . SER B 1 104 ? -1.55 -2.843 3.649 1 98.86 104 SER B CA 1
ATOM 3076 C C . SER B 1 104 ? -2.59 -3.761 4.284 1 98.86 104 SER B C 1
ATOM 3078 O O . SER B 1 104 ? -2.271 -4.879 4.694 1 98.86 104 SER B O 1
ATOM 3080 N N . CYS B 1 105 ? -3.8 -3.285 4.367 1 98.77 105 CYS B N 1
ATOM 3081 C CA . CYS B 1 105 ? -4.887 -4.082 4.925 1 98.77 105 CYS B CA 1
ATOM 3082 C C . CYS B 1 105 ? -5.348 -5.144 3.934 1 98.77 105 CYS B C 1
ATOM 3084 O O . CYS B 1 105 ? -5.566 -6.297 4.31 1 98.77 105 CYS B O 1
ATOM 3086 N N . ILE B 1 106 ? -5.497 -4.762 2.684 1 98.63 106 ILE B N 1
ATOM 3087 C CA . ILE B 1 106 ? -6.023 -5.661 1.662 1 98.63 106 ILE B CA 1
ATOM 3088 C C . ILE B 1 106 ? -5.072 -6.841 1.474 1 98.63 106 ILE B C 1
ATOM 3090 O O . ILE B 1 106 ? -5.511 -7.989 1.368 1 98.63 106 ILE B O 1
ATOM 3094 N N . ARG B 1 107 ? -3.755 -6.5 1.526 1 98.65 107 ARG B N 1
ATOM 3095 C CA . ARG B 1 107 ? -2.77 -7.524 1.195 1 98.65 107 ARG B CA 1
ATOM 3096 C C . ARG B 1 107 ? -2.028 -7.994 2.441 1 98.65 107 ARG B C 1
ATOM 3098 O O . ARG B 1 107 ? -1.171 -8.877 2.364 1 98.65 107 ARG B O 1
ATOM 3105 N N . ALA B 1 108 ? -2.305 -7.394 3.575 1 98.46 108 ALA B N 1
ATOM 3106 C CA . ALA B 1 108 ? -1.827 -7.804 4.893 1 98.46 108 ALA B CA 1
ATOM 3107 C C . ALA B 1 108 ? -0.305 -7.736 4.97 1 98.46 108 ALA B C 1
ATOM 3109 O O . ALA B 1 108 ? 0.33 -8.595 5.587 1 98.46 108 ALA B O 1
ATOM 3110 N N . THR B 1 109 ? 0.31 -6.753 4.354 1 98.56 109 THR B N 1
ATOM 3111 C CA . THR B 1 109 ? 1.764 -6.681 4.269 1 98.56 109 THR B CA 1
ATOM 3112 C C . THR B 1 109 ? 2.38 -6.535 5.657 1 98.56 109 THR B C 1
ATOM 3114 O O . THR B 1 109 ? 3.368 -7.199 5.977 1 98.56 109 THR B O 1
ATOM 3117 N N . PRO B 1 110 ? 1.816 -5.677 6.594 1 98.56 110 PRO B N 1
ATOM 3118 C CA . PRO B 1 110 ? 2.436 -5.6 7.918 1 98.56 110 PRO B CA 1
ATOM 3119 C C . PRO B 1 110 ? 2.338 -6.912 8.693 1 98.56 110 PRO B C 1
ATOM 3121 O O . PRO B 1 110 ? 3.27 -7.279 9.413 1 98.56 110 PRO B O 1
ATOM 3124 N N . SER B 1 111 ? 1.206 -7.621 8.576 1 97.95 111 SER B N 1
ATOM 3125 C CA . SER B 1 111 ? 1.036 -8.91 9.238 1 97.95 111 SER B CA 1
ATOM 3126 C C . SER B 1 111 ? 2.043 -9.933 8.725 1 97.95 111 SER B C 1
ATOM 3128 O O . SER B 1 111 ? 2.675 -10.64 9.513 1 97.95 111 SER B O 1
ATOM 3130 N N . TYR B 1 112 ? 2.171 -10.05 7.43 1 98.34 112 TYR B N 1
ATOM 3131 C CA . TYR B 1 112 ? 3.147 -10.955 6.833 1 98.34 112 TYR B CA 1
ATOM 3132 C C . TYR B 1 112 ? 4.564 -10.586 7.255 1 98.34 112 TYR B C 1
ATOM 3134 O O . TYR B 1 112 ? 5.367 -11.461 7.587 1 98.34 112 TYR B O 1
ATOM 3142 N N . ASP B 1 113 ? 4.863 -9.271 7.248 1 98.53 113 ASP B N 1
ATOM 3143 C CA . ASP B 1 113 ? 6.194 -8.802 7.619 1 98.53 113 ASP B CA 1
ATOM 3144 C C . ASP B 1 113 ? 6.546 -9.22 9.045 1 98.53 113 ASP B C 1
ATOM 3146 O O . ASP B 1 113 ? 7.64 -9.729 9.296 1 98.53 113 ASP B O 1
ATOM 3150 N N . ARG B 1 114 ? 5.617 -9.014 9.927 1 97.12 114 ARG B N 1
ATOM 3151 C CA . ARG B 1 114 ? 5.832 -9.421 11.311 1 97.12 114 ARG B CA 1
ATOM 3152 C C . ARG B 1 114 ? 6.064 -10.925 11.41 1 97.12 114 ARG B C 1
ATOM 3154 O O . ARG B 1 114 ? 6.961 -11.374 12.128 1 97.12 114 ARG B O 1
ATOM 3161 N N . ALA B 1 115 ? 5.275 -11.707 10.711 1 96.94 115 ALA B N 1
ATOM 3162 C CA . ALA B 1 115 ? 5.366 -13.163 10.779 1 96.94 115 ALA B CA 1
ATOM 3163 C C . ALA B 1 115 ? 6.709 -13.655 10.246 1 96.94 115 ALA B C 1
ATOM 3165 O O . ALA B 1 115 ? 7.379 -14.467 10.888 1 96.94 115 ALA B O 1
ATOM 3166 N N . VAL B 1 116 ? 7.14 -13.162 9.094 1 97.86 116 VAL B N 1
ATOM 3167 C CA . VAL B 1 116 ? 8.391 -13.586 8.473 1 97.86 116 VAL B CA 1
ATOM 3168 C C . VAL B 1 116 ? 9.568 -13.205 9.369 1 97.86 116 VAL B C 1
ATOM 3170 O O . VAL B 1 116 ? 10.495 -13.997 9.557 1 97.86 116 VAL B O 1
ATOM 3173 N N . ARG B 1 117 ? 9.545 -12.001 9.926 1 97.26 117 ARG B N 1
ATOM 3174 C CA . ARG B 1 117 ? 10.594 -11.559 10.839 1 97.26 117 ARG B CA 1
ATOM 3175 C C . ARG B 1 117 ? 10.675 -12.469 12.061 1 97.26 117 ARG B C 1
ATOM 3177 O O . ARG B 1 117 ? 11.761 -12.711 12.59 1 97.26 117 ARG B O 1
ATOM 3184 N N . ALA B 1 118 ? 9.562 -12.985 12.487 1 95.59 118 ALA B N 1
ATOM 3185 C CA . ALA B 1 118 ? 9.49 -13.836 13.672 1 95.59 118 ALA B CA 1
ATOM 3186 C C . ALA B 1 118 ? 9.863 -15.277 13.336 1 95.59 118 ALA B C 1
ATOM 3188 O O . ALA B 1 118 ? 9.885 -16.141 14.216 1 95.59 118 ALA B O 1
ATOM 3189 N N . GLY B 1 119 ? 10.083 -15.603 12.06 1 95.74 119 GLY B N 1
ATOM 3190 C CA . GLY B 1 119 ? 10.52 -16.93 11.658 1 95.74 119 GLY B CA 1
ATOM 3191 C C . GLY B 1 119 ? 9.392 -17.791 11.121 1 95.74 119 GLY B C 1
ATOM 3192 O O . GLY B 1 119 ? 9.58 -18.984 10.869 1 95.74 119 GLY B O 1
ATOM 3193 N N . ASP B 1 120 ? 8.219 -17.205 10.955 1 95.27 120 ASP B N 1
ATOM 3194 C CA . ASP B 1 120 ? 7.071 -17.925 10.413 1 95.27 120 ASP B CA 1
ATOM 3195 C C . ASP B 1 120 ? 6.949 -17.71 8.906 1 95.27 120 ASP B C 1
ATOM 3197 O O . ASP B 1 120 ? 7.596 -16.823 8.346 1 95.27 120 ASP B O 1
ATOM 3201 N N . TRP B 1 121 ? 6.159 -18.583 8.284 1 95.16 121 TRP B N 1
ATOM 3202 C CA . TRP B 1 121 ? 5.912 -18.525 6.847 1 95.16 121 TRP B CA 1
ATOM 3203 C C . TRP B 1 121 ? 4.464 -18.885 6.528 1 95.16 121 TRP B C 1
ATOM 3205 O O . TRP B 1 121 ? 4.199 -19.896 5.874 1 95.16 121 TRP B O 1
ATOM 3215 N N . PRO B 1 122 ? 3.53 -18.072 6.888 1 93.07 122 PRO B N 1
ATOM 3216 C CA . PRO B 1 122 ? 2.117 -18.429 6.749 1 93.07 122 PRO B CA 1
ATOM 3217 C C . PRO B 1 122 ? 1.619 -18.319 5.309 1 93.07 122 PRO B C 1
ATOM 3219 O O . PRO B 1 122 ? 2.03 -17.415 4.577 1 93.07 122 PRO B O 1
ATOM 3222 N N . ALA B 1 123 ? 0.719 -19.165 4.947 1 86.69 123 ALA B N 1
ATOM 3223 C CA . ALA B 1 123 ? 0.082 -19.1 3.634 1 86.69 123 ALA B CA 1
ATOM 3224 C C . ALA B 1 123 ? -0.917 -17.949 3.566 1 86.69 123 ALA B C 1
ATOM 3226 O O . ALA B 1 123 ? -1.124 -17.361 2.501 1 86.69 123 ALA B O 1
ATOM 3227 N N . THR B 1 124 ? -1.553 -17.707 4.713 1 91.44 124 THR B N 1
ATOM 3228 C CA . THR B 1 124 ? -2.516 -16.62 4.85 1 91.44 124 THR B CA 1
ATOM 3229 C C . THR B 1 124 ? -2.251 -15.819 6.121 1 91.44 124 THR B C 1
ATOM 3231 O O . THR B 1 124 ? -1.557 -16.29 7.025 1 91.44 124 THR B O 1
ATOM 3234 N N . PRO B 1 125 ? -2.788 -14.619 6.227 1 90.96 125 PRO B N 1
ATOM 3235 C CA . PRO B 1 125 ? -2.593 -13.815 7.436 1 90.96 125 PRO B CA 1
ATOM 3236 C C . PRO B 1 125 ? -3.621 -14.124 8.522 1 90.96 125 PRO B C 1
ATOM 3238 O O . PRO B 1 125 ? -3.783 -13.343 9.463 1 90.96 125 PRO B O 1
ATOM 3241 N N . GLY B 1 126 ? -4.36 -15.152 8.479 1 90.75 126 GLY B N 1
ATOM 3242 C CA . GLY B 1 126 ? -5.348 -15.497 9.489 1 90.75 126 GLY B CA 1
ATOM 3243 C C . GLY B 1 126 ? -6.751 -15.049 9.127 1 90.75 126 GLY B C 1
ATOM 3244 O O . GLY B 1 126 ? -7.667 -15.137 9.948 1 90.75 126 GLY B O 1
ATOM 3245 N N . ARG B 1 127 ? -6.926 -14.507 7.969 1 92.93 127 ARG B N 1
ATOM 3246 C CA . ARG B 1 127 ? -8.216 -14.111 7.413 1 92.93 127 ARG B CA 1
ATOM 3247 C C . ARG B 1 127 ? -8.22 -14.239 5.894 1 92.93 127 ARG B C 1
ATOM 3249 O O . ARG B 1 127 ? -7.163 -14.379 5.275 1 92.93 127 ARG B O 1
ATOM 3256 N N . ASP B 1 128 ? -9.361 -14.148 5.367 1 95.06 128 ASP B N 1
ATOM 3257 C CA . ASP B 1 128 ? -9.485 -14.196 3.913 1 95.06 128 ASP B CA 1
ATOM 3258 C C . ASP B 1 128 ? -9.023 -12.886 3.279 1 95.06 128 ASP B C 1
ATOM 3260 O O . ASP B 1 128 ? -9.295 -11.805 3.805 1 95.06 128 ASP B O 1
ATOM 3264 N N . LEU B 1 129 ? -8.24 -13.02 2.275 1 97.51 129 LEU B N 1
ATOM 3265 C CA . LEU B 1 129 ? -7.921 -11.898 1.398 1 97.51 129 LEU B CA 1
ATOM 3266 C C . LEU B 1 129 ? -8.753 -11.953 0.121 1 97.51 129 LEU B C 1
ATOM 3268 O O . LEU B 1 129 ? -8.982 -13.032 -0.43 1 97.51 129 LEU B O 1
ATOM 3272 N N . HIS B 1 130 ? -9.187 -10.816 -0.339 1 97.88 130 HIS B N 1
ATOM 3273 C CA . HIS B 1 130 ? -10.047 -10.791 -1.517 1 97.88 130 HIS B CA 1
ATOM 3274 C C . HIS B 1 130 ? -9.446 -9.925 -2.619 1 97.88 130 HIS B C 1
ATOM 3276 O O . HIS B 1 130 ? -8.707 -8.979 -2.338 1 97.88 130 HIS B O 1
ATOM 3282 N N . ARG B 1 131 ? -9.747 -10.32 -3.869 1 97.87 131 ARG B N 1
ATOM 3283 C CA . ARG B 1 131 ? -9.379 -9.53 -5.039 1 97.87 131 ARG B CA 1
ATOM 3284 C C . ARG B 1 131 ? -10.036 -8.155 -5 1 97.87 131 ARG B C 1
ATOM 3286 O O . ARG B 1 131 ? -11.205 -8.03 -4.628 1 97.87 131 ARG B O 1
ATOM 3293 N N . MET B 1 132 ? -9.305 -7.119 -5.353 1 96.63 132 MET B N 1
ATOM 3294 C CA . MET B 1 132 ? -9.721 -5.724 -5.248 1 96.63 132 MET B CA 1
ATOM 3295 C C . MET B 1 132 ? -10.625 -5.337 -6.413 1 96.63 132 MET B C 1
ATOM 3297 O O . MET B 1 132 ? -11.58 -4.577 -6.239 1 96.63 132 MET B O 1
ATOM 3301 N N . MET B 1 133 ? -10.309 -5.839 -7.595 1 95.72 133 MET B N 1
ATOM 3302 C CA . MET B 1 133 ? -10.996 -5.44 -8.82 1 95.72 133 MET B CA 1
ATOM 3303 C C . MET B 1 133 ? -12.503 -5.635 -8.687 1 95.72 133 MET B C 1
ATOM 3305 O O . MET B 1 133 ? -12.96 -6.695 -8.256 1 95.72 133 MET B O 1
ATOM 3309 N N . GLY B 1 134 ? -13.246 -4.564 -8.989 1 96.75 134 GLY B N 1
ATOM 3310 C CA . GLY B 1 134 ? -14.699 -4.638 -8.999 1 96.75 134 GLY B CA 1
ATOM 3311 C C . GLY B 1 134 ? -15.324 -4.269 -7.667 1 96.75 134 GLY B C 1
ATOM 3312 O O . GLY B 1 134 ? -16.549 -4.189 -7.552 1 96.75 134 GLY B O 1
ATOM 3313 N N . ARG B 1 135 ? -14.538 -4.038 -6.695 1 98.25 135 ARG B N 1
ATOM 3314 C CA . ARG B 1 135 ? -15.045 -3.662 -5.379 1 98.25 135 ARG B CA 1
ATOM 3315 C C . ARG B 1 135 ? -15.307 -2.162 -5.301 1 98.25 135 ARG B C 1
ATOM 3317 O O . ARG B 1 135 ? -14.994 -1.422 -6.236 1 98.25 135 ARG B O 1
ATOM 3324 N N . THR B 1 136 ? -15.923 -1.717 -4.183 1 98.87 136 THR B N 1
ATOM 3325 C CA . THR B 1 136 ? -16.362 -0.332 -4.049 1 98.87 136 THR B CA 1
ATOM 3326 C C . THR B 1 136 ? -15.57 0.383 -2.959 1 98.87 136 THR B C 1
ATOM 3328 O O . THR B 1 136 ? -15.483 -0.1 -1.828 1 98.87 136 THR B O 1
ATOM 3331 N N . LEU B 1 137 ? -14.981 1.477 -3.325 1 98.9 137 LEU B N 1
ATOM 3332 C CA . LEU B 1 137 ? -14.361 2.386 -2.367 1 98.9 137 LEU B CA 1
ATOM 3333 C C . LEU B 1 137 ? -15.289 3.553 -2.047 1 98.9 137 LEU B C 1
ATOM 3335 O O . LEU B 1 137 ? -15.676 4.308 -2.941 1 98.9 137 LEU B O 1
ATOM 3339 N N . GLY B 1 138 ? -15.685 3.648 -0.789 1 98.93 138 GLY B N 1
ATOM 3340 C CA . GLY B 1 138 ? -16.529 4.735 -0.32 1 98.93 138 GLY B CA 1
ATOM 3341 C C . GLY B 1 138 ? -15.759 5.81 0.425 1 98.93 138 GLY B C 1
ATOM 3342 O O . GLY B 1 138 ? -14.865 5.504 1.216 1 98.93 138 GLY B O 1
ATOM 3343 N N . PHE B 1 139 ? -16.111 7.051 0.16 1 98.91 139 PHE B N 1
ATOM 3344 C CA . PHE B 1 139 ? -15.483 8.193 0.815 1 98.91 139 PHE B CA 1
ATOM 3345 C C . PHE B 1 139 ? -16.461 8.882 1.759 1 98.91 139 PHE B C 1
ATOM 3347 O O . PHE B 1 139 ? -17.525 9.337 1.334 1 98.91 139 PHE B O 1
ATOM 3354 N N . LEU B 1 140 ? -16.141 8.901 3.017 1 98.79 140 LEU B N 1
ATOM 3355 C CA . LEU B 1 140 ? -16.852 9.757 3.961 1 98.79 140 LEU B CA 1
ATOM 3356 C C . LEU B 1 140 ? -16.27 11.167 3.961 1 98.79 140 LEU B C 1
ATOM 3358 O O . LEU B 1 140 ? -15.307 11.445 4.678 1 98.79 140 LEU B O 1
ATOM 3362 N N . SER B 1 141 ? -16.889 12.062 3.222 1 98 141 SER B N 1
ATOM 3363 C CA . SER B 1 141 ? -16.41 13.387 2.843 1 98 141 SER B CA 1
ATOM 3364 C C . SER B 1 141 ? -15.456 13.312 1.656 1 98 141 SER B C 1
ATOM 3366 O O . SER B 1 141 ? -14.642 12.392 1.564 1 98 141 SER B O 1
ATOM 3368 N N . PHE B 1 142 ? -15.578 14.273 0.736 1 98.23 142 PHE B N 1
ATOM 3369 C CA . PHE B 1 142 ? -14.851 14.208 -0.527 1 98.23 142 PHE B CA 1
ATOM 3370 C C . PHE B 1 142 ? -14.116 15.515 -0.795 1 98.23 142 PHE B C 1
ATOM 3372 O O . PHE B 1 142 ? -14.289 16.126 -1.852 1 98.23 142 PHE B O 1
ATOM 3379 N N . GLY B 1 143 ? -13.276 15.876 0.213 1 96.48 143 GLY B N 1
ATOM 3380 C CA . GLY B 1 143 ? -12.407 17.035 0.083 1 96.48 143 GLY B CA 1
ATOM 3381 C C . GLY B 1 143 ? -11.144 16.748 -0.706 1 96.48 143 GLY B C 1
ATOM 3382 O O . GLY B 1 143 ? -11.076 15.761 -1.443 1 96.48 143 GLY B O 1
ATOM 3383 N N . ALA B 1 144 ? -10.125 17.555 -0.631 1 95.94 144 ALA B N 1
ATOM 3384 C CA . ALA B 1 144 ? -8.914 17.539 -1.446 1 95.94 144 ALA B CA 1
ATOM 3385 C C . ALA B 1 144 ? -8.186 16.204 -1.32 1 95.94 144 ALA B C 1
ATOM 3387 O O . ALA B 1 144 ? -7.746 15.633 -2.321 1 95.94 144 ALA B O 1
ATOM 3388 N N . ILE B 1 145 ? -8.048 15.715 -0.086 1 97.21 145 ILE B N 1
ATOM 3389 C CA . ILE B 1 145 ? -7.321 14.472 0.145 1 97.21 145 ILE B CA 1
ATOM 3390 C C . ILE B 1 145 ? -8.093 13.302 -0.462 1 97.21 145 ILE B C 1
ATOM 3392 O O . ILE B 1 145 ? -7.507 12.435 -1.114 1 97.21 145 ILE B O 1
ATOM 3396 N N . ALA B 1 146 ? -9.416 13.221 -0.259 1 98.48 146 ALA B N 1
ATOM 3397 C CA . ALA B 1 146 ? -10.255 12.177 -0.841 1 98.48 146 ALA B CA 1
ATOM 3398 C C . ALA B 1 146 ? -10.204 12.219 -2.366 1 98.48 146 ALA B C 1
ATOM 3400 O O . ALA B 1 146 ? -10.132 11.176 -3.02 1 98.48 146 ALA B O 1
ATOM 3401 N N . GLN B 1 147 ? -10.294 13.403 -2.912 1 98.41 147 GLN B N 1
ATOM 3402 C CA . GLN B 1 147 ? -10.213 13.573 -4.359 1 98.41 147 GLN B CA 1
ATOM 3403 C C . GLN B 1 147 ? -8.892 13.034 -4.902 1 98.41 147 GLN B C 1
ATOM 3405 O O . GLN B 1 147 ? -8.878 12.282 -5.879 1 98.41 147 GLN B O 1
ATOM 3410 N N . ARG B 1 148 ? -7.805 13.422 -4.239 1 98.19 148 ARG B N 1
ATOM 3411 C CA . ARG B 1 148 ? -6.502 12.922 -4.665 1 98.19 148 ARG B CA 1
ATOM 3412 C C . ARG B 1 148 ? -6.414 11.41 -4.493 1 98.19 148 ARG B C 1
ATOM 3414 O O . ARG B 1 148 ? -5.841 10.716 -5.337 1 98.19 148 ARG B O 1
ATOM 3421 N N . THR B 1 149 ? -6.998 10.865 -3.433 1 98.74 149 THR B N 1
ATOM 3422 C CA . THR B 1 149 ? -7.033 9.423 -3.218 1 98.74 149 THR B CA 1
ATOM 3423 C C . THR B 1 149 ? -7.785 8.725 -4.348 1 98.74 149 THR B C 1
ATOM 3425 O O . THR B 1 149 ? -7.352 7.679 -4.835 1 98.74 149 THR B O 1
ATOM 3428 N N . ALA B 1 150 ? -8.904 9.309 -4.775 1 98.73 150 ALA B N 1
ATOM 3429 C CA . ALA B 1 150 ? -9.659 8.761 -5.9 1 98.73 150 ALA B CA 1
ATOM 3430 C C . ALA B 1 150 ? -8.804 8.714 -7.163 1 98.73 150 ALA B C 1
ATOM 3432 O O . ALA B 1 150 ? -8.83 7.726 -7.901 1 98.73 150 ALA B O 1
ATOM 3433 N N . GLU B 1 151 ? -8.045 9.73 -7.381 1 98.24 151 GLU B N 1
ATOM 3434 C CA . GLU B 1 151 ? -7.145 9.761 -8.53 1 98.24 151 GLU B CA 1
ATOM 3435 C C . GLU B 1 151 ? -6.111 8.642 -8.451 1 98.24 151 GLU B C 1
ATOM 3437 O O . GLU B 1 151 ? -5.862 7.949 -9.44 1 98.24 151 GLU B O 1
ATOM 3442 N N . LEU B 1 152 ? -5.547 8.52 -7.315 1 98.53 152 LEU B N 1
ATOM 3443 C CA . LEU B 1 152 ? -4.534 7.489 -7.114 1 98.53 152 LEU B CA 1
ATOM 3444 C C . LEU B 1 152 ? -5.111 6.102 -7.373 1 98.53 152 LEU B C 1
ATOM 3446 O O . LEU B 1 152 ? -4.415 5.22 -7.882 1 98.53 152 LEU B O 1
ATOM 3450 N N . CYS B 1 153 ? -6.382 5.884 -7.076 1 98.32 153 CYS B N 1
ATOM 3451 C CA . CYS B 1 153 ? -6.999 4.565 -7.153 1 98.32 153 CYS B CA 1
ATOM 3452 C C . CYS B 1 153 ? -7.675 4.358 -8.503 1 98.32 153 CYS B C 1
ATOM 3454 O O . CYS B 1 153 ? -8.297 3.32 -8.737 1 98.32 153 CYS B O 1
ATOM 3456 N N . SER B 1 154 ? -7.565 5.299 -9.404 1 97.61 154 SER B N 1
ATOM 3457 C CA . SER B 1 154 ? -8.336 5.274 -10.643 1 97.61 154 SER B CA 1
ATOM 3458 C C . SER B 1 154 ? -7.972 4.064 -11.497 1 97.61 154 SER B C 1
ATOM 3460 O O . SER B 1 154 ? -8.794 3.577 -12.276 1 97.61 154 SER B O 1
ATOM 3462 N N . GLY B 1 155 ? -6.803 3.481 -11.341 1 96.76 155 GLY B N 1
ATOM 3463 C CA . GLY B 1 155 ? -6.359 2.356 -12.149 1 96.76 155 GLY B CA 1
ATOM 3464 C C . GLY B 1 155 ? -6.707 1.011 -11.541 1 96.76 155 GLY B C 1
ATOM 3465 O O . GLY B 1 155 ? -6.505 -0.031 -12.169 1 96.76 155 GLY B O 1
ATOM 3466 N N . PHE B 1 156 ? -7.309 0.953 -10.366 1 97.93 156 PHE B N 1
ATOM 3467 C CA . PHE B 1 156 ? -7.476 -0.287 -9.616 1 97.93 156 PHE B CA 1
ATOM 3468 C C . PHE B 1 156 ? -8.765 -0.993 -10.016 1 97.93 156 PHE B C 1
ATOM 3470 O O . PHE B 1 156 ? -9.026 -2.115 -9.579 1 97.93 156 PHE B O 1
ATOM 3477 N N . GLY B 1 157 ? -9.592 -0.37 -10.862 1 97.07 157 GLY B N 1
ATOM 3478 C CA . GLY B 1 157 ? -10.837 -0.985 -11.295 1 97.07 157 GLY B CA 1
ATOM 3479 C C . GLY B 1 157 ? -11.903 -0.999 -10.216 1 97.07 157 GLY B C 1
ATOM 3480 O O . GLY B 1 157 ? -12.675 -1.954 -10.111 1 97.07 157 GLY B O 1
ATOM 3481 N N . LEU B 1 158 ? -11.925 0.016 -9.383 1 98.22 158 LEU B N 1
ATOM 3482 C CA . LEU B 1 158 ? -12.881 0.156 -8.291 1 98.22 158 LEU B CA 1
ATOM 3483 C C . LEU B 1 158 ? -14.057 1.032 -8.706 1 98.22 158 LEU B C 1
ATOM 3485 O O . LEU B 1 158 ? -13.917 1.895 -9.577 1 98.22 158 LEU B O 1
ATOM 3489 N N . ASP B 1 159 ? -15.186 0.789 -8.089 1 98.54 159 ASP B N 1
ATOM 3490 C CA . ASP B 1 159 ? -16.265 1.773 -8.074 1 98.54 159 ASP B CA 1
ATOM 3491 C C . ASP B 1 159 ? -16.086 2.766 -6.927 1 98.54 159 ASP B C 1
ATOM 3493 O O . ASP B 1 159 ? -15.611 2.4 -5.851 1 98.54 159 ASP B O 1
ATOM 3497 N N . PHE B 1 160 ? -16.509 4.03 -7.202 1 98.79 160 PHE B N 1
ATOM 3498 C CA . PHE B 1 160 ? -16.357 5.062 -6.183 1 98.79 160 PHE B CA 1
ATOM 3499 C C . PHE B 1 160 ? -17.713 5.622 -5.773 1 98.79 160 PHE B C 1
ATOM 3501 O O . PHE B 1 160 ? -18.522 5.991 -6.627 1 98.79 160 PHE B O 1
ATOM 3508 N N . VAL B 1 161 ? -17.992 5.677 -4.502 1 98.85 161 VAL B N 1
ATOM 3509 C CA . VAL B 1 161 ? -19.157 6.357 -3.946 1 98.85 161 VAL B CA 1
ATOM 3510 C C . VAL B 1 161 ? -18.718 7.306 -2.833 1 98.85 161 VAL B C 1
ATOM 3512 O O . VAL B 1 161 ? -17.661 7.116 -2.227 1 98.85 161 VAL B O 1
ATOM 3515 N N . ALA B 1 162 ? -19.495 8.337 -2.585 1 98.79 162 ALA B N 1
ATOM 3516 C CA . ALA B 1 162 ? -19.129 9.281 -1.531 1 98.79 162 ALA B CA 1
ATOM 3517 C C . ALA B 1 162 ? -20.371 9.867 -0.865 1 98.79 162 ALA B C 1
ATOM 3519 O O . ALA B 1 162 ? -21.405 10.045 -1.513 1 98.79 162 ALA B O 1
ATOM 3520 N N . TYR B 1 163 ? -20.279 10.079 0.372 1 98.51 163 TYR B N 1
ATOM 3521 C CA . TYR B 1 163 ? -21.192 10.931 1.125 1 98.51 163 TYR B CA 1
ATOM 3522 C C . TYR B 1 163 ? -20.52 12.241 1.516 1 98.51 163 TYR B C 1
ATOM 3524 O O . TYR B 1 163 ? -19.599 12.252 2.337 1 98.51 163 TYR B O 1
ATOM 3532 N N . ASP B 1 164 ? -20.909 13.263 0.969 1 96.14 164 ASP B N 1
ATOM 3533 C CA . ASP B 1 164 ? -20.5 14.631 1.271 1 96.14 164 ASP B CA 1
ATOM 3534 C C . ASP B 1 164 ? -21.603 15.625 0.916 1 96.14 164 ASP B C 1
ATOM 3536 O O . ASP B 1 164 ? -21.819 15.927 -0.26 1 96.14 164 ASP B O 1
ATOM 3540 N N . PRO B 1 165 ? -22.288 16.16 1.901 1 92.43 165 PRO B N 1
ATOM 3541 C CA . PRO B 1 165 ? -23.412 17.059 1.629 1 92.43 165 PRO B CA 1
ATOM 3542 C C . PRO B 1 165 ? -22.966 18.408 1.069 1 92.43 165 PRO B C 1
ATOM 3544 O O . PRO B 1 165 ? -23.794 19.183 0.584 1 92.43 165 PRO B O 1
ATOM 3547 N N . TYR B 1 166 ? -21.698 18.705 1.004 1 92.65 166 TYR B N 1
ATOM 3548 C CA . TYR B 1 166 ? -21.269 20.067 0.705 1 92.65 166 TYR B CA 1
ATOM 3549 C C . TYR B 1 166 ? -20.535 20.126 -0.63 1 92.65 166 TYR B C 1
ATOM 3551 O O . TYR B 1 166 ? -20.28 21.211 -1.157 1 92.65 166 TYR B O 1
ATOM 3559 N N . VAL B 1 167 ? -20.132 19.013 -1.14 1 94.44 167 VAL B N 1
ATOM 3560 C CA . VAL B 1 167 ? -19.388 18.99 -2.395 1 94.44 167 VAL B CA 1
ATOM 3561 C C . VAL B 1 167 ? -20.361 18.993 -3.572 1 94.44 167 VAL B C 1
ATOM 3563 O O . VAL B 1 167 ? -21.402 18.333 -3.527 1 94.44 167 VAL B O 1
ATOM 3566 N N . GLY B 1 168 ? -20.082 19.731 -4.581 1 94.39 168 GLY B N 1
ATOM 3567 C CA . GLY B 1 168 ? -20.932 19.802 -5.759 1 94.39 168 GLY B CA 1
ATOM 3568 C C . GLY B 1 168 ? -20.852 18.561 -6.628 1 94.39 168 GLY B C 1
ATOM 3569 O O . GLY B 1 168 ? -19.833 17.868 -6.637 1 94.39 168 GLY B O 1
ATOM 3570 N N . ASP B 1 169 ? -21.896 18.337 -7.394 1 94.47 169 ASP B N 1
ATOM 3571 C CA . ASP B 1 169 ? -21.959 17.172 -8.271 1 94.47 169 ASP B CA 1
ATOM 3572 C C . ASP B 1 169 ? -20.901 17.253 -9.37 1 94.47 169 ASP B C 1
ATOM 3574 O O . ASP B 1 169 ? -20.374 16.229 -9.808 1 94.47 169 ASP B O 1
ATOM 3578 N N . ASP B 1 170 ? -20.609 18.383 -9.726 1 96.51 170 ASP B N 1
ATOM 3579 C CA . ASP B 1 170 ? -19.611 18.584 -10.772 1 96.51 170 ASP B CA 1
ATOM 3580 C C . ASP B 1 170 ? -18.25 18.039 -10.344 1 96.51 170 ASP B C 1
ATOM 3582 O O . ASP B 1 170 ? -17.529 17.45 -11.152 1 96.51 170 ASP B O 1
ATOM 3586 N N . VAL B 1 171 ? -17.927 18.271 -9.119 1 96.42 171 VAL B N 1
ATOM 3587 C CA . VAL B 1 171 ? -16.663 17.774 -8.586 1 96.42 171 VAL B CA 1
ATOM 3588 C C . VAL B 1 171 ? -16.683 16.247 -8.549 1 96.42 171 VAL B C 1
ATOM 3590 O O . VAL B 1 171 ? -15.722 15.597 -8.969 1 96.42 171 VAL B O 1
ATOM 3593 N N . LEU B 1 172 ? -17.777 15.689 -8.114 1 97.64 172 LEU B N 1
ATOM 3594 C CA . LEU B 1 172 ? -17.897 14.237 -8.036 1 97.64 172 LEU B CA 1
ATOM 3595 C C . LEU B 1 172 ? -17.811 13.609 -9.423 1 97.64 172 LEU B C 1
ATOM 3597 O O . LEU B 1 172 ? -17.116 12.608 -9.613 1 97.64 172 LEU B O 1
ATOM 3601 N N . ASP B 1 173 ? -18.421 14.177 -10.39 1 97 173 ASP B N 1
ATOM 3602 C CA . ASP B 1 173 ? -18.436 13.676 -11.76 1 97 173 ASP B CA 1
ATOM 3603 C C . ASP B 1 173 ? -17.028 13.648 -12.35 1 97 173 ASP B C 1
ATOM 3605 O O . ASP B 1 173 ? -16.687 12.744 -13.116 1 97 173 ASP B O 1
ATOM 3609 N N . GLU B 1 174 ? -16.323 14.624 -11.995 1 97.02 174 GLU B N 1
ATOM 3610 C CA . GLU B 1 174 ? -14.953 14.718 -12.492 1 97.02 174 GLU B CA 1
ATOM 3611 C C . GLU B 1 174 ? -14.135 13.495 -12.09 1 97.02 174 GLU B C 1
ATOM 3613 O O . GLU B 1 174 ? -13.231 13.08 -12.818 1 97.02 174 GLU B O 1
ATOM 3618 N N . TYR B 1 175 ? -14.498 12.904 -10.996 1 97.13 175 TYR B N 1
ATOM 3619 C CA . TYR B 1 175 ? -13.727 11.778 -10.48 1 97.13 175 TYR B CA 1
ATOM 3620 C C . TYR B 1 175 ? -14.475 10.466 -10.683 1 97.13 175 TYR B C 1
ATOM 3622 O O . TYR B 1 175 ? -14.03 9.413 -10.221 1 97.13 175 TYR B O 1
ATOM 3630 N N . GLY B 1 176 ? -15.629 10.542 -11.289 1 97.52 176 GLY B N 1
ATOM 3631 C CA . GLY B 1 176 ? -16.435 9.345 -11.473 1 97.52 176 GLY B CA 1
ATOM 3632 C C . GLY B 1 176 ? -16.981 8.787 -10.172 1 97.52 176 GLY B C 1
ATOM 3633 O O . GLY B 1 176 ? -17.067 7.57 -10.001 1 97.52 176 GLY B O 1
ATOM 3634 N N . VAL B 1 177 ? -17.295 9.647 -9.254 1 98.55 177 VAL B N 1
ATOM 3635 C CA . VAL B 1 177 ? -17.772 9.249 -7.934 1 98.55 177 VAL B CA 1
ATOM 3636 C C . VAL B 1 177 ? -19.279 9.475 -7.838 1 98.55 177 VAL B C 1
ATOM 3638 O O . VAL B 1 177 ? -19.781 10.532 -8.227 1 98.55 177 VAL B O 1
ATOM 3641 N N . GLU B 1 178 ? -20.001 8.548 -7.411 1 98.39 178 GLU B N 1
ATOM 3642 C CA . GLU B 1 178 ? -21.444 8.656 -7.223 1 98.39 178 GLU B CA 1
ATOM 3643 C C . GLU B 1 178 ? -21.782 9.154 -5.82 1 98.39 178 GLU B C 1
ATOM 3645 O O . GLU B 1 178 ? -21.27 8.629 -4.829 1 98.39 178 GLU B O 1
ATOM 3650 N N . ARG B 1 179 ? -22.592 10.187 -5.722 1 98.19 179 ARG B N 1
ATOM 3651 C CA . ARG B 1 179 ? -23.095 10.619 -4.422 1 98.19 179 ARG B CA 1
ATOM 3652 C C . ARG B 1 179 ? -24.091 9.612 -3.858 1 98.19 179 ARG B C 1
ATOM 3654 O O . ARG B 1 179 ? -24.981 9.145 -4.571 1 98.19 179 ARG B O 1
ATOM 3661 N N . VAL B 1 180 ? -23.925 9.363 -2.646 1 98.43 180 VAL B N 1
ATOM 3662 C CA . VAL B 1 180 ? -24.863 8.462 -1.984 1 98.43 180 VAL B CA 1
ATOM 3663 C C . VAL B 1 180 ? -25.214 9.007 -0.601 1 98.43 180 VAL B C 1
ATOM 3665 O O . VAL B 1 180 ? -24.572 9.941 -0.114 1 98.43 180 VAL B O 1
ATOM 3668 N N . SER B 1 181 ? -26.299 8.473 0.046 1 98.24 181 SER B N 1
ATOM 3669 C CA . SER B 1 181 ? -26.605 8.775 1.44 1 98.24 181 SER B CA 1
ATOM 3670 C C . SER B 1 181 ? -25.621 8.091 2.383 1 98.24 181 SER B C 1
ATOM 3672 O O . SER B 1 181 ? -24.863 7.212 1.967 1 98.24 181 SER B O 1
ATOM 3674 N N . LEU B 1 182 ? -25.629 8.496 3.558 1 98.07 182 LEU B N 1
ATOM 3675 C CA . LEU B 1 182 ? -24.741 7.896 4.548 1 98.07 182 LEU B CA 1
ATOM 3676 C C . LEU B 1 182 ? -25.029 6.406 4.704 1 98.07 182 LEU B C 1
ATOM 3678 O O . LEU B 1 182 ? -24.103 5.593 4.747 1 98.07 182 LEU B O 1
ATOM 3682 N N . ASP B 1 183 ? -26.285 6.041 4.756 1 98.1 183 ASP B N 1
ATOM 3683 C CA . ASP B 1 183 ? -26.678 4.641 4.88 1 98.1 183 ASP B CA 1
ATOM 3684 C C . ASP B 1 183 ? -26.209 3.83 3.674 1 98.1 183 ASP B C 1
ATOM 3686 O O . ASP B 1 183 ? -25.71 2.713 3.826 1 98.1 183 ASP B O 1
ATOM 3690 N N . GLU B 1 184 ? -26.393 4.373 2.544 1 98.54 184 GLU B N 1
ATOM 3691 C CA . GLU B 1 184 ? -25.97 3.693 1.323 1 98.54 184 GLU B CA 1
ATOM 3692 C C . GLU B 1 184 ? -24.453 3.535 1.276 1 98.54 184 GLU B C 1
ATOM 3694 O O . GLU B 1 184 ? -23.944 2.537 0.764 1 98.54 184 GLU B O 1
ATOM 3699 N N . LEU B 1 185 ? -23.751 4.546 1.764 1 98.79 185 LEU B N 1
ATOM 3700 C CA . LEU B 1 185 ? -22.296 4.47 1.821 1 98.79 185 LEU B CA 1
ATOM 3701 C C . LEU B 1 185 ? -21.845 3.239 2.6 1 98.79 185 LEU B C 1
ATOM 3703 O O . LEU B 1 185 ? -21.018 2.463 2.118 1 98.79 185 LEU B O 1
ATOM 3707 N N . TYR B 1 186 ? -22.407 3.045 3.779 1 98.66 186 TYR B N 1
ATOM 3708 C CA . TYR B 1 186 ? -22.024 1.918 4.623 1 98.66 186 TYR B CA 1
ATOM 3709 C C . TYR B 1 186 ? -22.454 0.597 3.996 1 98.66 186 TYR B C 1
ATOM 3711 O O . TYR B 1 186 ? -21.74 -0.404 4.09 1 98.66 186 TYR B O 1
ATOM 3719 N N . ASP B 1 187 ? -23.532 0.588 3.291 1 98.22 187 ASP B N 1
ATOM 3720 C CA . ASP B 1 187 ? -24.083 -0.627 2.7 1 98.22 187 ASP B CA 1
ATOM 3721 C C . ASP B 1 187 ? -23.263 -1.072 1.492 1 98.22 187 ASP B C 1
ATOM 3723 O O . ASP B 1 187 ? -23.118 -2.27 1.24 1 98.22 187 ASP B O 1
ATOM 3727 N N . ARG B 1 188 ? -22.708 -0.179 0.765 1 98.37 188 ARG B N 1
ATOM 3728 C CA . ARG B 1 188 ? -22.115 -0.491 -0.531 1 98.37 188 ARG B CA 1
ATOM 3729 C C . ARG B 1 188 ? -20.595 -0.572 -0.433 1 98.37 188 ARG B C 1
ATOM 3731 O O . ARG B 1 188 ? -19.946 -1.202 -1.27 1 98.37 188 ARG B O 1
ATOM 3738 N N . ALA B 1 189 ? -20.037 0.069 0.535 1 98.78 189 ALA B N 1
ATOM 3739 C CA . ALA B 1 189 ? -18.582 0.189 0.589 1 98.78 189 ALA B CA 1
ATOM 3740 C C . ALA B 1 189 ? -17.938 -1.131 1.001 1 98.78 189 ALA B C 1
ATOM 3742 O O . ALA B 1 189 ? -18.25 -1.678 2.062 1 98.78 189 ALA B O 1
ATOM 3743 N N . ASP B 1 190 ? -17.075 -1.668 0.173 1 98.84 190 ASP B N 1
ATOM 3744 C CA . ASP B 1 190 ? -16.146 -2.718 0.577 1 98.84 190 ASP B CA 1
ATOM 3745 C C . ASP B 1 190 ? -14.948 -2.135 1.323 1 98.84 190 ASP B C 1
ATOM 3747 O O . ASP B 1 190 ? -14.371 -2.792 2.192 1 98.84 190 ASP B O 1
ATOM 3751 N N . TYR B 1 191 ? -14.564 -0.95 0.923 1 98.92 191 TYR B N 1
ATOM 3752 C CA . TYR B 1 191 ? -13.528 -0.131 1.541 1 98.92 191 TYR B CA 1
ATOM 3753 C C . TYR B 1 191 ? -14.068 1.245 1.911 1 98.92 191 TYR B C 1
ATOM 3755 O O . TYR B 1 191 ? -14.701 1.912 1.09 1 98.92 191 TYR B O 1
ATOM 3763 N N . LEU B 1 192 ? -13.87 1.689 3.128 1 98.95 192 LEU B N 1
ATOM 3764 C CA . LEU B 1 192 ? -14.337 2.992 3.587 1 98.95 192 LEU B CA 1
ATOM 3765 C C . LEU B 1 192 ? -13.162 3.898 3.939 1 98.95 192 LEU B C 1
ATOM 3767 O O . LEU B 1 192 ? -12.369 3.576 4.827 1 98.95 192 LEU B O 1
ATOM 3771 N N . SER B 1 193 ? -12.998 4.943 3.249 1 98.92 193 SER B N 1
ATOM 3772 C CA . SER B 1 193 ? -12.021 5.981 3.563 1 98.92 193 SER B CA 1
ATOM 3773 C C . SER B 1 193 ? -12.657 7.117 4.357 1 98.92 193 SER B C 1
ATOM 3775 O O . SER B 1 193 ? -13.548 7.807 3.857 1 98.92 193 SER B O 1
ATOM 3777 N N . VAL B 1 194 ? -12.189 7.361 5.533 1 98.81 194 VAL B N 1
ATOM 3778 C CA . VAL B 1 194 ? -12.723 8.393 6.416 1 98.81 194 VAL B CA 1
ATOM 3779 C C . VAL B 1 194 ? -11.89 9.667 6.285 1 98.81 194 VAL B C 1
ATOM 3781 O O . VAL B 1 194 ? -10.715 9.689 6.657 1 98.81 194 VAL B O 1
ATOM 3784 N N . ASN B 1 195 ? -12.473 10.715 5.797 1 97.27 195 ASN B N 1
ATOM 3785 C CA . ASN B 1 195 ? -11.786 11.968 5.505 1 97.27 195 ASN B CA 1
ATOM 3786 C C . ASN B 1 195 ? -12.531 13.165 6.09 1 97.27 195 ASN B C 1
ATOM 3788 O O . ASN B 1 195 ? -12.159 14.314 5.843 1 97.27 195 ASN B O 1
ATOM 3792 N N . ALA B 1 196 ? -13.496 12.923 6.877 1 95.31 196 ALA B N 1
ATOM 3793 C CA . ALA B 1 196 ? -14.341 13.985 7.416 1 95.31 196 ALA B CA 1
ATOM 3794 C C . ALA B 1 196 ? -13.622 14.749 8.524 1 95.31 196 ALA B C 1
ATOM 3796 O O . ALA B 1 196 ? -12.88 14.159 9.313 1 95.31 196 ALA B O 1
ATOM 3797 N N . PRO B 1 197 ? -13.85 16.032 8.611 1 90.92 197 PRO B N 1
ATOM 3798 C CA . PRO B 1 197 ? -13.368 16.776 9.776 1 90.92 197 PRO B CA 1
ATOM 3799 C C . PRO B 1 197 ? -14.1 16.398 11.062 1 90.92 197 PRO B C 1
ATOM 3801 O O . PRO B 1 197 ? -15.174 15.794 11.01 1 90.92 197 PRO B O 1
ATOM 3804 N N . ALA B 1 198 ? -13.491 16.73 12.119 1 90.41 198 ALA B N 1
ATOM 3805 C CA . ALA B 1 198 ? -14.148 16.512 13.405 1 90.41 198 ALA B CA 1
ATOM 3806 C C . ALA B 1 198 ? -15.047 17.691 13.769 1 90.41 198 ALA B C 1
ATOM 3808 O O . ALA B 1 198 ? -14.558 18.777 14.088 1 90.41 198 ALA B O 1
ATOM 3809 N N . THR B 1 199 ? -16.28 17.549 13.658 1 90.02 199 THR B N 1
ATOM 3810 C CA . THR B 1 199 ? -17.319 18.499 14.041 1 90.02 199 THR B CA 1
ATOM 3811 C C . THR B 1 199 ? -18.342 17.841 14.962 1 90.02 199 THR B C 1
ATOM 3813 O O . THR B 1 199 ? -18.327 16.622 15.144 1 90.02 199 THR B O 1
ATOM 3816 N N . PRO B 1 200 ? -19.11 18.585 15.575 1 90.84 200 PRO B N 1
ATOM 3817 C CA . PRO B 1 200 ? -20.15 17.956 16.392 1 90.84 200 PRO B CA 1
ATOM 3818 C C . PRO B 1 200 ? -20.999 16.962 15.604 1 90.84 200 PRO B C 1
ATOM 3820 O O . PRO B 1 200 ? -21.48 15.974 16.165 1 90.84 200 PRO B O 1
ATOM 3823 N N . GLU B 1 201 ? -21.113 17.152 14.321 1 92.77 201 GLU B N 1
ATOM 3824 C CA . GLU B 1 201 ? -21.952 16.315 13.468 1 92.77 201 GLU B CA 1
ATOM 3825 C C . GLU B 1 201 ? -21.21 15.055 13.031 1 92.77 201 GLU B C 1
ATOM 3827 O O . GLU B 1 201 ? -21.833 14.045 12.699 1 92.77 201 GLU B O 1
ATOM 3832 N N . THR B 1 202 ? -19.909 15.074 13.045 1 95.55 202 THR B N 1
ATOM 3833 C CA . THR B 1 202 ? -19.176 13.956 12.461 1 95.55 202 THR B CA 1
ATOM 3834 C C . THR B 1 202 ? -18.516 13.114 13.549 1 95.55 202 THR B C 1
ATOM 3836 O O . THR B 1 202 ? -18.091 11.985 13.295 1 95.55 202 THR B O 1
ATOM 3839 N N . ARG B 1 203 ? -18.423 13.683 14.75 1 96.38 203 ARG B N 1
ATOM 3840 C CA . ARG B 1 203 ? -17.8 12.946 15.845 1 96.38 203 ARG B CA 1
ATOM 3841 C C . ARG B 1 203 ? -18.566 11.662 16.145 1 96.38 203 ARG B C 1
ATOM 3843 O O . ARG B 1 203 ? -19.772 11.696 16.397 1 96.38 203 ARG B O 1
ATOM 3850 N N . GLY B 1 204 ? -17.874 10.54 16.025 1 97.51 204 GLY B N 1
ATOM 3851 C CA . GLY B 1 204 ? -18.44 9.245 16.367 1 97.51 204 GLY B CA 1
ATOM 3852 C C . GLY B 1 204 ? -19.435 8.738 15.341 1 97.51 204 GLY B C 1
ATOM 3853 O O . GLY B 1 204 ? -20.231 7.842 15.631 1 97.51 204 GLY B O 1
ATOM 3854 N N . MET B 1 205 ? -19.417 9.294 14.219 1 97.02 205 MET B N 1
ATOM 3855 C CA . MET B 1 205 ? -20.449 8.923 13.254 1 97.02 205 MET B CA 1
ATOM 3856 C C . MET B 1 205 ? -20.186 7.534 12.683 1 97.02 205 MET B C 1
ATOM 3858 O O . MET B 1 205 ? -21.099 6.887 12.167 1 97.02 205 MET B O 1
ATOM 3862 N N . VAL B 1 206 ? -18.978 7.079 12.67 1 98.7 206 VAL B N 1
ATOM 3863 C CA . VAL B 1 206 ? -18.682 5.683 12.364 1 98.7 206 VAL B CA 1
ATOM 3864 C C . VAL B 1 206 ? -18.701 4.857 13.648 1 98.7 206 VAL B C 1
ATOM 3866 O O . VAL B 1 206 ? -17.665 4.674 14.291 1 98.7 206 VAL B O 1
ATOM 3869 N N . ASP B 1 207 ? -19.824 4.448 13.985 1 98.42 207 ASP B N 1
ATOM 3870 C CA . ASP B 1 207 ? -20.077 3.777 15.256 1 98.42 207 ASP B CA 1
ATOM 3871 C C . ASP B 1 207 ? -20.498 2.326 15.037 1 98.42 207 ASP B C 1
ATOM 3873 O O . ASP B 1 207 ? -20.266 1.762 13.965 1 98.42 207 ASP B O 1
ATOM 3877 N N . SER B 1 208 ? -21.052 1.715 16.049 1 98.48 208 SER B N 1
ATOM 3878 C CA . SER B 1 208 ? -21.442 0.31 15.991 1 98.48 208 SER B CA 1
ATOM 3879 C C . SER B 1 208 ? -22.459 0.064 14.882 1 98.48 208 SER B C 1
ATOM 3881 O O . SER B 1 208 ? -22.417 -0.97 14.212 1 98.48 208 SER B O 1
ATOM 3883 N N . ASP B 1 209 ? -23.378 1.009 14.697 1 98.35 209 ASP B N 1
ATOM 3884 C CA . ASP B 1 209 ? -24.371 0.868 13.636 1 98.35 209 ASP B CA 1
ATOM 3885 C C . ASP B 1 209 ? -23.707 0.864 12.26 1 98.35 209 ASP B C 1
ATOM 3887 O O . ASP B 1 209 ? -24.106 0.103 11.376 1 98.35 209 ASP B O 1
ATOM 3891 N N . ALA B 1 210 ? -22.771 1.743 12.099 1 98.63 210 ALA B N 1
ATOM 3892 C CA . ALA B 1 210 ? -22.015 1.776 10.85 1 98.63 210 ALA B CA 1
ATOM 3893 C C . ALA B 1 210 ? -21.312 0.446 10.598 1 98.63 210 ALA B C 1
ATOM 3895 O O . ALA B 1 210 ? -21.39 -0.107 9.498 1 98.63 210 ALA B O 1
ATOM 3896 N N . PHE B 1 211 ? -20.642 -0.143 11.603 1 98.69 211 PHE B N 1
ATOM 3897 C CA . PHE B 1 211 ? -19.887 -1.383 11.465 1 98.69 211 PHE B CA 1
ATOM 3898 C C . PHE B 1 211 ? -20.821 -2.56 11.211 1 98.69 211 PHE B C 1
ATOM 3900 O O . PHE B 1 211 ? -20.461 -3.504 10.504 1 98.69 211 PHE B O 1
ATOM 3907 N N . ASP B 1 212 ? -22.028 -2.464 11.729 1 98.04 212 ASP B N 1
ATOM 3908 C CA . ASP B 1 212 ? -23.026 -3.502 11.489 1 98.04 212 ASP B CA 1
ATOM 3909 C C . ASP B 1 212 ? -23.522 -3.464 10.045 1 98.04 212 ASP B C 1
ATOM 3911 O O . ASP B 1 212 ? -23.93 -4.489 9.495 1 98.04 212 ASP B O 1
ATOM 3915 N N . ALA B 1 213 ? -23.529 -2.299 9.509 1 98.51 213 ALA B N 1
ATOM 3916 C CA . ALA B 1 213 ? -24.025 -2.124 8.146 1 98.51 213 ALA B CA 1
ATOM 3917 C C . ALA B 1 213 ? -22.968 -2.526 7.122 1 98.51 213 ALA B C 1
ATOM 3919 O O . ALA B 1 213 ? -23.299 -2.971 6.021 1 98.51 213 ALA B O 1
ATOM 3920 N N . LEU B 1 214 ? -21.689 -2.44 7.411 1 98.52 214 LEU B N 1
ATOM 3921 C CA . LEU B 1 214 ? -20.601 -2.854 6.532 1 98.52 214 LEU B CA 1
ATOM 3922 C C . LEU B 1 214 ? -20.539 -4.374 6.423 1 98.52 214 LEU B C 1
ATOM 3924 O O . LEU B 1 214 ? -21.032 -5.085 7.302 1 98.52 214 LEU B O 1
ATOM 3928 N N . SER B 1 215 ? -20.004 -4.828 5.365 1 97.7 215 SER B N 1
ATOM 3929 C CA . SER B 1 215 ? -19.801 -6.267 5.234 1 97.7 215 SER B CA 1
ATOM 3930 C C . SER B 1 215 ? -18.694 -6.756 6.161 1 97.7 215 SER B C 1
ATOM 3932 O O . SER B 1 215 ? -17.823 -5.979 6.56 1 97.7 215 SER B O 1
ATOM 3934 N N . ASP B 1 216 ? -18.677 -8.005 6.43 1 97.33 216 ASP B N 1
ATOM 3935 C CA . ASP B 1 216 ? -17.665 -8.608 7.291 1 97.33 216 ASP B CA 1
ATOM 3936 C C . ASP B 1 216 ? -16.283 -8.544 6.644 1 97.33 216 ASP B C 1
ATOM 3938 O O . ASP B 1 216 ? -15.265 -8.651 7.33 1 97.33 216 ASP B O 1
ATOM 3942 N N . ASP B 1 217 ? -16.237 -8.326 5.349 1 96.85 217 ASP B N 1
ATOM 3943 C CA . ASP B 1 217 ? -14.95 -8.267 4.663 1 96.85 217 ASP B CA 1
ATOM 3944 C C . ASP B 1 217 ? -14.52 -6.821 4.423 1 96.85 217 ASP B C 1
ATOM 3946 O O . ASP B 1 217 ? -13.523 -6.569 3.744 1 96.85 217 ASP B O 1
ATOM 3950 N N . ALA B 1 218 ? -15.236 -5.866 4.94 1 98.67 218 ALA B N 1
ATOM 3951 C CA . ALA B 1 218 ? -14.952 -4.452 4.707 1 98.67 218 ALA B CA 1
ATOM 3952 C C . ALA B 1 218 ? -13.661 -4.03 5.401 1 98.67 218 ALA B C 1
ATOM 3954 O O . ALA B 1 218 ? -13.271 -4.618 6.412 1 98.67 218 ALA B O 1
ATOM 3955 N N . ILE B 1 219 ? -13.009 -3.052 4.839 1 98.9 219 ILE B N 1
ATOM 3956 C CA . ILE B 1 219 ? -11.808 -2.44 5.396 1 98.9 219 ILE B CA 1
ATOM 3957 C C . ILE B 1 219 ? -12.033 -0.941 5.586 1 98.9 219 ILE B C 1
ATOM 3959 O O . ILE B 1 219 ? -12.578 -0.273 4.704 1 98.9 219 ILE B O 1
ATOM 3963 N N . VAL B 1 220 ? -11.648 -0.422 6.735 1 98.93 220 VAL B N 1
ATOM 3964 C CA . VAL B 1 220 ? -11.824 0.991 7.05 1 98.93 220 VAL B CA 1
ATOM 3965 C C . VAL B 1 220 ? -10.461 1.66 7.21 1 98.93 220 VAL B C 1
ATOM 3967 O O . VAL B 1 220 ? -9.59 1.148 7.918 1 98.93 220 VAL B O 1
ATOM 3970 N N . VAL B 1 221 ? -10.253 2.762 6.535 1 98.94 221 VAL B N 1
ATOM 3971 C CA . VAL B 1 221 ? -9.02 3.536 6.633 1 98.94 221 VAL B CA 1
ATOM 3972 C C . VAL B 1 221 ? -9.333 4.945 7.133 1 98.94 221 VAL B C 1
ATOM 3974 O O . VAL B 1 221 ? -10.255 5.596 6.637 1 98.94 221 VAL B O 1
ATOM 3977 N N . ASN B 1 222 ? -8.563 5.412 8.112 1 98.85 222 ASN B N 1
ATOM 3978 C CA . ASN B 1 222 ? -8.773 6.754 8.644 1 98.85 222 ASN B CA 1
ATOM 3979 C C . ASN B 1 222 ? -7.479 7.561 8.655 1 98.85 222 ASN B C 1
ATOM 3981 O O . ASN B 1 222 ? -6.565 7.266 9.428 1 98.85 222 ASN B O 1
ATOM 3985 N N . THR B 1 223 ? -7.395 8.541 7.824 1 97.92 223 THR B N 1
ATOM 3986 C CA . THR B 1 223 ? -6.303 9.508 7.813 1 97.92 223 THR B CA 1
ATOM 3987 C C . THR B 1 223 ? -6.827 10.919 8.062 1 97.92 223 THR B C 1
ATOM 3989 O O . THR B 1 223 ? -6.141 11.902 7.772 1 97.92 223 THR B O 1
ATOM 3992 N N . GLY B 1 224 ? -8.072 11.003 8.425 1 95.31 224 GLY B N 1
ATOM 3993 C CA . GLY B 1 224 ? -8.683 12.274 8.779 1 95.31 224 GLY B CA 1
ATOM 3994 C C . GLY B 1 224 ? -8.503 12.636 10.241 1 95.31 224 GLY B C 1
ATOM 3995 O O . GLY B 1 224 ? -7.394 12.95 10.677 1 95.31 224 GLY B O 1
ATOM 3996 N N . ARG B 1 225 ? -9.617 12.456 10.995 1 94.92 225 ARG B N 1
ATOM 3997 C CA . ARG B 1 225 ? -9.603 12.719 12.43 1 94.92 225 ARG B CA 1
ATOM 3998 C C . ARG B 1 225 ? -10.042 11.488 13.217 1 94.92 225 ARG B C 1
ATOM 4000 O O . ARG B 1 225 ? -11.022 10.833 12.857 1 94.92 225 ARG B O 1
ATOM 4007 N N . GLY B 1 226 ? -9.303 11.217 14.29 1 96.76 226 GLY B N 1
ATOM 4008 C CA . GLY B 1 226 ? -9.595 10.031 15.079 1 96.76 226 GLY B CA 1
ATOM 4009 C C . GLY B 1 226 ? -10.991 10.036 15.671 1 96.76 226 GLY B C 1
ATOM 4010 O O . GLY B 1 226 ? -11.625 8.986 15.791 1 96.76 226 GLY B O 1
ATOM 4011 N N . GLU B 1 227 ? -11.552 11.24 15.92 1 95.79 227 GLU B N 1
ATOM 4012 C CA . GLU B 1 227 ? -12.813 11.407 16.637 1 95.79 227 GLU B CA 1
ATOM 4013 C C . GLU B 1 227 ? -14.002 11.037 15.755 1 95.79 227 GLU B C 1
ATOM 4015 O O . GLU B 1 227 ? -15.116 10.855 16.251 1 95.79 227 GLU B O 1
ATOM 4020 N N . VAL B 1 228 ? -13.782 10.875 14.536 1 98.04 228 VAL B N 1
ATOM 4021 C CA . VAL B 1 228 ? -14.873 10.562 13.619 1 98.04 228 VAL B CA 1
ATOM 4022 C C . VAL B 1 228 ? -15.296 9.105 13.798 1 98.04 228 VAL B C 1
ATOM 4024 O O . VAL B 1 228 ? -16.461 8.76 13.586 1 98.04 228 VAL B O 1
ATOM 4027 N N . ILE B 1 229 ? -14.397 8.261 14.217 1 98.77 229 ILE B N 1
ATOM 4028 C CA . ILE B 1 229 ? -14.676 6.854 14.481 1 98.77 229 ILE B CA 1
ATOM 4029 C C . ILE B 1 229 ? -14.835 6.633 15.984 1 98.77 229 ILE B C 1
ATOM 4031 O O . ILE B 1 229 ? -14.023 7.113 16.778 1 98.77 229 ILE B O 1
ATOM 4035 N N . ASP B 1 230 ? -15.88 6.02 16.389 1 98.67 230 ASP B N 1
ATOM 4036 C CA . ASP B 1 230 ? -15.96 5.498 17.75 1 98.67 230 ASP B CA 1
ATOM 4037 C C . ASP B 1 230 ? -14.958 4.366 17.964 1 98.67 230 ASP B C 1
ATOM 4039 O O . ASP B 1 230 ? -15.177 3.241 17.508 1 98.67 230 ASP B O 1
ATOM 4043 N N . GLU B 1 231 ? -13.945 4.689 18.666 1 98.34 231 GLU B N 1
ATOM 4044 C CA . GLU B 1 231 ? -12.801 3.785 18.746 1 98.34 231 GLU B CA 1
ATOM 4045 C C . GLU B 1 231 ? -13.171 2.489 19.462 1 98.34 231 GLU B C 1
ATOM 4047 O O . GLU B 1 231 ? -12.705 1.412 19.086 1 98.34 231 GLU B O 1
ATOM 4052 N N . ASP B 1 232 ? -13.964 2.592 20.519 1 98.34 232 ASP B N 1
ATOM 4053 C CA . ASP B 1 232 ? -14.409 1.383 21.205 1 98.34 232 ASP B CA 1
ATOM 4054 C C . ASP B 1 232 ? -15.219 0.488 20.269 1 98.34 232 ASP B C 1
ATOM 4056 O O . ASP B 1 232 ? -15.051 -0.733 20.27 1 98.34 232 ASP B O 1
ATOM 4060 N N . ALA B 1 233 ? -16.109 1.046 19.534 1 98.76 233 ALA B N 1
ATOM 4061 C CA . ALA B 1 233 ? -16.892 0.295 18.556 1 98.76 233 ALA B CA 1
ATOM 4062 C C . ALA B 1 233 ? -15.99 -0.346 17.506 1 98.76 233 ALA B C 1
ATOM 4064 O O . ALA B 1 233 ? -16.239 -1.472 17.068 1 98.76 233 ALA B O 1
ATOM 4065 N N . LEU B 1 234 ? -15.034 0.364 17.088 1 98.83 234 LEU B N 1
ATOM 4066 C CA . LEU B 1 234 ? -14.079 -0.16 16.117 1 98.83 234 LEU B CA 1
ATOM 4067 C C . LEU B 1 234 ? -13.363 -1.388 16.668 1 98.83 234 LEU B C 1
ATOM 4069 O O . LEU B 1 234 ? -13.225 -2.396 15.972 1 98.83 234 LEU B O 1
ATOM 4073 N N . VAL B 1 235 ? -12.859 -1.264 17.897 1 98.75 235 VAL B N 1
ATOM 4074 C CA . VAL B 1 235 ? -12.165 -2.372 18.545 1 98.75 235 VAL B CA 1
ATOM 4075 C C . VAL B 1 235 ? -13.069 -3.603 18.572 1 98.75 235 VAL B C 1
ATOM 4077 O O . VAL B 1 235 ? -12.64 -4.703 18.217 1 98.75 235 VAL B O 1
ATOM 4080 N N . ASP B 1 236 ? -14.28 -3.408 18.961 1 98.73 236 ASP B N 1
ATOM 4081 C CA . ASP B 1 236 ? -15.233 -4.513 19.008 1 98.73 236 ASP B CA 1
ATOM 4082 C C . ASP B 1 236 ? -15.443 -5.117 17.621 1 98.73 236 ASP B C 1
ATOM 4084 O O . ASP B 1 236 ? -15.455 -6.34 17.466 1 98.73 236 ASP B O 1
ATOM 4088 N N . ALA B 1 237 ? -15.635 -4.306 16.628 1 98.76 237 ALA B N 1
ATOM 4089 C CA . ALA B 1 237 ? -15.875 -4.758 15.26 1 98.76 237 ALA B CA 1
ATOM 4090 C C . ALA B 1 237 ? -14.7 -5.581 14.74 1 98.76 237 ALA B C 1
ATOM 4092 O O . ALA B 1 237 ? -14.894 -6.595 14.066 1 98.76 237 ALA B O 1
ATOM 4093 N N . LEU B 1 238 ? -13.498 -5.179 15.032 1 98.52 238 LEU B N 1
ATOM 4094 C CA . LEU B 1 238 ? -12.296 -5.889 14.61 1 98.52 238 LEU B CA 1
ATOM 4095 C C . LEU B 1 238 ? -12.167 -7.222 15.34 1 98.52 238 LEU B C 1
ATOM 4097 O O . LEU B 1 238 ? -11.808 -8.234 14.734 1 98.52 238 LEU B O 1
ATOM 4101 N N . ARG B 1 239 ? -12.457 -7.215 16.609 1 97.77 239 ARG B N 1
ATOM 4102 C CA . ARG B 1 239 ? -12.347 -8.417 17.43 1 97.77 239 ARG B CA 1
ATOM 4103 C C . ARG B 1 239 ? -13.359 -9.471 16.995 1 97.77 239 ARG B C 1
ATOM 4105 O O . ARG B 1 239 ? -13.04 -10.661 16.941 1 97.77 239 ARG B O 1
ATOM 4112 N N . GLU B 1 240 ? -14.537 -9.012 16.673 1 97.29 240 GLU B N 1
ATOM 4113 C CA . GLU B 1 240 ? -15.641 -9.924 16.391 1 97.29 240 GLU B CA 1
ATOM 4114 C C . GLU B 1 240 ? -15.677 -10.307 14.914 1 97.29 240 GLU B C 1
ATOM 4116 O O . GLU B 1 240 ? -16.408 -11.218 14.521 1 97.29 240 GLU B O 1
ATOM 4121 N N . GLY B 1 241 ? -14.957 -9.602 14.167 1 96.98 241 GLY B N 1
ATOM 4122 C CA . GLY B 1 241 ? -14.918 -9.915 12.747 1 96.98 241 GLY B CA 1
ATOM 4123 C C . GLY B 1 241 ? -16.067 -9.3 11.969 1 96.98 241 GLY B C 1
ATOM 4124 O O . GLY B 1 241 ? -16.503 -9.851 10.957 1 96.98 241 GLY B O 1
ATOM 4125 N N . ASP B 1 242 ? -16.606 -8.213 12.493 1 97.63 242 ASP B N 1
ATOM 4126 C CA . ASP B 1 242 ? -17.665 -7.493 11.792 1 97.63 242 ASP B CA 1
ATOM 4127 C C . ASP B 1 242 ? -17.107 -6.717 10.602 1 97.63 242 ASP B C 1
ATOM 4129 O O . ASP B 1 242 ? -17.851 -6.343 9.693 1 97.63 242 ASP B O 1
ATOM 4133 N N . ILE B 1 243 ? -15.841 -6.435 10.619 1 98.5 243 ILE B N 1
ATOM 4134 C CA . ILE B 1 243 ? -15.067 -5.958 9.479 1 98.5 243 ILE B CA 1
ATOM 4135 C C . ILE B 1 243 ? -13.748 -6.723 9.394 1 98.5 243 ILE B C 1
ATOM 4137 O O . ILE B 1 243 ? -13.33 -7.361 10.363 1 98.5 243 ILE B O 1
ATOM 4141 N N . ALA B 1 244 ? -13.138 -6.641 8.284 1 98.47 244 ALA B N 1
ATOM 4142 C CA . ALA B 1 244 ? -11.962 -7.474 8.045 1 98.47 244 ALA B CA 1
ATOM 4143 C C . ALA B 1 244 ? -10.709 -6.839 8.641 1 98.47 244 ALA B C 1
ATOM 4145 O O . ALA B 1 244 ? -9.838 -7.54 9.16 1 98.47 244 ALA B O 1
ATOM 4146 N N . ALA B 1 245 ? -10.586 -5.508 8.519 1 98.82 245 ALA B N 1
ATOM 4147 C CA . ALA B 1 245 ? -9.363 -4.833 8.945 1 98.82 245 ALA B CA 1
ATOM 4148 C C . ALA B 1 245 ? -9.565 -3.322 9.01 1 98.82 245 ALA B C 1
ATOM 4150 O O . ALA B 1 245 ? -10.572 -2.802 8.522 1 98.82 245 ALA B O 1
ATOM 4151 N N . ALA B 1 246 ? -8.618 -2.627 9.611 1 98.92 246 ALA B N 1
ATOM 4152 C CA . ALA B 1 246 ? -8.604 -1.167 9.655 1 98.92 246 ALA B CA 1
ATOM 4153 C C . ALA B 1 246 ? -7.182 -0.628 9.536 1 98.92 246 ALA B C 1
ATOM 4155 O O . ALA B 1 246 ? -6.246 -1.197 10.104 1 98.92 246 ALA B O 1
ATOM 4156 N N . GLY B 1 247 ? -6.951 0.351 8.746 1 98.92 247 GLY B N 1
ATOM 4157 C CA . GLY B 1 247 ? -5.733 1.143 8.685 1 98.92 247 GLY B CA 1
ATOM 4158 C C . GLY B 1 247 ? -5.891 2.528 9.283 1 98.92 247 GLY B C 1
ATOM 4159 O O . GLY B 1 247 ? -6.674 3.339 8.785 1 98.92 247 GLY B O 1
ATOM 4160 N N . LEU B 1 248 ? -5.097 2.834 10.297 1 98.89 248 LEU B N 1
ATOM 4161 C CA . LEU B 1 248 ? -5.342 4.037 11.086 1 98.89 248 LEU B CA 1
ATOM 4162 C C . LEU B 1 248 ? -4.071 4.87 11.214 1 98.89 248 LEU B C 1
ATOM 4164 O O . LEU B 1 248 ? -3.033 4.364 11.647 1 98.89 248 LEU B O 1
ATOM 4168 N N . ASP B 1 249 ? -4.207 6.125 10.91 1 98.41 249 ASP B N 1
ATOM 4169 C CA . ASP B 1 249 ? -3.116 7.072 11.117 1 98.41 249 ASP B CA 1
ATOM 4170 C C . ASP B 1 249 ? -3.441 8.046 12.247 1 98.41 249 ASP B C 1
ATOM 4172 O O . ASP B 1 249 ? -2.559 8.758 12.733 1 98.41 249 ASP B O 1
ATOM 4176 N N . VAL B 1 250 ? -4.702 8.099 12.623 1 97 250 VAL B N 1
ATOM 4177 C CA . VAL B 1 250 ? -5.174 9.021 13.651 1 97 250 VAL B CA 1
ATOM 4178 C C . VAL B 1 250 ? -6.041 8.272 14.659 1 97 250 VAL B C 1
ATOM 4180 O O . VAL B 1 250 ? -6.598 7.217 14.346 1 97 250 VAL B O 1
ATOM 4183 N N . PHE B 1 251 ? -6.139 8.832 15.843 1 97.1 251 PHE B N 1
ATOM 4184 C CA . PHE B 1 251 ? -6.81 8.19 16.966 1 97.1 251 PHE B CA 1
ATOM 4185 C C . PHE B 1 251 ? -7.533 9.22 17.826 1 97.1 251 PHE B C 1
ATOM 4187 O O . PHE B 1 251 ? -7.29 10.422 17.7 1 97.1 251 PHE B O 1
ATOM 4194 N N . GLU B 1 252 ? -8.37 8.772 18.665 1 95.58 252 GLU B N 1
ATOM 4195 C CA . GLU B 1 252 ? -9.101 9.677 19.547 1 95.58 252 GLU B CA 1
ATOM 4196 C C . GLU B 1 252 ? -8.15 10.445 20.46 1 95.58 252 GLU B C 1
ATOM 4198 O O . GLU B 1 252 ? -8.351 11.635 20.715 1 95.58 252 GLU B O 1
ATOM 4203 N N . LYS B 1 253 ? -7.215 9.727 20.964 1 93 253 LYS B N 1
ATOM 4204 C CA . LYS B 1 253 ? -6.159 10.312 21.784 1 93 253 LYS B CA 1
ATOM 4205 C C . LYS B 1 253 ? -4.779 9.93 21.258 1 93 253 LYS B C 1
ATOM 4207 O O . LYS B 1 253 ? -4.514 8.757 20.988 1 93 253 LYS B O 1
ATOM 4212 N N . GLU B 1 254 ? -3.958 10.957 21.101 1 92.23 254 GLU B N 1
ATOM 4213 C CA . GLU B 1 254 ? -2.612 10.722 20.585 1 92.23 254 GLU B CA 1
ATOM 4214 C C . GLU B 1 254 ? -1.554 11.298 21.522 1 92.23 254 GLU B C 1
ATOM 4216 O O . GLU B 1 254 ? -1.745 12.371 22.097 1 92.23 254 GLU B O 1
ATOM 4221 N N . PRO B 1 255 ? -0.523 10.635 21.766 1 93.69 255 PRO B N 1
ATOM 4222 C CA . PRO B 1 255 ? -0.154 9.333 21.208 1 93.69 255 PRO B CA 1
ATOM 4223 C C . PRO B 1 255 ? -1.063 8.205 21.69 1 93.69 255 PRO B C 1
ATOM 4225 O O . PRO B 1 255 ? -1.66 8.304 22.765 1 93.69 255 PRO B O 1
ATOM 4228 N N . LEU B 1 256 ? -1.127 7.114 20.891 1 96.6 256 LEU B N 1
ATOM 4229 C CA . LEU B 1 256 ? -1.942 5.96 21.252 1 96.6 256 LEU B CA 1
ATOM 4230 C C . LEU B 1 256 ? -1.442 5.325 22.545 1 96.6 256 LEU B C 1
ATOM 4232 O O . LEU B 1 256 ? -0.25 5.044 22.684 1 96.6 256 LEU B O 1
ATOM 4236 N N . ALA B 1 257 ? -2.353 5.102 23.4 1 95.13 257 ALA B N 1
ATOM 4237 C CA . ALA B 1 257 ? -1.98 4.58 24.712 1 95.13 257 ALA B CA 1
ATOM 4238 C C . ALA B 1 257 ? -1.312 3.214 24.589 1 95.13 257 ALA B C 1
ATOM 4240 O O . ALA B 1 257 ? -1.692 2.403 23.74 1 95.13 257 ALA B O 1
ATOM 4241 N N . ALA B 1 258 ? -0.391 2.972 25.44 1 91.1 258 ALA B N 1
ATOM 4242 C CA . ALA B 1 258 ? 0.383 1.734 25.417 1 91.1 258 ALA B CA 1
ATOM 4243 C C . ALA B 1 258 ? -0.514 0.522 25.651 1 91.1 258 ALA B C 1
ATOM 4245 O O . ALA B 1 258 ? -0.214 -0.58 25.185 1 91.1 258 ALA B O 1
ATOM 4246 N N . ASP B 1 259 ? -1.598 0.76 26.369 1 95.03 259 ASP B N 1
ATOM 4247 C CA . ASP B 1 259 ? -2.479 -0.357 26.698 1 95.03 259 ASP B CA 1
ATOM 4248 C C . ASP B 1 259 ? -3.684 -0.399 25.761 1 95.03 259 ASP B C 1
ATOM 4250 O O . ASP B 1 259 ? -4.656 -1.111 26.024 1 95.03 259 ASP B O 1
ATOM 4254 N N . SER B 1 260 ? -3.639 0.397 24.781 1 97.52 260 SER B N 1
ATOM 4255 C CA . SER B 1 260 ? -4.739 0.363 23.823 1 97.52 260 SER B CA 1
ATOM 4256 C C . SER B 1 260 ? -4.908 -1.029 23.223 1 97.52 260 SER B C 1
ATOM 4258 O O . SER B 1 260 ? -3.937 -1.636 22.767 1 97.52 260 SER B O 1
ATOM 4260 N N . PRO B 1 261 ? -6.131 -1.535 23.133 1 97.97 261 PRO B N 1
ATOM 4261 C CA . PRO B 1 261 ? -6.376 -2.839 22.512 1 97.97 261 PRO B CA 1
ATOM 4262 C C . PRO B 1 261 ? -5.99 -2.871 21.034 1 97.97 261 PRO B C 1
ATOM 4264 O O . PRO B 1 261 ? -5.714 -3.941 20.488 1 97.97 261 PRO B O 1
ATOM 4267 N N . LEU B 1 262 ? -5.954 -1.777 20.387 1 98.2 262 LEU B N 1
ATOM 4268 C CA . LEU B 1 262 ? -5.633 -1.71 18.966 1 98.2 262 LEU B CA 1
ATOM 4269 C C . LEU B 1 262 ? -4.233 -2.251 18.698 1 98.2 262 LEU B C 1
ATOM 4271 O O . LEU B 1 262 ? -3.952 -2.743 17.603 1 98.2 262 LEU B O 1
ATOM 4275 N N . ARG B 1 263 ? -3.359 -2.15 19.649 1 97.42 263 ARG B N 1
ATOM 4276 C CA . ARG B 1 263 ? -1.971 -2.573 19.489 1 97.42 263 ARG B CA 1
ATOM 4277 C C . ARG B 1 263 ? -1.87 -4.09 19.376 1 97.42 263 ARG B C 1
ATOM 4279 O O . ARG B 1 263 ? -0.858 -4.617 18.91 1 97.42 263 ARG B O 1
ATOM 4286 N N . GLU B 1 264 ? -2.935 -4.806 19.783 1 96.37 264 GLU B N 1
ATOM 4287 C CA . GLU B 1 264 ? -2.874 -6.263 19.834 1 96.37 264 GLU B CA 1
ATOM 4288 C C . GLU B 1 264 ? -3.702 -6.89 18.715 1 96.37 264 GLU B C 1
ATOM 4290 O O . GLU B 1 264 ? -3.632 -8.099 18.487 1 96.37 264 GLU B O 1
ATOM 4295 N N . LEU B 1 265 ? -4.523 -6.125 18.112 1 97.32 265 LEU B N 1
ATOM 4296 C CA . LEU B 1 265 ? -5.376 -6.641 17.047 1 97.32 265 LEU B CA 1
ATOM 4297 C C . LEU B 1 265 ? -4.582 -6.833 15.759 1 97.32 265 LEU B C 1
ATOM 4299 O O . LEU B 1 265 ? -4.115 -5.861 15.162 1 97.32 265 LEU B O 1
ATOM 4303 N N . GLU B 1 266 ? -4.507 -7.964 15.222 1 95.66 266 GLU B N 1
ATOM 4304 C CA . GLU B 1 266 ? -3.668 -8.32 14.081 1 95.66 266 GLU B CA 1
ATOM 4305 C C . GLU B 1 266 ? -4.212 -7.719 12.788 1 95.66 266 GLU B C 1
ATOM 4307 O O . GLU B 1 266 ? -3.469 -7.537 11.822 1 95.66 266 GLU B O 1
ATOM 4312 N N . ASN B 1 267 ? -5.495 -7.462 12.795 1 97.89 267 ASN B N 1
ATOM 4313 C CA . ASN B 1 267 ? -6.121 -6.933 11.588 1 97.89 267 ASN B CA 1
ATOM 4314 C C . ASN B 1 267 ? -6.242 -5.413 11.639 1 97.89 267 ASN B C 1
ATOM 4316 O O . ASN B 1 267 ? -7.02 -4.822 10.888 1 97.89 267 ASN B O 1
ATOM 4320 N N . ALA B 1 268 ? -5.457 -4.746 12.521 1 98.56 268 ALA B N 1
ATOM 4321 C CA . ALA B 1 268 ? -5.28 -3.296 12.519 1 98.56 268 ALA B CA 1
ATOM 4322 C C . ALA B 1 268 ? -3.867 -2.917 12.085 1 98.56 268 ALA B C 1
ATOM 4324 O O . ALA B 1 268 ? -2.892 -3.544 12.505 1 98.56 268 ALA B O 1
ATOM 4325 N N . VAL B 1 269 ? -3.756 -1.994 11.208 1 98.83 269 VAL B N 1
ATOM 4326 C CA . VAL B 1 269 ? -2.486 -1.396 10.81 1 98.83 269 VAL B CA 1
ATOM 4327 C C . VAL B 1 269 ? -2.391 0.027 11.353 1 98.83 269 VAL B C 1
ATOM 4329 O O . VAL B 1 269 ? -3.277 0.851 11.111 1 98.83 269 VAL B O 1
ATOM 4332 N N . LEU B 1 270 ? -1.306 0.332 12.07 1 98.76 270 LEU B N 1
ATOM 4333 C CA . LEU B 1 270 ? -1.237 1.561 12.852 1 98.76 270 LEU B CA 1
ATOM 4334 C C . LEU B 1 270 ? -0.065 2.427 12.402 1 98.76 270 LEU B C 1
ATOM 4336 O O . LEU B 1 270 ? 1.054 1.932 12.244 1 98.76 270 LEU B O 1
ATOM 4340 N N . SER B 1 271 ? -0.296 3.659 12.135 1 98.37 271 SER B N 1
ATOM 4341 C CA . SER B 1 271 ? 0.757 4.647 11.926 1 98.37 271 SER B CA 1
ATOM 4342 C C . SER B 1 271 ? 0.553 5.869 12.815 1 98.37 271 SER B C 1
ATOM 4344 O O . SER B 1 271 ? -0.568 6.153 13.241 1 98.37 271 SER B O 1
ATOM 4346 N N . PRO B 1 272 ? 1.559 6.56 13.217 1 97.29 272 PRO B N 1
ATOM 4347 C CA . PRO B 1 272 ? 1.531 7.586 14.262 1 97.29 272 PRO B CA 1
ATOM 4348 C C . PRO B 1 272 ? 1.311 8.99 13.704 1 97.29 272 PRO B C 1
ATOM 4350 O O . PRO B 1 272 ? 2.107 9.895 13.967 1 97.29 272 PRO B O 1
ATOM 4353 N N . HIS B 1 273 ? 0.17 9.194 13.066 1 95.48 273 HIS B N 1
ATOM 4354 C CA . HIS B 1 273 ? -0.14 10.502 12.499 1 95.48 273 HIS B CA 1
ATOM 4355 C C . HIS B 1 273 ? 1.01 11.016 11.639 1 95.48 273 HIS B C 1
ATOM 4357 O O . HIS B 1 273 ? 1.46 12.151 11.811 1 95.48 273 HIS B O 1
ATOM 4363 N N . ALA B 1 274 ? 1.499 10.142 10.775 1 96 274 ALA B N 1
ATOM 4364 C CA . ALA B 1 274 ? 2.706 10.398 9.995 1 96 274 ALA B CA 1
ATOM 4365 C C . ALA B 1 274 ? 2.376 10.577 8.516 1 96 274 ALA B C 1
ATOM 4367 O O . ALA B 1 274 ? 3.274 10.767 7.692 1 96 274 ALA B O 1
ATOM 4368 N N . ALA B 1 275 ? 1.118 10.582 8.151 1 96.9 275 ALA B N 1
ATOM 4369 C CA . ALA B 1 275 ? 0.687 10.615 6.756 1 96.9 275 ALA B CA 1
ATOM 4370 C C . ALA B 1 275 ? 1.214 11.859 6.047 1 96.9 275 ALA B C 1
ATOM 4372 O O . ALA B 1 275 ? 1.475 11.831 4.842 1 96.9 275 ALA B O 1
ATOM 4373 N N . TRP B 1 276 ? 1.456 12.913 6.754 1 95.08 276 TRP B N 1
ATOM 4374 C CA . TRP B 1 276 ? 1.852 14.191 6.17 1 95.08 276 TRP B CA 1
ATOM 4375 C C . TRP B 1 276 ? 3.319 14.167 5.752 1 95.08 276 TRP B C 1
ATOM 4377 O O . TRP B 1 276 ? 3.748 14.976 4.927 1 95.08 276 TRP B O 1
ATOM 4387 N N . CYS B 1 277 ? 4.058 13.29 6.216 1 95.34 277 CYS B N 1
ATOM 4388 C CA . CYS B 1 277 ? 5.502 13.446 6.353 1 95.34 277 CYS B CA 1
ATOM 4389 C C . CYS B 1 277 ? 6.214 13.089 5.054 1 95.34 277 CYS B C 1
ATOM 4391 O O . CYS B 1 277 ? 6.006 12.006 4.504 1 95.34 277 CYS B O 1
ATOM 4393 N N . SER B 1 278 ? 7.005 13.872 4.518 1 96.82 278 SER B N 1
ATOM 4394 C CA . SER B 1 278 ? 8.016 13.729 3.476 1 96.82 278 SER B CA 1
ATOM 4395 C C . SER B 1 278 ? 9.015 14.88 3.513 1 96.82 278 SER B C 1
ATOM 4397 O O . SER B 1 278 ? 8.759 15.912 4.138 1 96.82 278 SER B O 1
ATOM 4399 N N . VAL B 1 279 ? 10.13 14.674 2.936 1 96.71 279 VAL B N 1
ATOM 4400 C CA . VAL B 1 279 ? 11.129 15.732 2.822 1 96.71 279 VAL B CA 1
ATOM 4401 C C . VAL B 1 279 ? 10.511 16.956 2.151 1 96.71 279 VAL B C 1
ATOM 4403 O O . VAL B 1 279 ? 10.692 18.084 2.616 1 96.71 279 VAL B O 1
ATOM 4406 N N . GLU B 1 280 ? 9.735 16.757 1.146 1 97.44 280 GLU B N 1
ATOM 4407 C CA . GLU B 1 280 ? 9.116 17.827 0.369 1 97.44 280 GLU B CA 1
ATOM 4408 C C . GLU B 1 280 ? 8.039 18.544 1.179 1 97.44 280 GLU B C 1
ATOM 4410 O O . GLU B 1 280 ? 7.97 19.775 1.178 1 97.44 280 GLU B O 1
ATOM 4415 N N . ALA B 1 281 ? 7.198 17.797 1.856 1 96.61 281 ALA B N 1
ATOM 4416 C CA . ALA B 1 281 ? 6.135 18.395 2.66 1 96.61 281 ALA B CA 1
ATOM 4417 C C . ALA B 1 281 ? 6.713 19.228 3.8 1 96.61 281 ALA B C 1
ATOM 4419 O O . ALA B 1 281 ? 6.224 20.324 4.087 1 96.61 281 ALA B O 1
ATOM 4420 N N . LYS B 1 282 ? 7.731 18.675 4.443 1 95.28 282 LYS B N 1
ATOM 4421 C CA . LYS B 1 282 ? 8.391 19.412 5.517 1 95.28 282 LYS B CA 1
ATOM 4422 C C . LYS B 1 282 ? 8.945 20.741 5.011 1 95.28 282 LYS B C 1
ATOM 4424 O O . LYS B 1 282 ? 8.782 21.775 5.662 1 95.28 282 LYS B O 1
ATOM 4429 N N . ALA B 1 283 ? 9.577 20.7 3.912 1 96.26 283 ALA B N 1
ATOM 4430 C CA . ALA B 1 283 ? 10.12 21.923 3.324 1 96.26 283 ALA B CA 1
ATOM 4431 C C . ALA B 1 283 ? 9.009 22.918 3.005 1 96.26 283 ALA B C 1
ATOM 4433 O O . ALA B 1 283 ? 9.136 24.112 3.287 1 96.26 283 ALA B O 1
ATOM 4434 N N . GLU B 1 284 ? 7.912 22.443 2.494 1 96.73 284 GLU B N 1
ATOM 4435 C CA . GLU B 1 284 ? 6.813 23.296 2.053 1 96.73 284 GLU B CA 1
ATOM 4436 C C . GLU B 1 284 ? 6.112 23.951 3.24 1 96.73 284 GLU B C 1
ATOM 4438 O O . GLU B 1 284 ? 5.798 25.142 3.203 1 96.73 284 GLU B O 1
ATOM 4443 N N . VAL B 1 285 ? 5.845 23.176 4.274 1 96.36 285 VAL B N 1
ATOM 4444 C CA . VAL B 1 285 ? 5.123 23.723 5.419 1 96.36 285 VAL B CA 1
ATOM 4445 C C . VAL B 1 285 ? 5.975 24.788 6.107 1 96.36 285 VAL B C 1
ATOM 4447 O O . VAL B 1 285 ? 5.464 25.833 6.514 1 96.36 285 VAL B O 1
ATOM 4450 N N . ASN B 1 286 ? 7.271 24.572 6.172 1 96.64 286 ASN B N 1
ATOM 4451 C CA . ASN B 1 286 ? 8.154 25.542 6.813 1 96.64 286 ASN B CA 1
ATOM 4452 C C . ASN B 1 286 ? 8.335 26.789 5.953 1 96.64 286 ASN B C 1
ATOM 4454 O O . ASN B 1 286 ? 8.374 27.906 6.472 1 96.64 286 ASN B O 1
ATOM 4458 N N . GLU B 1 287 ? 8.4 26.599 4.663 1 96.97 287 GLU B N 1
ATOM 4459 C CA . GLU B 1 287 ? 8.498 27.741 3.759 1 96.97 287 GLU B CA 1
ATOM 4460 C C . GLU B 1 287 ? 7.252 28.619 3.842 1 96.97 287 GLU B C 1
ATOM 4462 O O . GLU B 1 287 ? 7.354 29.841 3.97 1 96.97 287 GLU B O 1
ATOM 4467 N N . GLN B 1 288 ? 6.119 28.02 3.76 1 96.87 288 GLN B N 1
ATOM 4468 C CA . GLN B 1 288 ? 4.881 28.792 3.735 1 96.87 288 GLN B CA 1
ATOM 4469 C C . GLN B 1 288 ? 4.631 29.473 5.077 1 96.87 288 GLN B C 1
ATOM 4471 O O . GLN B 1 288 ? 4.182 30.621 5.123 1 96.87 288 GLN B O 1
ATOM 4476 N N . THR B 1 289 ? 4.882 28.786 6.169 1 96.72 289 THR B N 1
ATOM 4477 C CA . THR B 1 289 ? 4.7 29.375 7.491 1 96.72 289 THR B CA 1
ATOM 4478 C C . THR B 1 289 ? 5.574 30.615 7.656 1 96.72 289 THR B C 1
ATOM 4480 O O . THR B 1 289 ? 5.091 31.67 8.073 1 96.72 289 THR B O 1
ATOM 4483 N N . ALA B 1 290 ? 6.811 30.529 7.26 1 97.26 290 ALA B N 1
ATOM 4484 C CA . ALA B 1 290 ? 7.748 31.644 7.377 1 97.26 290 ALA B CA 1
ATOM 4485 C C . ALA B 1 290 ? 7.364 32.784 6.438 1 97.26 290 ALA B C 1
ATOM 4487 O O . ALA B 1 290 ? 7.382 33.953 6.831 1 97.26 290 ALA B O 1
ATOM 4488 N N . SER B 1 291 ? 7.015 32.436 5.239 1 97.41 291 SER B N 1
ATOM 4489 C CA . SER B 1 291 ? 6.67 33.446 4.243 1 97.41 291 SER B CA 1
ATOM 4490 C C . SER B 1 291 ? 5.411 34.207 4.643 1 97.41 291 SER B C 1
ATOM 4492 O O . SER B 1 291 ? 5.307 35.413 4.406 1 97.41 291 SER B O 1
ATOM 4494 N N . ASP B 1 292 ? 4.465 33.517 5.199 1 97.88 292 ASP B N 1
ATOM 4495 C CA . ASP B 1 292 ? 3.227 34.164 5.622 1 97.88 292 ASP B CA 1
ATOM 4496 C C . ASP B 1 292 ? 3.477 35.122 6.784 1 97.88 292 ASP B C 1
ATOM 4498 O O . ASP B 1 292 ? 2.863 36.188 6.86 1 97.88 292 ASP B O 1
ATOM 4502 N N . ILE B 1 293 ? 4.384 34.768 7.681 1 97.86 293 ILE B N 1
ATOM 4503 C CA . ILE B 1 293 ? 4.769 35.67 8.761 1 97.86 293 ILE B CA 1
ATOM 4504 C C . ILE B 1 293 ? 5.403 36.931 8.178 1 97.86 293 ILE B C 1
ATOM 4506 O O . ILE B 1 293 ? 5.062 38.047 8.577 1 97.86 293 ILE B O 1
ATOM 4510 N N . LYS B 1 294 ? 6.266 36.72 7.206 1 97.56 294 LYS B N 1
ATOM 4511 C CA . LYS B 1 294 ? 6.908 37.848 6.537 1 97.56 294 LYS B CA 1
ATOM 4512 C C . LYS B 1 294 ? 5.873 38.779 5.912 1 97.56 294 LYS B C 1
ATOM 4514 O O . LYS B 1 294 ? 5.989 40.002 6.014 1 97.56 294 LYS B O 1
ATOM 4519 N N . ARG B 1 295 ? 4.93 38.222 5.277 1 97.63 295 ARG B N 1
ATOM 4520 C CA . ARG B 1 295 ? 3.876 39.016 4.653 1 97.63 295 ARG B CA 1
ATOM 4521 C C . ARG B 1 295 ? 3.112 39.827 5.694 1 97.63 295 ARG B C 1
ATOM 4523 O O . ARG B 1 295 ? 2.869 41.021 5.503 1 97.63 295 ARG B O 1
ATOM 4530 N N . VAL B 1 296 ? 2.769 39.203 6.807 1 97.9 296 VAL B N 1
ATOM 4531 C CA . VAL B 1 296 ? 2.014 39.877 7.859 1 97.9 296 VAL B CA 1
ATOM 4532 C C . VAL B 1 296 ? 2.839 41.027 8.432 1 97.9 296 VAL B C 1
ATOM 4534 O O . VAL B 1 296 ? 2.316 42.119 8.665 1 97.9 296 VAL B O 1
ATOM 4537 N N . PHE B 1 297 ? 4.133 40.819 8.637 1 97.43 297 PHE B N 1
ATOM 4538 C CA . PHE B 1 297 ? 5.025 41.849 9.158 1 97.43 297 PHE B CA 1
ATOM 4539 C C . PHE B 1 297 ? 5.111 43.028 8.196 1 97.43 297 PHE B C 1
ATOM 4541 O O . PHE B 1 297 ? 5.311 44.168 8.619 1 97.43 297 PHE B O 1
ATOM 4548 N N . ALA B 1 298 ? 4.897 42.746 6.972 1 96.93 298 ALA B N 1
ATOM 4549 C CA . ALA B 1 298 ? 4.969 43.785 5.949 1 96.93 298 ALA B CA 1
ATOM 4550 C C . ALA B 1 298 ? 3.607 44.439 5.734 1 96.93 298 ALA B C 1
ATOM 4552 O O . ALA B 1 298 ? 3.46 45.316 4.879 1 96.93 298 ALA B O 1
ATOM 4553 N N . GLY B 1 299 ? 2.645 43.931 6.438 1 96.56 299 GLY B N 1
ATOM 4554 C CA . GLY B 1 299 ? 1.306 44.478 6.287 1 96.56 299 GLY B CA 1
ATOM 4555 C C . GLY B 1 299 ? 0.562 43.914 5.091 1 96.56 299 GLY B C 1
ATOM 4556 O O . GLY B 1 299 ? -0.399 44.518 4.61 1 96.56 299 GLY B O 1
ATOM 4557 N N . GLU B 1 300 ? 1.02 42.741 4.626 1 97.2 300 GLU B N 1
ATOM 4558 C CA . GLU B 1 300 ? 0.404 42.065 3.488 1 97.2 300 GLU B CA 1
ATOM 4559 C C . GLU B 1 300 ? -0.456 40.89 3.943 1 97.2 300 GLU B C 1
ATOM 4561 O O . GLU B 1 300 ? -0.314 40.41 5.07 1 97.2 300 GLU B O 1
ATOM 4566 N N . GLU B 1 301 ? -1.361 40.509 3.086 1 96.39 301 GLU B N 1
ATOM 4567 C CA . GLU B 1 301 ? -2.196 39.349 3.382 1 96.39 301 GLU B CA 1
ATOM 4568 C C . GLU B 1 301 ? -1.414 38.049 3.219 1 96.39 301 GLU B C 1
ATOM 4570 O O . GLU B 1 301 ? -0.74 37.847 2.206 1 96.39 301 GLU B O 1
ATOM 4575 N N . PRO B 1 302 ? -1.494 37.219 4.206 1 97.48 302 PRO B N 1
ATOM 4576 C CA . PRO B 1 302 ? -0.849 35.917 4.021 1 97.48 302 PRO B CA 1
ATOM 4577 C C . PRO B 1 302 ? -1.538 35.062 2.96 1 97.48 302 PRO B C 1
ATOM 4579 O O . PRO B 1 302 ? -2.613 35.423 2.474 1 97.48 302 PRO B O 1
ATOM 4582 N N . THR B 1 303 ? -0.891 33.991 2.542 1 95.38 303 THR B N 1
ATOM 4583 C CA . THR B 1 303 ? -1.407 33.126 1.487 1 95.38 303 THR B CA 1
ATOM 4584 C C . THR B 1 303 ? -2.608 32.325 1.983 1 95.38 303 THR B C 1
ATOM 4586 O O . THR B 1 303 ? -3.508 31.999 1.206 1 95.38 303 THR B O 1
ATOM 4589 N N . ALA B 1 304 ? -2.621 31.994 3.303 1 94.8 304 ALA B N 1
ATOM 4590 C CA . ALA B 1 304 ? -3.724 31.223 3.871 1 94.8 304 ALA B CA 1
ATOM 4591 C C . ALA B 1 304 ? -4.138 31.779 5.231 1 94.8 304 ALA B C 1
ATOM 4593 O O . ALA B 1 304 ? -3.666 31.311 6.27 1 94.8 304 ALA B O 1
ATOM 4594 N N . LYS B 1 305 ? -4.99 32.736 5.273 1 96.82 305 LYS B N 1
ATOM 4595 C CA . LYS B 1 305 ? -5.545 33.302 6.498 1 96.82 305 LYS B CA 1
ATOM 4596 C C . LYS B 1 305 ? -6.76 32.508 6.97 1 96.82 305 LYS B C 1
ATOM 4598 O O . LYS B 1 305 ? -7.639 32.176 6.172 1 96.82 305 LYS B O 1
ATOM 4603 N N . VAL B 1 306 ? -6.691 32.073 8.183 1 95.4 306 VAL B N 1
ATOM 4604 C CA . VAL B 1 306 ? -7.833 31.385 8.776 1 95.4 306 VAL B CA 1
ATOM 4605 C C . VAL B 1 306 ? -8.843 32.408 9.29 1 95.4 306 VAL B C 1
ATOM 4607 O O . VAL B 1 306 ? -8.501 33.279 10.092 1 95.4 306 VAL B O 1
ATOM 4610 N N . GLU B 1 307 ? -10.044 32.378 8.823 1 91.5 307 GLU B N 1
ATOM 4611 C CA . GLU B 1 307 ? -11.085 33.318 9.227 1 91.5 307 GLU B CA 1
ATOM 4612 C C . GLU B 1 307 ? -12.019 32.697 10.262 1 91.5 307 GLU B C 1
ATOM 4614 O O . GLU B 1 307 ? -12.25 31.486 10.25 1 91.5 307 GLU B O 1
ATOM 4619 N N . PRO B 1 308 ? -12.447 33.545 11.216 1 83.64 308 PRO B N 1
ATOM 4620 C CA . PRO B 1 308 ? -13.438 33.033 12.165 1 83.64 308 PRO B CA 1
ATOM 4621 C C . PRO B 1 308 ? -14.669 32.45 11.476 1 83.64 308 PRO B C 1
ATOM 4623 O O . PRO B 1 308 ? -15.02 32.872 10.371 1 83.64 308 PRO B O 1
ATOM 4626 N N . GLU B 1 309 ? -15.029 31.173 11.895 1 68.3 309 GLU B N 1
ATOM 4627 C CA . GLU B 1 309 ? -16.267 30.629 11.345 1 68.3 309 GLU B CA 1
ATOM 4628 C C . GLU B 1 309 ? -17.47 31.474 11.754 1 68.3 309 GLU B C 1
ATOM 4630 O O . GLU B 1 309 ? -17.62 31.824 12.927 1 68.3 309 GLU B O 1
ATOM 4635 N N . TRP B 1 310 ? -17.764 32.651 11.044 1 49.96 310 TRP B N 1
ATOM 4636 C CA . TRP B 1 310 ? -18.937 33.447 11.394 1 49.96 310 TRP B CA 1
ATOM 4637 C C . TRP B 1 310 ? -20.164 32.559 11.571 1 49.96 310 TRP B C 1
ATOM 4639 O O . TRP B 1 310 ? -20.308 31.544 10.885 1 49.96 310 TRP B O 1
ATOM 4649 N N . ASP B 1 311 ? -20.659 32.417 12.975 1 38.83 311 ASP B N 1
ATOM 4650 C CA . ASP B 1 311 ? -21.983 31.838 13.179 1 38.83 311 ASP B CA 1
ATOM 4651 C C . ASP B 1 311 ? -22.936 32.235 12.054 1 38.83 311 ASP B C 1
ATOM 4653 O O . ASP B 1 311 ? -22.896 33.368 11.57 1 38.83 311 ASP B O 1
#

Radius of gyration: 27.72 Å; Cα contacts (8 Å, |Δi|>4): 1303; chains: 2; bounding box: 53×91×59 Å

InterPro domains:
  IPR006139 D-isomer specific 2-hydroxyacid dehydrogenase, catalytic domain [PF00389] (9-306)
  IPR006140 D-isomer specific 2-hydroxyacid dehydrogenase, NAD-binding domain [PF02826] (99-275)
  IPR036291 NAD(P)-binding domain superfamily [SSF51735] (94-276)
  IPR043322 C-terminal binding protein [cd05299] (3-303)
  IPR050857 D-isomer specific 2-hydroxyacid dehydrogenases [PTHR42789] (10-306)

pLDDT: mean 95.95, std 5.36, range [38.83, 98.95]

Secondary structure (DSSP, 8-state):
---HHHHHHHHTTT--------SSHHHHHHHHHHHT-SEEEE-TT--B-HHHHHH---SEEEESSS--TTB-HHHHHHTT-EEE--TTTTHHHHHHHHHHHHHHHHHTHHHHHHHHHTT---SSSSS-----TT-EEEEES-SHHHHHHHHHTGGGT-EEEEE-TTS-HHHHHHTTEEE--HHHHHHH-SEEEE-----TTTTT-BSHHHHHHS-TT-EEEE-S-GGGB-HHHHHHHHHHTSSSEEEES--SSSSPPTT-GGGT-TTEEE--S-TT--HHHHHHHHHHHHHHHHHHHTTPPPSSBPPP---/---HHHHHHHHTTT--------SSHHHHHHHHHHHT-SEEEE-TT--B-HHHHHH---SEEEESSS--TTB-HHHHHHTT-EEE--TTTTHHHHHHHHHHHHHHHHHTHHHHHHHHHTT---SSSSS-----TT-EEEEES-SHHHHHHHHHTGGGT-EEEEE-TTS-HHHHHHTTEEE--HHHHHHH-SEEEE-----TTTTT-BSHHHHHHS-TT-EEEE-S-GGGB-HHHHHHHHHHTSSSEEEES--SSSSPPTT-GGGT-TTEEE--S-TT--HHHHHHHHHHHHHHHHHHHTTPPPSSBPPP---

Solvent-accessible surface area (backbone atoms only — not comparable to full-atom values): 32486 Å² total; per-residue (Å²): 120,84,47,65,69,58,38,38,71,70,30,53,90,79,45,87,82,82,87,73,76,64,54,31,50,67,42,44,47,52,56,35,60,75,68,66,39,48,60,47,80,39,56,89,62,32,48,42,41,52,68,49,54,72,74,45,74,43,49,34,44,28,31,60,32,59,70,60,87,45,45,41,51,59,47,30,52,75,67,63,24,46,38,31,44,37,78,67,50,29,40,68,36,34,19,52,38,48,51,26,34,46,33,29,55,57,65,34,46,45,53,32,25,53,38,44,50,73,55,45,74,57,82,59,86,84,60,90,30,65,71,60,65,71,36,27,42,18,29,41,27,70,51,72,41,45,48,49,33,50,40,36,44,62,39,48,49,55,44,42,36,30,31,46,96,81,62,54,66,68,63,32,56,73,70,62,34,42,81,44,52,68,70,53,38,34,59,59,22,41,29,38,40,40,52,40,68,71,41,92,83,33,46,38,58,46,26,57,69,44,44,67,47,25,44,47,76,15,35,41,29,34,72,44,41,21,46,24,40,27,61,69,39,49,52,50,30,55,75,71,44,35,25,52,29,34,20,32,27,46,46,77,54,80,76,71,58,78,81,42,67,65,57,71,41,78,49,47,45,42,40,60,65,40,41,49,62,20,58,59,24,42,52,43,34,39,49,51,43,36,49,30,51,53,28,47,77,71,72,39,80,45,92,42,67,62,71,57,82,76,129,120,82,46,66,68,58,38,38,68,70,31,50,90,81,45,88,82,82,87,74,77,63,54,32,50,66,41,43,48,51,56,34,59,74,67,67,38,48,60,47,78,40,57,88,60,34,46,41,42,53,68,50,54,70,73,46,74,45,49,32,43,29,31,61,33,59,70,60,87,44,45,39,52,58,49,30,54,76,66,64,24,45,38,31,43,38,77,67,49,29,41,67,35,34,17,52,36,47,52,26,35,47,34,28,55,55,64,36,46,46,52,32,25,54,37,44,51,73,58,45,75,57,82,58,84,87,61,89,31,63,70,60,63,72,36,27,42,19,27,40,26,71,52,72,39,46,50,49,33,51,41,37,45,61,38,48,51,54,44,41,35,30,30,46,96,81,61,56,68,69,63,32,55,74,69,61,34,42,80,44,52,68,69,51,38,34,60,58,21,41,29,37,41,40,53,40,66,71,42,91,83,33,45,38,59,45,26,58,68,42,45,66,47,25,45,47,75,15,35,40,30,33,73,44,41,22,46,23,40,28,63,70,40,49,53,50,29,55,75,71,45,36,24,51,29,34,19,32,27,46,49,76,54,80,75,68,56,76,81,42,68,66,58,72,40,78,49,47,46,42,37,60,65,40,42,49,62,20,58,59,23,42,51,43,34,39,49,51,43,36,50,29,51,54,27,46,76,71,73,40,80,45,91,42,66,61,69,56,79,76,129